Protein 3TQY (pdb70)

InterPro domains:
  IPR000424 Primosome PriB/single-strand DNA-binding [PF00436] (5-109)
  IPR000424 Primosome PriB/single-strand DNA-binding [PS50935] (5-110)
  IPR000424 Primosome PriB/single-strand DNA-binding [cd04496] (8-109)
  IPR011344 Single-stranded DNA-binding protein [MF_00984] (5-113)
  IPR011344 Single-stranded DNA-binding protein [PIRSF002070] (1-153)
  IPR011344 Single-stranded DNA-binding protein [PTHR10302] (3-130)
  IPR011344 Single-stranded DNA-binding protein [TIGR00621] (3-158)
  IPR012340 Nucleic acid-binding, OB-fold [G3DSA:2.40.50.140] (1-142)
  IPR012340 Nucleic acid-binding, OB-fold [SSF50249] (3-158)

Sequence (416 aa):
ARGVNKVILIGNLGQDPEVRYTPNGNAVANVTLATSTTWRDKQTGELQERTEWHRIAFFNRLAEIVGEYLRKGSKIYIEGSLRTRRKKWWQQDDKKNNGGVVDDRRYYTTTTEIIANEHLDARGVNKVILIGNLGQDPEVRYTPNGNAVANVTLATSTTWRDKQTGELQERTEWHRIAFFNRLAEIVGEYLRKGSKIYIEGSLRTRRKKWWQQDDKKNNGGVVDDRRYYTTTTEIIANEHLDRGVNKVILIGNLGQDPEVRYTPNGNAVANVTLATSTTWRDKQTGELQERTEWHRIAFFNRLAEIVGEYLRKGSKIYIEGSLRTRKWQDKNGVDRYTTEIIANEHLDRGVNKVILIGNLGQDPEVRYTPNGNAVANVTLATSTTERTEWHRIAFFNRLAEIVGEYLRKGSKIYIEGSLRTRKWQDKNGVDRYTTEIIANEHLD

B-factor: mean 51.79, std 19.91, range [15.14, 182.52]

Secondary structure (DSSP, 8-state):
---EEEEEEEEEESSSPEEEE-TT--EEEEEEEEEEEEEE-TTT--EEEEEEEEEEEEETHHHHHHHHH--TT-EEEEEEEEEEEEEE-SSS-EEEEEEEEE-----/---EEEEEEEEEESS--EEEEETTTEEEEEEEEEEEEEEE-TTT--EEEEEEEEEEEEEHHHHHHHHHH--TT-EEEEEEEEEEEE---TT----EEEEEEE-----/--EEEEEEEEEESS--EEEE-TTS-EEEEEEEEEEEEEE-SSSS-EEEEEEEEEEEEEHHHHHHHHHH--TT-EEEEEEEEEEEEEE-TT--EEEEEEEEE-----/--EEEEEEEEEESS----EE-TTS-EEEEEEEEEEE--EEEEEEEEEEHHHHHHHHHH--TT-EEEEEEEEEEEEEE-TT--EEEEEEEEE-----

Organism: Coxiella burnetii (strain RSA 493 / Nine Mile phase I) (NCBI:txid227377)

Radius of gyration: 23.14 Å; Cα contacts (8 Å, |Δi|>4): 1185; chains: 4; bounding box: 63×51×63 Å

Solvent-accessible surface area: 24100 Å² total

CATH classification: 2.40.50.140

Nearest PDB structures (foldseek):
  3tqy-assembly1_D  TM=1.006E+00  e=1.924E-17  Coxiella burnetii
  5odn-assembly1_D  TM=9.517E-01  e=3.448E-13  Salinibacter ruber DSM 13855
  7vum-assembly1_A  TM=9.443E-01  e=4.035E-13  Pseudomonas aeruginosa PAO1
  6bhw-assembly2_F  TM=8.933E-01  e=1.282E-10  Bacillus subtilis subsp. subtilis str. 168
  6bhx-assembly1_D  TM=9.339E-01  e=3.290E-10  Bacillus subtilis subsp. subtilis str. 168

Foldseek 3Di:
DPDDFKDKDKFFFQFQKDWDADPVGKIKIKTKGWGWDWDADPPPRDTDIDIDIAIEMEIGPVRVCSNVPGGGGDIDIFMFGWDWDWDQDPVRDIDTDIHTYTPDGHD/DPDDFKDKAKFWWQFFWDWDADPVGKIKIKTKTKGWDWDADPVPRDTHIDIDIAIEMEIHPVNVVSNVDGGGGDIWIWMFGKDWDWDDDPDPPIDIDIHTYTDDGGD/DDDFKDKDKFWWQFQWDWDADVVGKTKTKTKGKDKDWAADPDDGTTDIDIDIAIEIEIHPRNVCSNPPPGGGDIDIFMFGKDKDWDQDPVGDTDIDIHGYTPDGHD/DDDFKDKDKFWWQFQWDWDADPVGWTKTWTWGWDADPHDIDIATEMEIHPVRVVSNPPGGGGDIWMFMFGKDKDWDQDPVGDTDIDIHTYTDDTPD

Structure (mmCIF, N/CA/C/O backbone):
data_3TQY
#
_entry.id   3TQY
#
_cell.length_a   54.842
_cell.length_b   103.702
_cell.length_c   54.995
_cell.angle_alpha   90.000
_cell.angle_beta   94.780
_cell.angle_gamma   90.000
#
_symmetry.space_group_name_H-M   'P 1 21 1'
#
loop_
_entity.id
_entity.type
_entity.pdbx_description
1 polymer 'Single-stranded DNA-binding protein'
2 water water
#
loop_
_atom_site.group_PDB
_atom_site.id
_atom_site.type_symbol
_atom_site.label_atom_id
_atom_site.label_alt_id
_atom_site.label_comp_id
_atom_site.label_asym_id
_atom_site.label_entity_id
_atom_site.label_seq_id
_atom_site.pdbx_PDB_ins_code
_atom_site.Cartn_x
_atom_site.Cartn_y
_atom_site.Cartn_z
_atom_site.occupancy
_atom_site.B_iso_or_equiv
_atom_site.auth_seq_id
_atom_site.auth_comp_id
_atom_site.auth_asym_id
_atom_site.auth_atom_id
_atom_site.pdbx_PDB_model_num
ATOM 9 N N . ALA A 1 5 ? 14.335 60.167 -17.347 1.00 102.09 5 ALA A N 1
ATOM 10 C CA . ALA A 1 5 ? 13.505 60.885 -16.386 1.00 78.76 5 ALA A CA 1
ATOM 11 C C . ALA A 1 5 ? 14.099 62.271 -16.138 1.00 86.95 5 ALA A C 1
ATOM 12 O O . ALA A 1 5 ? 15.273 62.507 -16.435 1.00 97.85 5 ALA A O 1
ATOM 14 N N . ARG A 1 6 ? 13.305 63.190 -15.596 1.00 56.67 6 ARG A N 1
ATOM 15 C CA . ARG A 1 6 ? 13.817 64.532 -15.321 1.00 53.88 6 ARG A CA 1
ATOM 16 C C . ARG A 1 6 ? 14.749 64.564 -14.102 1.00 66.94 6 ARG A C 1
ATOM 17 O O . ARG A 1 6 ? 15.548 65.493 -13.943 1.00 61.74 6 ARG A O 1
ATOM 25 N N . GLY A 1 7 ? 14.642 63.553 -13.244 1.00 50.30 7 GLY A N 1
ATOM 26 C CA . GLY A 1 7 ? 15.366 63.551 -11.983 1.00 35.96 7 GLY A CA 1
ATOM 27 C C . GLY A 1 7 ? 16.307 62.379 -11.763 1.00 35.21 7 GLY A C 1
ATOM 28 O O . GLY A 1 7 ? 16.401 61.455 -12.571 1.00 41.69 7 GLY A O 1
ATOM 29 N N . VAL A 1 8 ? 17.024 62.431 -10.652 1.00 33.57 8 VAL A N 1
ATOM 30 C CA . VAL A 1 8 ? 17.988 61.401 -10.322 1.00 33.47 8 VAL A CA 1
ATOM 31 C C . VAL A 1 8 ? 17.827 61.095 -8.854 1.00 24.90 8 VAL A C 1
ATOM 32 O O . VAL A 1 8 ? 17.849 61.995 -8.028 1.00 27.77 8 VAL A O 1
ATOM 36 N N . ASN A 1 9 ? 17.649 59.819 -8.550 1.00 23.91 9 ASN A N 1
ATOM 37 C CA . ASN A 1 9 ? 17.455 59.352 -7.199 1.00 24.22 9 ASN A CA 1
ATOM 38 C C . ASN A 1 9 ? 18.341 58.134 -7.013 1.00 26.49 9 ASN A C 1
ATOM 39 O O . ASN A 1 9 ? 17.966 57.014 -7.355 1.00 31.33 9 ASN A O 1
ATOM 44 N N . LYS A 1 10 ? 19.538 58.354 -6.495 1.00 28.06 10 LYS A N 1
ATOM 45 C CA . LYS A 1 10 ? 20.486 57.263 -6.361 1.00 29.92 10 LYS A CA 1
ATOM 46 C C . LYS A 1 10 ? 21.045 57.139 -4.952 1.00 32.48 10 LYS A C 1
ATOM 47 O O . LYS A 1 10 ? 21.493 58.114 -4.350 1.00 29.30 10 LYS A O 1
ATOM 53 N N . VAL A 1 11 ? 21.021 55.923 -4.434 1.00 30.20 11 VAL A N 1
ATOM 54 C CA . VAL A 1 11 ? 21.723 55.629 -3.203 1.00 34.80 11 VAL A CA 1
ATOM 55 C C . VAL A 1 11 ? 22.775 54.577 -3.506 1.00 38.51 11 VAL A C 1
ATOM 56 O O . VAL A 1 11 ? 22.522 53.654 -4.282 1.00 35.39 11 VAL A O 1
ATOM 60 N N . ILE A 1 12 ? 23.942 54.716 -2.884 1.00 26.15 12 ILE A N 1
ATOM 61 C CA . ILE A 1 12 ? 24.966 53.691 -2.921 1.00 20.56 12 ILE A CA 1
ATOM 62 C C . ILE A 1 12 ? 25.392 53.367 -1.506 1.00 19.28 12 ILE A C 1
ATOM 63 O O . ILE A 1 12 ? 25.842 54.233 -0.765 1.00 30.82 12 ILE A O 1
ATOM 68 N N . LEU A 1 13 ? 25.261 52.111 -1.126 1.00 22.92 13 LEU A N 1
ATOM 69 C CA . LEU A 1 13 ? 25.609 51.715 0.228 1.00 27.62 13 LEU A CA 1
ATOM 70 C C . LEU A 1 13 ? 26.582 50.556 0.247 1.00 29.09 13 LEU A C 1
ATOM 71 O O . LEU A 1 13 ? 26.629 49.735 -0.671 1.00 35.80 13 LEU A O 1
ATOM 76 N N . ILE A 1 14 ? 27.335 50.496 1.333 1.00 31.67 14 ILE A N 1
ATOM 77 C CA . ILE A 1 14 ? 28.171 49.360 1.649 1.00 40.13 14 ILE A CA 1
ATOM 78 C C . ILE A 1 14 ? 28.095 49.194 3.156 1.00 30.13 14 ILE A C 1
ATOM 79 O O . ILE A 1 14 ? 28.264 50.166 3.881 1.00 35.74 14 ILE A O 1
ATOM 84 N N . GLY A 1 15 ? 27.804 47.980 3.613 1.00 26.83 15 GLY A N 1
ATOM 85 C CA . GLY A 1 15 ? 27.604 47.708 5.028 1.00 31.43 15 GLY A CA 1
ATOM 86 C C . GLY A 1 15 ? 27.169 46.273 5.287 1.00 41.19 15 GLY A C 1
ATOM 87 O O . GLY A 1 15 ? 27.252 45.430 4.397 1.00 48.53 15 GLY A O 1
ATOM 88 N N . ASN A 1 16 ? 26.705 45.985 6.500 1.00 37.69 16 ASN A N 1
ATOM 89 C CA . ASN A 1 16 ? 26.355 44.609 6.857 1.00 35.37 16 ASN A CA 1
ATOM 90 C C . ASN A 1 16 ? 24.898 44.419 7.270 1.00 34.90 16 ASN A C 1
ATOM 91 O O . ASN A 1 16 ? 24.282 45.308 7.859 1.00 37.81 16 ASN A O 1
ATOM 96 N N . LEU A 1 17 ? 24.354 43.250 6.954 1.00 35.61 17 LEU A N 1
ATOM 97 C CA . LEU A 1 17 ? 23.015 42.889 7.391 1.00 40.49 17 LEU A CA 1
ATOM 98 C C . LEU A 1 17 ? 22.980 42.749 8.900 1.00 43.53 17 LEU A C 1
ATOM 99 O O . LEU A 1 17 ? 23.785 42.024 9.480 1.00 38.02 17 LEU A O 1
ATOM 104 N N . GLY A 1 18 ? 22.030 43.431 9.528 1.00 45.21 18 GLY A N 1
ATOM 105 C CA . GLY A 1 18 ? 21.827 43.311 10.956 1.00 47.65 18 GLY A CA 1
ATOM 106 C C . GLY A 1 18 ? 21.271 41.944 11.293 1.00 58.55 18 GLY A C 1
ATOM 107 O O . GLY A 1 18 ? 21.633 41.351 12.309 1.00 79.27 18 GLY A O 1
ATOM 108 N N . GLN A 1 19 ? 20.395 41.439 10.428 1.00 52.13 19 GLN A N 1
ATOM 109 C CA . GLN A 1 19 ? 19.806 40.115 10.618 1.00 57.80 19 GLN A CA 1
ATOM 110 C C . GLN A 1 19 ? 19.815 39.282 9.338 1.00 51.16 19 GLN A C 1
ATOM 111 O O . GLN A 1 19 ? 20.082 39.786 8.249 1.00 44.64 19 GLN A O 1
ATOM 117 N N . ASP A 1 20 ? 19.525 37.995 9.483 1.00 56.14 20 ASP A N 1
ATOM 118 C CA . ASP A 1 20 ? 19.294 37.142 8.330 1.00 64.83 20 ASP A CA 1
ATOM 119 C C . ASP A 1 20 ? 18.116 37.708 7.529 1.00 63.42 20 ASP A C 1
ATOM 120 O O . ASP A 1 20 ? 17.182 38.268 8.095 1.00 58.42 20 ASP A O 1
ATOM 125 N N . PRO A 1 21 ? 18.168 37.586 6.202 1.00 56.34 21 PRO A N 1
ATOM 126 C CA . PRO A 1 21 ? 17.150 38.239 5.373 1.00 59.93 21 PRO A CA 1
ATOM 127 C C . PRO A 1 21 ? 15.725 37.757 5.649 1.00 63.09 21 PRO A C 1
ATOM 128 O O . PRO A 1 21 ? 15.523 36.615 6.059 1.00 67.49 21 PRO A O 1
ATOM 132 N N . GLU A 1 22 ? 14.754 38.643 5.432 1.00 57.93 22 GLU A N 1
ATOM 133 C CA . GLU A 1 22 ? 13.339 38.287 5.484 1.00 67.85 22 GLU A CA 1
ATOM 134 C C . GLU A 1 22 ? 12.781 38.141 4.067 1.00 62.43 22 GLU A C 1
ATOM 135 O O . GLU A 1 22 ? 12.930 39.041 3.241 1.00 66.75 22 GLU A O 1
ATOM 141 N N . VAL A 1 23 ? 12.144 37.009 3.786 1.00 62.16 23 VAL A N 1
ATOM 142 C CA . VAL A 1 23 ? 11.659 36.728 2.437 1.00 62.02 23 VAL A CA 1
ATOM 143 C C . VAL A 1 23 ? 10.184 36.326 2.391 1.00 72.95 23 VAL A C 1
ATOM 144 O O . VAL A 1 23 ? 9.694 35.601 3.258 1.00 72.09 23 VAL A O 1
ATOM 148 N N . ARG A 1 24 ? 9.477 36.819 1.378 1.00 64.46 24 ARG A N 1
ATOM 149 C CA . ARG A 1 24 ? 8.079 36.468 1.175 1.00 66.88 24 ARG A CA 1
ATOM 150 C C . ARG A 1 24 ? 7.811 36.317 -0.306 1.00 58.24 24 ARG A C 1
ATOM 151 O O . ARG A 1 24 ? 8.599 36.754 -1.140 1.00 59.12 24 ARG A O 1
ATOM 159 N N . TYR A 1 25 ? 6.681 35.706 -0.629 1.00 76.44 25 TYR A N 1
ATOM 160 C CA . TYR A 1 25 ? 6.248 35.610 -2.010 1.00 79.40 25 TYR A CA 1
ATOM 161 C C . TYR A 1 25 ? 4.881 36.255 -2.172 1.00 76.98 25 TYR A C 1
ATOM 162 O O . TYR A 1 25 ? 4.067 36.247 -1.246 1.00 67.52 25 TYR A O 1
ATOM 171 N N . THR A 1 26 ? 4.644 36.829 -3.346 1.00 75.22 26 THR A N 1
ATOM 172 C CA . THR A 1 26 ? 3.341 37.392 -3.670 1.00 86.55 26 THR A CA 1
ATOM 173 C C . THR A 1 26 ? 2.409 36.276 -4.136 1.00 103.15 26 THR A C 1
ATOM 174 O O . THR A 1 26 ? 2.875 35.215 -4.560 1.00 91.99 26 THR A O 1
ATOM 178 N N . PRO A 1 27 ? 1.087 36.504 -4.042 1.00 106.43 27 PRO A N 1
ATOM 179 C CA . PRO A 1 27 ? 0.083 35.535 -4.499 1.00 78.60 27 PRO A CA 1
ATOM 180 C C . PRO A 1 27 ? 0.409 34.950 -5.876 1.00 88.66 27 PRO A C 1
ATOM 181 O O . PRO A 1 27 ? 0.045 33.805 -6.155 1.00 89.56 27 PRO A O 1
ATOM 185 N N . ASN A 1 28 ? 1.094 35.719 -6.718 1.00 68.81 28 ASN A N 1
ATOM 186 C CA . ASN A 1 28 ? 1.503 35.220 -8.029 1.00 87.66 28 ASN A CA 1
ATOM 187 C C . ASN A 1 28 ? 2.842 34.476 -8.030 1.00 87.45 28 ASN A C 1
ATOM 188 O O . ASN A 1 28 ? 3.253 33.925 -9.052 1.00 95.48 28 ASN A O 1
ATOM 193 N N . GLY A 1 29 ? 3.525 34.464 -6.891 1.00 83.48 29 GLY A N 1
ATOM 194 C CA . GLY A 1 29 ? 4.757 33.703 -6.762 1.00 88.93 29 GLY A CA 1
ATOM 195 C C . GLY A 1 29 ? 6.017 34.533 -6.594 1.00 77.69 29 GLY A C 1
ATOM 196 O O . GLY A 1 29 ? 6.900 34.174 -5.817 1.00 75.17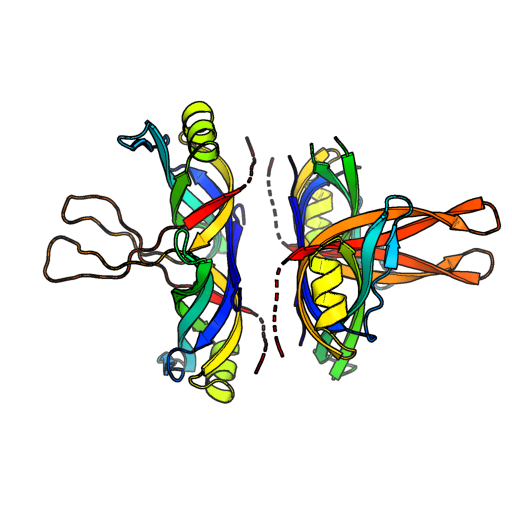 29 GLY A O 1
ATOM 197 N N . ASN A 1 30 ? 6.097 35.638 -7.329 1.00 78.04 30 ASN A N 1
ATOM 198 C CA . ASN A 1 30 ? 7.249 36.534 -7.288 1.00 71.20 30 ASN A CA 1
ATOM 199 C C . ASN A 1 30 ? 7.783 36.836 -5.888 1.00 78.06 30 ASN A C 1
ATOM 200 O O . ASN A 1 30 ? 7.022 37.165 -4.974 1.00 67.18 30 ASN A O 1
ATOM 205 N N . ALA A 1 31 ? 9.104 36.739 -5.744 1.00 71.31 31 ALA A N 1
ATOM 206 C CA . ALA A 1 31 ? 9.779 36.913 -4.460 1.00 49.34 31 ALA A CA 1
ATOM 207 C C . ALA A 1 31 ? 9.881 38.374 -4.017 1.00 49.95 31 ALA A C 1
ATOM 208 O O . ALA A 1 31 ? 9.806 39.297 -4.834 1.00 58.06 31 ALA A O 1
ATOM 210 N N . VAL A 1 32 ? 10.052 38.568 -2.713 1.00 56.44 32 VAL A N 1
ATOM 211 C CA . VAL A 1 32 ? 10.199 39.895 -2.117 1.00 48.56 32 VAL A CA 1
ATOM 212 C C . VAL A 1 32 ? 10.996 39.789 -0.829 1.00 48.22 32 VAL A C 1
ATOM 213 O O . VAL A 1 32 ? 10.539 39.175 0.138 1.00 60.15 32 VAL A O 1
ATOM 217 N N . ALA A 1 33 ? 12.177 40.396 -0.808 1.00 38.56 33 ALA A N 1
ATOM 218 C CA . ALA A 1 33 ? 13.031 40.366 0.380 1.00 48.49 33 ALA A CA 1
ATOM 219 C C . ALA A 1 33 ? 13.339 41.744 0.963 1.00 45.03 33 ALA A C 1
ATOM 220 O O . ALA A 1 33 ? 13.485 42.735 0.245 1.00 44.49 33 ALA A O 1
ATOM 222 N N . ASN A 1 34 ? 13.441 41.784 2.285 1.00 53.17 34 ASN A N 1
ATOM 223 C CA . ASN A 1 34 ? 13.820 42.986 3.005 1.00 44.68 34 ASN A CA 1
ATOM 224 C C . ASN A 1 34 ? 15.031 42.685 3.874 1.00 53.05 34 ASN A C 1
ATOM 225 O O . ASN A 1 34 ? 15.160 41.579 4.397 1.00 54.36 34 ASN A O 1
ATOM 230 N N . VAL A 1 35 ? 15.933 43.650 4.010 1.00 44.69 35 VAL A N 1
ATOM 231 C CA . VAL A 1 35 ? 16.988 43.533 5.003 1.00 38.85 35 VAL A CA 1
ATOM 232 C C . VAL A 1 35 ? 17.230 44.867 5.656 1.00 35.23 35 VAL A C 1
ATOM 233 O O . VAL A 1 35 ? 16.798 45.911 5.172 1.00 37.64 35 VAL A O 1
ATOM 237 N N . THR A 1 36 ? 17.943 44.810 6.765 1.00 42.65 36 THR A N 1
ATOM 238 C CA . THR A 1 36 ? 18.385 45.999 7.455 1.00 48.99 36 THR A CA 1
ATOM 239 C C . THR A 1 36 ? 19.890 46.113 7.265 1.00 47.45 36 THR A C 1
ATOM 240 O O . THR A 1 36 ? 20.631 45.149 7.470 1.00 50.75 36 THR A O 1
ATOM 244 N N . LEU A 1 37 ? 20.349 47.283 6.855 1.00 41.17 37 LEU A N 1
ATOM 245 C CA . LEU A 1 37 ? 21.766 47.438 6.607 1.00 37.98 37 LEU A CA 1
ATOM 246 C C . LEU A 1 37 ? 22.382 48.441 7.548 1.00 32.13 37 LEU A C 1
ATOM 247 O O . LEU A 1 37 ? 21.869 49.550 7.704 1.00 36.17 37 LEU A O 1
ATOM 252 N N . ALA A 1 38 ? 23.489 48.052 8.168 1.00 32.60 38 ALA A N 1
ATOM 253 C CA . ALA A 1 38 ? 24.274 48.982 8.964 1.00 35.25 38 ALA A CA 1
ATOM 254 C C . ALA A 1 38 ? 25.473 49.462 8.165 1.00 37.31 38 ALA A C 1
ATOM 255 O O . ALA A 1 38 ? 26.278 48.661 7.689 1.00 39.43 38 ALA A O 1
ATOM 257 N N . THR A 1 39 ? 25.578 50.775 8.013 1.00 31.43 39 THR A N 1
ATOM 258 C CA . THR A 1 39 ? 26.756 51.381 7.416 1.00 33.81 39 THR A CA 1
ATOM 259 C C . THR A 1 39 ? 27.536 52.171 8.471 1.00 32.39 39 THR A C 1
ATOM 260 O O . THR A 1 39 ? 26.982 53.018 9.163 1.00 35.59 39 THR A O 1
ATOM 264 N N . SER A 1 40 ? 28.826 51.894 8.593 1.00 47.82 40 SER A N 1
ATOM 265 C CA . SER A 1 40 ? 29.656 52.577 9.581 1.00 31.37 40 SER A CA 1
ATOM 266 C C . SER A 1 40 ? 30.530 53.690 9.000 1.00 44.94 40 SER A C 1
ATOM 267 O O . SER A 1 40 ? 31.017 53.613 7.867 1.00 36.55 40 SER A O 1
ATOM 270 N N . THR A 1 41 ? 30.711 54.727 9.806 1.00 35.49 41 THR A N 1
ATOM 271 C CA . THR A 1 41 ? 31.777 55.694 9.611 1.00 48.81 41 THR A CA 1
ATOM 272 C C . THR A 1 41 ? 32.554 55.787 10.931 1.00 60.24 41 THR A C 1
ATOM 273 O O . THR A 1 41 ? 32.308 55.009 11.858 1.00 49.51 41 THR A O 1
ATOM 277 N N . THR A 1 42 ? 33.492 56.726 11.022 1.00 54.97 42 THR A N 1
ATOM 278 C CA . THR A 1 42 ? 34.251 56.906 12.255 1.00 53.80 42 THR A CA 1
ATOM 279 C C . THR A 1 42 ? 34.221 58.358 12.737 1.00 61.45 42 THR A C 1
ATOM 280 O O . THR A 1 42 ? 34.344 59.294 11.941 1.00 65.34 42 THR A O 1
ATOM 284 N N . TRP A 1 43 ? 34.038 58.536 14.043 1.00 47.42 43 TRP A N 1
ATOM 285 C CA . TRP A 1 43 ? 34.058 59.860 14.649 1.00 54.56 43 TRP A CA 1
ATOM 286 C C . TRP A 1 43 ? 35.290 60.007 15.540 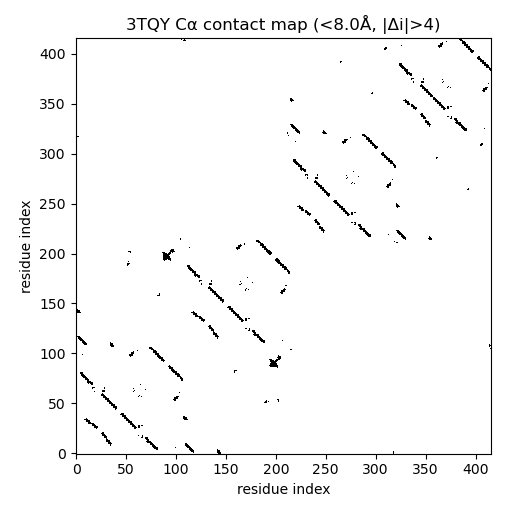1.00 57.40 43 TRP A C 1
ATOM 287 O O . TRP A 1 43 ? 35.725 59.052 16.177 1.00 45.33 43 TRP A O 1
ATOM 298 N N . ARG A 1 44 ? 35.855 61.208 15.565 1.00 60.43 44 ARG A N 1
ATOM 299 C CA . ARG A 1 44 ? 37.030 61.485 16.375 1.00 52.70 44 ARG A CA 1
ATOM 300 C C . ARG A 1 44 ? 36.589 62.213 17.626 1.00 55.75 44 ARG A C 1
ATOM 301 O O . ARG A 1 44 ? 36.003 63.292 17.541 1.00 44.13 44 ARG A O 1
ATOM 309 N N . ASP A 1 45 ? 36.857 61.628 18.788 1.00 44.91 45 ASP A N 1
ATOM 310 C CA . ASP A 1 45 ? 36.543 62.320 20.022 1.00 45.56 45 ASP A CA 1
ATOM 311 C C . ASP A 1 45 ? 37.488 63.501 20.148 1.00 42.30 45 ASP A C 1
ATOM 312 O O . ASP A 1 45 ? 38.696 63.329 20.242 1.00 46.52 45 ASP A O 1
ATOM 317 N N . LYS A 1 46 ? 36.924 64.700 20.134 1.00 55.86 46 LYS A N 1
ATOM 318 C CA . LYS A 1 46 ? 37.711 65.926 20.104 1.00 53.28 46 LYS A CA 1
ATOM 319 C C . LYS A 1 46 ? 38.566 66.080 21.355 1.00 57.62 46 LYS A C 1
ATOM 320 O O . LYS A 1 46 ? 39.674 66.620 21.303 1.00 57.74 46 LYS A O 1
ATOM 326 N N . GLN A 1 47 ? 38.058 65.600 22.483 1.00 48.39 47 GLN A N 1
ATOM 327 C CA . GLN A 1 47 ? 38.802 65.731 23.727 1.00 62.72 47 GLN A CA 1
ATOM 328 C C . GLN A 1 47 ? 39.935 64.702 23.852 1.00 53.30 47 GLN A C 1
ATOM 329 O O . GLN A 1 47 ? 41.081 65.056 24.132 1.00 58.60 47 GLN A O 1
ATOM 335 N N . THR A 1 48 ? 39.613 63.436 23.615 1.00 48.60 48 THR A N 1
ATOM 336 C CA . THR A 1 48 ? 40.514 62.342 23.947 1.00 43.07 48 THR A CA 1
ATOM 337 C C . THR A 1 48 ? 41.186 61.706 22.740 1.00 49.81 48 THR A C 1
ATOM 338 O O . THR A 1 48 ? 42.055 60.849 22.892 1.00 48.80 48 THR A O 1
ATOM 342 N N . GLY A 1 49 ? 40.760 62.096 21.545 1.00 49.42 49 GLY A N 1
ATOM 343 C CA . GLY A 1 49 ? 41.292 61.511 20.331 1.00 46.96 49 GLY A CA 1
ATOM 344 C C . GLY A 1 49 ? 40.880 60.072 20.060 1.00 46.51 49 GLY A C 1
ATOM 345 O O . GLY A 1 49 ? 41.448 59.423 19.184 1.00 56.42 49 GLY A O 1
ATOM 346 N N . GLU A 1 50 ? 39.892 59.564 20.793 1.00 49.54 50 GLU A N 1
ATOM 347 C CA . GLU A 1 50 ? 39.405 58.202 20.553 1.00 43.92 50 GLU A CA 1
ATOM 348 C C . GLU A 1 50 ? 38.694 58.042 19.204 1.00 45.05 50 GLU A C 1
ATOM 349 O O . GLU A 1 50 ? 37.906 58.897 18.787 1.00 41.94 50 GLU A O 1
ATOM 355 N N . LEU A 1 51 ? 38.973 56.929 18.536 1.00 41.83 51 LEU A N 1
ATOM 356 C CA . LEU A 1 51 ? 38.352 56.627 17.257 1.00 48.58 51 LEU A CA 1
ATOM 357 C C . LEU A 1 51 ? 37.164 55.715 17.459 1.00 48.55 51 LEU A C 1
ATOM 358 O O . LEU A 1 51 ? 37.311 54.524 17.715 1.00 44.21 51 LEU A O 1
ATOM 363 N N . GLN A 1 52 ? 35.981 56.299 17.342 1.00 46.41 52 GLN A N 1
ATOM 364 C CA . GLN A 1 52 ? 34.750 55.619 17.690 1.00 52.17 52 GLN A CA 1
ATOM 365 C C . GLN A 1 52 ? 33.869 55.441 16.454 1.00 50.02 52 GLN A C 1
ATOM 366 O O . GLN A 1 52 ? 33.840 56.289 15.563 1.00 54.51 52 GLN A O 1
ATOM 372 N N . GLU A 1 53 ? 33.159 54.321 16.410 1.00 53.45 53 GLU A N 1
ATOM 373 C CA . GLU A 1 53 ? 32.338 53.953 15.266 1.00 48.69 53 GLU A CA 1
ATOM 374 C C . GLU A 1 53 ? 30.909 54.469 15.395 1.00 50.74 53 GLU A C 1
ATOM 375 O O . GLU A 1 53 ? 30.261 54.279 16.425 1.00 50.73 53 GLU A O 1
ATOM 381 N N . ARG A 1 54 ? 30.434 55.139 14.349 1.00 40.76 54 ARG A N 1
ATOM 382 C CA . ARG A 1 54 ? 29.040 55.551 14.257 1.00 37.84 54 ARG A CA 1
ATOM 383 C C . ARG A 1 54 ? 28.315 54.754 13.163 1.00 37.27 54 ARG A C 1
ATOM 384 O O . ARG A 1 54 ? 28.882 54.450 12.118 1.00 40.80 54 ARG A O 1
ATOM 392 N N . THR A 1 55 ? 27.057 54.420 13.412 1.00 34.34 55 THR A N 1
ATOM 393 C CA . THR A 1 55 ? 26.328 53.496 12.554 1.00 33.51 55 THR A CA 1
ATOM 394 C C . THR A 1 55 ? 24.995 54.090 12.095 1.00 35.65 55 THR A C 1
ATOM 395 O O . THR A 1 55 ? 24.244 54.647 12.898 1.00 43.42 55 THR A O 1
ATOM 399 N N . GLU A 1 56 ? 24.710 53.993 10.802 1.00 31.51 56 GLU A N 1
ATOM 400 C CA . GLU A 1 56 ? 23.386 54.347 10.311 1.00 27.64 56 GLU A CA 1
ATOM 401 C C . GLU A 1 56 ? 22.666 53.078 9.921 1.00 34.02 56 GLU A C 1
ATOM 402 O O . GLU A 1 56 ? 23.291 52.099 9.519 1.00 33.00 56 GLU A O 1
ATOM 408 N N . TRP A 1 57 ? 21.346 53.089 10.062 1.00 35.09 57 TRP A N 1
ATOM 409 C CA . TRP A 1 57 ? 20.561 51.915 9.723 1.00 34.47 57 TRP A CA 1
ATOM 410 C C . TRP A 1 57 ? 19.609 52.158 8.559 1.00 33.11 57 TRP A C 1
ATOM 411 O O . TRP A 1 57 ? 19.004 53.219 8.451 1.00 28.17 57 TRP A O 1
ATOM 422 N N . HIS A 1 58 ? 19.489 51.167 7.682 1.00 39.01 58 HIS A N 1
ATOM 423 C CA . HIS A 1 58 ? 18.743 51.353 6.446 1.00 30.09 58 HIS A CA 1
ATOM 424 C C . HIS A 1 58 ? 17.858 50.168 6.193 1.00 35.48 58 HIS A C 1
ATOM 425 O O . HIS A 1 58 ? 18.268 49.029 6.399 1.00 42.76 58 HIS A O 1
ATOM 432 N N . ARG A 1 59 ? 16.645 50.437 5.728 1.00 32.35 59 ARG A N 1
ATOM 433 C CA . ARG A 1 59 ? 15.748 49.367 5.331 1.00 42.58 59 ARG A CA 1
ATOM 434 C C . ARG A 1 59 ? 15.839 49.182 3.830 1.00 29.60 59 ARG A C 1
ATOM 435 O O . ARG A 1 59 ? 15.704 50.133 3.066 1.00 28.36 59 ARG A O 1
ATOM 443 N N . ILE A 1 60 ? 16.067 47.955 3.405 1.00 30.88 60 ILE A N 1
ATOM 444 C CA . ILE A 1 60 ? 16.219 47.700 1.987 1.00 34.05 60 ILE A CA 1
ATOM 445 C C . ILE A 1 60 ? 15.263 46.627 1.486 1.00 37.22 60 ILE A C 1
ATOM 446 O O . ILE A 1 60 ? 15.074 45.597 2.123 1.00 51.34 60 ILE A O 1
ATOM 451 N N . ALA A 1 61 ? 14.660 46.893 0.336 1.00 29.69 61 ALA A N 1
ATOM 452 C CA . ALA A 1 61 ? 13.730 45.969 -0.280 1.00 40.42 61 ALA A CA 1
ATOM 453 C C . ALA A 1 61 ? 14.303 45.487 -1.605 1.00 45.14 61 ALA A C 1
ATOM 454 O O . ALA A 1 61 ? 14.837 46.288 -2.380 1.00 41.06 61 ALA A O 1
ATOM 456 N N . PHE A 1 62 ? 14.189 44.182 -1.854 1.00 45.77 62 PHE A N 1
ATOM 457 C CA . PHE A 1 62 ? 14.604 43.572 -3.116 1.00 39.42 62 PHE A CA 1
ATOM 458 C C . PHE A 1 62 ? 13.413 42.853 -3.738 1.00 50.47 62 PHE A C 1
ATOM 459 O O . PHE A 1 62 ? 12.501 42.436 -3.025 1.00 49.69 62 PHE A O 1
ATOM 467 N N . PHE A 1 63 ? 13.428 42.697 -5.061 1.00 51.14 63 PHE A N 1
ATOM 468 C CA . PHE A 1 63 ? 12.316 42.070 -5.774 1.00 44.96 63 PHE A CA 1
ATOM 469 C C . PHE A 1 63 ? 12.769 41.068 -6.822 1.00 48.80 63 PHE A C 1
ATOM 470 O O . PHE A 1 63 ? 13.774 41.271 -7.505 1.00 46.63 63 PHE A O 1
ATOM 478 N N . ASN A 1 64 ? 12.012 39.984 -6.946 1.00 54.86 64 ASN A N 1
ATOM 479 C CA . ASN A 1 64 ? 12.244 39.006 -8.000 1.00 47.33 64 ASN A CA 1
ATOM 480 C C . ASN A 1 64 ? 13.604 38.329 -7.880 1.00 44.02 64 ASN A C 1
ATOM 481 O O . ASN A 1 64 ? 13.961 37.839 -6.822 1.00 43.92 64 ASN A O 1
ATOM 486 N N . ARG A 1 65 ? 14.361 38.303 -8.969 1.00 52.62 65 ARG A N 1
ATOM 487 C CA . ARG A 1 65 ? 15.611 37.557 -8.994 1.00 52.91 65 ARG A CA 1
ATOM 488 C C . ARG A 1 65 ? 16.573 38.006 -7.887 1.00 57.23 65 ARG A C 1
ATOM 489 O O . ARG A 1 65 ? 17.151 37.172 -7.184 1.00 52.87 65 ARG A O 1
ATOM 497 N N . LEU A 1 66 ? 16.733 39.318 -7.728 1.00 48.23 66 LEU A N 1
ATOM 498 C CA . LEU A 1 66 ? 17.562 39.861 -6.650 1.00 38.94 66 LEU A CA 1
ATOM 499 C C . LEU A 1 66 ? 17.124 39.374 -5.283 1.00 41.87 66 LEU A C 1
ATOM 500 O O . LEU A 1 66 ? 17.952 39.092 -4.422 1.00 49.42 66 LEU A O 1
ATOM 505 N N . ALA A 1 67 ? 15.818 39.287 -5.080 1.00 37.24 67 ALA A N 1
ATOM 506 C CA . ALA A 1 67 ? 15.289 38.808 -3.816 1.00 37.60 67 ALA A CA 1
ATOM 507 C C . ALA A 1 67 ? 15.683 37.349 -3.628 1.00 53.21 67 ALA A C 1
ATOM 508 O O . ALA A 1 67 ? 16.075 36.927 -2.534 1.00 55.73 67 ALA A O 1
ATOM 510 N N . GLU A 1 68 ? 15.583 36.578 -4.704 1.00 49.65 68 GLU A N 1
ATOM 511 C CA . GLU A 1 68 ? 15.953 35.177 -4.655 1.00 51.82 68 GLU A CA 1
ATOM 512 C C . GLU A 1 68 ? 17.419 35.064 -4.261 1.00 50.95 68 GLU A C 1
ATOM 513 O O . GLU A 1 68 ? 17.764 34.310 -3.355 1.00 50.76 68 GLU A O 1
ATOM 519 N N . ILE A 1 69 ? 18.272 35.829 -4.934 1.00 43.13 69 ILE A N 1
ATOM 520 C CA . ILE A 1 69 ? 19.697 35.840 -4.621 1.00 50.21 69 ILE A CA 1
ATOM 521 C C . ILE A 1 69 ? 19.931 36.163 -3.144 1.00 52.94 69 ILE A C 1
ATOM 522 O O . ILE A 1 69 ? 20.788 35.572 -2.482 1.00 51.53 69 ILE A O 1
ATOM 527 N N . VAL A 1 70 ? 19.152 37.100 -2.627 1.00 50.86 70 VAL A N 1
ATOM 528 C CA . VAL A 1 70 ? 19.303 37.522 -1.244 1.00 48.53 70 VAL A CA 1
ATOM 529 C C . VAL A 1 70 ? 18.894 36.413 -0.271 1.00 47.01 70 VAL A C 1
ATOM 530 O O . VAL A 1 70 ? 19.601 36.136 0.699 1.00 52.84 70 VAL A O 1
ATOM 534 N N . GLY A 1 71 ? 17.765 35.765 -0.541 1.00 55.54 71 GLY A N 1
ATOM 535 C CA . GLY A 1 71 ? 17.318 34.660 0.290 1.00 52.75 71 GLY A CA 1
ATOM 536 C C . GLY A 1 71 ? 18.333 33.526 0.385 1.00 58.62 71 GLY A C 1
ATOM 537 O O . GLY A 1 71 ? 18.598 32.993 1.462 1.00 62.13 71 GLY A O 1
ATOM 538 N N . GLU A 1 72 ? 18.911 33.162 -0.750 1.00 50.03 72 GLU A N 1
ATOM 539 C CA . GLU A 1 72 ? 19.811 32.026 -0.815 1.00 52.54 72 GLU A CA 1
ATOM 540 C C . GLU A 1 72 ? 21.184 32.328 -0.204 1.00 60.71 72 GLU A C 1
ATOM 541 O O . GLU A 1 72 ? 21.753 31.502 0.513 1.00 49.29 72 GLU A O 1
ATOM 547 N N . TYR A 1 73 ? 21.703 33.522 -0.472 1.00 47.91 73 TYR A N 1
ATOM 548 C CA . TYR A 1 73 ? 23.125 33.771 -0.273 1.00 47.90 73 TYR A CA 1
ATOM 549 C C . TYR A 1 73 ? 23.506 34.633 0.922 1.00 54.55 73 TYR A C 1
ATOM 550 O O . TYR A 1 73 ? 24.665 34.634 1.332 1.00 64.71 73 TYR A O 1
ATOM 559 N N . LEU A 1 74 ? 22.569 35.383 1.478 1.00 47.63 74 LEU A N 1
ATOM 560 C CA . LEU A 1 74 ? 22.970 36.341 2.497 1.00 39.96 74 LEU A CA 1
ATOM 561 C C . LEU A 1 74 ? 22.590 35.909 3.903 1.00 45.14 74 LEU A C 1
ATOM 562 O O . LEU A 1 74 ? 21.670 35.118 4.094 1.00 45.36 74 LEU A O 1
ATOM 567 N N . ARG A 1 75 ? 23.322 36.436 4.880 1.00 45.88 75 ARG A N 1
ATOM 568 C CA . ARG A 1 75 ? 23.165 36.062 6.280 1.00 52.99 75 ARG A CA 1
ATOM 569 C C . ARG A 1 75 ? 23.486 37.256 7.180 1.00 55.69 75 ARG A C 1
ATOM 570 O O . ARG A 1 75 ? 24.045 38.264 6.732 1.00 39.62 75 ARG A O 1
ATOM 578 N N . LYS A 1 76 ? 23.130 37.134 8.453 1.00 43.27 76 LYS A N 1
ATOM 579 C CA . LYS A 1 76 ? 23.504 38.131 9.441 1.00 47.10 76 LYS A CA 1
ATOM 580 C C . LYS A 1 76 ? 25.009 38.364 9.334 1.00 56.29 76 LYS A C 1
ATOM 581 O O . LYS A 1 76 ? 25.799 37.420 9.385 1.00 49.63 76 LYS A O 1
ATOM 587 N N . GLY A 1 77 ? 25.405 39.617 9.150 1.00 48.50 77 GLY A N 1
ATOM 588 C CA . GLY A 1 77 ? 26.812 39.948 9.083 1.00 30.66 77 GLY A CA 1
ATOM 589 C C . GLY A 1 77 ? 27.353 40.129 7.679 1.00 42.05 77 GLY A C 1
ATOM 590 O O . GLY A 1 77 ? 28.385 40.773 7.492 1.00 38.79 77 GLY A O 1
ATOM 591 N N . SER A 1 78 ? 26.657 39.567 6.694 1.00 41.82 78 SER A N 1
ATOM 592 C CA . SER A 1 78 ? 27.098 39.636 5.307 1.00 38.81 78 SER A CA 1
ATOM 593 C C . SER A 1 78 ? 27.374 41.074 4.877 1.00 43.27 78 SER A C 1
ATOM 594 O O . SER A 1 78 ? 26.567 41.966 5.122 1.00 41.51 78 SER A O 1
ATOM 597 N N . LYS A 1 79 ? 28.525 41.292 4.247 1.00 40.54 79 LYS A N 1
ATOM 598 C CA . LYS A 1 79 ? 28.874 42.611 3.751 1.00 35.09 79 LYS A CA 1
ATOM 599 C C . LYS A 1 79 ? 28.515 42.693 2.276 1.00 41.24 79 LYS A C 1
ATOM 600 O O . LYS A 1 79 ? 28.936 41.860 1.474 1.00 43.57 79 LYS A O 1
ATOM 606 N N . ILE A 1 80 ? 27.728 43.698 1.925 1.00 36.86 80 ILE A N 1
ATOM 607 C CA . ILE A 1 80 ? 27.284 43.851 0.558 1.00 38.03 80 ILE A CA 1
ATOM 608 C C . ILE A 1 80 ? 27.357 45.292 0.081 1.00 33.82 80 ILE A C 1
ATOM 609 O O . ILE A 1 80 ? 27.356 46.231 0.880 1.00 33.60 80 ILE A O 1
ATOM 614 N N . TYR A 1 81 ? 27.405 45.437 -1.238 1.00 27.20 81 TYR A N 1
ATOM 615 C CA . TYR A 1 81 ? 27.255 46.709 -1.927 1.00 30.90 81 TYR A CA 1
ATOM 616 C C . TYR A 1 81 ? 25.836 46.776 -2.497 1.00 33.30 81 TYR A C 1
ATOM 617 O O . TYR A 1 81 ? 25.280 45.750 -2.884 1.00 27.60 81 TYR A O 1
ATOM 626 N N . ILE A 1 82 ? 25.268 47.979 -2.555 1.00 27.87 82 ILE A N 1
ATOM 627 C CA . ILE A 1 82 ? 23.884 48.195 -2.982 1.00 26.39 82 ILE A CA 1
ATOM 628 C C . ILE A 1 82 ? 23.760 49.474 -3.808 1.00 32.75 82 ILE A C 1
ATOM 629 O O . ILE A 1 82 ? 24.249 50.526 -3.405 1.00 31.39 82 ILE A O 1
ATOM 634 N N . GLU A 1 83 ? 23.109 49.388 -4.962 1.00 32.41 83 GLU A N 1
ATOM 635 C CA . GLU A 1 83 ? 22.678 50.578 -5.678 1.00 22.56 83 GLU A CA 1
ATOM 636 C C . GLU A 1 83 ? 21.178 50.534 -5.659 1.00 34.09 83 GLU A C 1
ATOM 637 O O . GLU A 1 83 ? 20.582 49.483 -5.855 1.00 37.22 83 GLU A O 1
ATOM 643 N N . GLY A 1 84 ? 20.554 51.673 -5.424 1.00 31.45 84 GLY A N 1
ATOM 644 C CA . GLY A 1 84 ? 19.118 51.698 -5.428 1.00 26.29 84 GLY A CA 1
ATOM 645 C C . GLY A 1 84 ? 18.572 53.097 -5.470 1.00 37.67 84 GLY A C 1
ATOM 646 O O . GLY A 1 84 ? 19.292 54.044 -5.811 1.00 32.81 84 GLY A O 1
ATOM 647 N N . SER A 1 85 ? 17.291 53.186 -5.102 1.00 34.23 85 SER A N 1
ATOM 648 C CA . SER A 1 85 ? 16.468 54.392 -5.110 1.00 22.40 85 SER A CA 1
ATOM 649 C C . SER A 1 85 ? 15.751 54.553 -3.766 1.00 29.31 85 SER A C 1
ATOM 650 O O . SER A 1 85 ? 15.414 53.570 -3.090 1.00 25.23 85 SER A O 1
ATOM 653 N N . LEU A 1 86 ? 15.504 55.798 -3.388 1.00 26.24 86 LEU A N 1
ATOM 654 C CA . LEU A 1 86 ? 14.749 56.089 -2.187 1.00 23.46 86 LEU A CA 1
ATOM 655 C C . LEU A 1 86 ? 13.235 56.138 -2.481 1.00 38.20 86 LEU A C 1
ATOM 656 O O . LEU A 1 86 ? 12.793 56.770 -3.451 1.00 23.02 86 LEU A O 1
ATOM 661 N N . ARG A 1 87 ? 12.457 55.435 -1.657 1.00 33.83 87 ARG A N 1
ATOM 662 C CA . ARG A 1 87 ? 10.994 55.497 -1.689 1.00 38.36 87 ARG A CA 1
ATOM 663 C C . ARG A 1 87 ? 10.514 56.024 -0.337 1.00 39.33 87 ARG A C 1
ATOM 664 O O . ARG A 1 87 ? 10.805 55.434 0.700 1.00 33.40 87 ARG A O 1
ATOM 672 N N . THR A 1 88 ? 9.797 57.139 -0.337 1.00 30.02 88 THR A N 1
ATOM 673 C CA . THR A 1 88 ? 9.351 57.722 0.923 1.00 45.91 8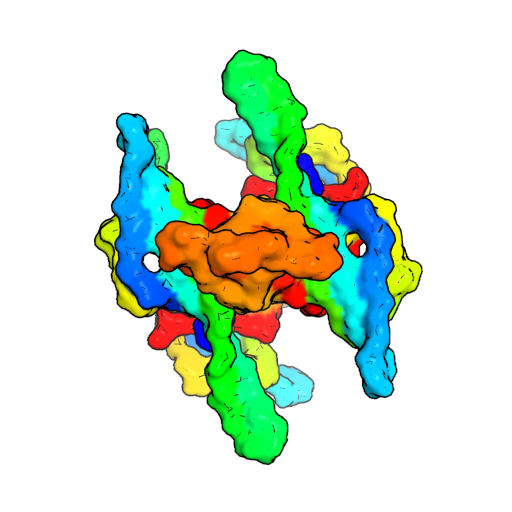8 THR A CA 1
ATOM 674 C C . THR A 1 88 ? 7.814 57.793 1.061 1.00 49.16 88 THR A C 1
ATOM 675 O O . THR A 1 88 ? 7.120 58.287 0.180 1.00 44.24 88 THR A O 1
ATOM 679 N N A ARG A 1 89 ? 7.311 57.213 2.148 0.47 47.18 89 ARG A N 1
ATOM 680 N N B ARG A 1 89 ? 7.295 57.356 2.200 0.53 47.09 89 ARG A N 1
ATOM 681 C CA A ARG A 1 89 ? 5.877 57.063 2.378 0.47 43.41 89 ARG A CA 1
ATOM 682 C CA B ARG A 1 89 ? 5.899 57.623 2.524 0.53 44.40 89 ARG A CA 1
ATOM 683 C C A ARG A 1 89 ? 5.520 57.570 3.763 0.47 44.27 89 ARG A C 1
ATOM 684 C C B ARG A 1 89 ? 5.830 58.768 3.533 0.53 49.45 89 ARG A C 1
ATOM 685 O O A ARG A 1 89 ? 6.394 57.952 4.534 0.47 44.63 89 ARG A O 1
ATOM 686 O O B ARG A 1 89 ? 6.621 58.814 4.477 0.53 46.92 89 ARG A O 1
ATOM 701 N N A LYS A 1 90 ? 4.230 57.554 4.076 0.47 44.88 90 LYS A N 1
ATOM 702 N N B LYS A 1 90 ? 4.901 59.700 3.325 0.53 45.21 90 LYS A N 1
ATOM 703 C CA A LYS A 1 90 ? 3.746 57.992 5.376 0.47 35.45 90 LYS A CA 1
ATOM 704 C CA B LYS A 1 90 ? 4.902 60.941 4.098 0.53 49.87 90 LYS A CA 1
ATOM 705 C C A LYS A 1 90 ? 3.151 56.818 6.142 0.47 35.44 90 LYS A C 1
ATOM 706 C C B LYS A 1 90 ? 4.248 60.843 5.476 0.53 60.28 90 LYS A C 1
ATOM 707 O O A LYS A 1 90 ? 2.481 55.961 5.565 0.47 27.74 90 LYS A O 1
ATOM 708 O O B LYS A 1 90 ? 3.308 60.070 5.698 0.53 55.91 90 LYS A O 1
ATOM 719 N N A TRP A 1 91 ? 3.416 56.777 7.443 0.47 36.73 91 TRP A N 1
ATOM 720 N N B TRP A 1 91 ? 4.767 61.665 6.385 0.53 63.60 91 TRP A N 1
ATOM 721 C CA A TRP A 1 91 ? 2.967 55.674 8.283 0.47 38.22 91 TRP A CA 1
ATOM 722 C CA B TRP A 1 91 ? 4.366 61.703 7.781 0.53 54.76 91 TRP A CA 1
ATOM 723 C C A TRP A 1 91 ? 2.841 56.114 9.736 0.47 36.78 91 TRP A C 1
ATOM 724 C C B TRP A 1 91 ? 3.510 62.918 8.076 0.53 55.30 91 TRP A C 1
ATOM 725 O O A TRP A 1 91 ? 2.959 57.296 10.043 0.47 33.56 91 TRP A O 1
ATOM 726 O O B TRP A 1 91 ? 3.228 63.736 7.200 0.53 58.52 91 TRP A O 1
ATOM 747 N N A GLN A 1 92 ? 2.599 55.165 10.632 0.47 42.87 92 GLN A N 1
ATOM 748 N N B GLN A 1 92 ? 3.131 63.022 9.345 0.53 65.25 92 GLN A N 1
ATOM 749 C CA A GLN A 1 92 ? 2.300 55.521 12.014 0.47 50.27 92 GLN A CA 1
ATOM 750 C CA B GLN A 1 92 ? 2.531 64.212 9.931 0.53 58.63 92 GLN A CA 1
ATOM 751 C C A GLN A 1 92 ? 2.908 54.592 13.051 0.47 50.53 92 GLN A C 1
ATOM 752 C C B GLN A 1 92 ? 2.914 64.201 11.409 0.53 50.74 92 GLN A C 1
ATOM 753 O O A GLN A 1 92 ? 3.063 53.392 12.820 0.47 48.07 92 GLN A O 1
ATOM 754 O O B GLN A 1 92 ? 2.534 63.297 12.155 0.53 53.45 92 GLN A O 1
ATOM 765 N N A ASP A 1 93 ? 3.255 55.174 14.195 0.47 48.08 93 ASP A N 1
ATOM 766 N N B ASP A 1 93 ? 3.679 65.205 11.820 0.53 56.58 93 ASP A N 1
ATOM 767 C CA A ASP A 1 93 ? 3.648 54.410 15.367 0.47 48.96 93 ASP A CA 1
ATOM 768 C CA B ASP A 1 93 ? 4.340 65.194 13.124 0.53 58.67 93 ASP A CA 1
ATOM 769 C C A ASP A 1 93 ? 2.395 54.023 16.160 0.47 51.43 93 ASP A C 1
ATOM 770 C C B ASP A 1 93 ? 3.455 65.585 14.313 0.53 62.49 93 ASP A C 1
ATOM 771 O O A ASP A 1 93 ? 1.361 53.711 15.575 0.47 50.61 93 ASP A O 1
ATOM 772 O O B ASP A 1 93 ? 2.358 66.128 14.149 0.53 64.91 93 ASP A O 1
ATOM 781 N N A LYS A 1 94 ? 2.481 54.055 17.486 0.47 59.98 94 LYS A N 1
ATOM 782 N N B LYS A 1 94 ? 3.951 65.290 15.512 0.53 57.10 94 LYS A N 1
ATOM 783 C CA A LYS A 1 94 ? 1.371 53.611 18.332 0.47 59.95 94 LYS A CA 1
ATOM 784 C CA B LYS A 1 94 ? 3.313 65.700 16.752 0.53 46.65 94 LYS A CA 1
ATOM 785 C C A LYS A 1 94 ? 0.551 54.761 18.929 0.47 60.31 94 LYS A C 1
ATOM 786 C C B LYS A 1 94 ? 3.128 67.206 16.743 0.53 52.47 94 LYS A C 1
ATOM 787 O O A LYS A 1 94 ? -0.163 54.578 19.915 0.47 62.90 94 LYS A O 1
ATOM 788 O O B LYS A 1 94 ? 2.110 67.721 17.201 0.53 54.83 94 LYS A O 1
ATOM 799 N N A ASN A 1 95 ? 0.646 55.939 18.317 0.47 62.07 95 ASN A N 1
ATOM 800 N N B ASN A 1 95 ? 4.134 67.910 16.231 0.53 48.63 95 ASN A N 1
ATOM 801 C CA A ASN A 1 95 ? -0.060 57.120 18.801 0.47 53.60 95 ASN A CA 1
ATOM 802 C CA B ASN A 1 95 ? 4.066 69.355 16.091 0.53 37.32 95 ASN A CA 1
ATOM 803 C C A ASN A 1 95 ? -0.823 57.810 17.675 0.47 53.53 95 ASN A C 1
ATOM 804 C C B ASN A 1 95 ? 3.690 69.726 14.662 0.53 54.99 95 ASN A C 1
ATOM 805 O O A ASN A 1 95 ? -1.222 57.169 16.704 0.47 58.66 95 ASN A O 1
ATOM 806 O O B ASN A 1 95 ? 4.083 70.778 14.158 0.53 54.84 95 ASN A O 1
ATOM 815 N N A GLY A 1 96 ? -1.015 59.120 17.802 0.47 54.96 96 GLY A N 1
ATOM 816 N N B GLY A 1 96 ? 2.944 68.838 14.008 0.53 53.50 96 GLY A N 1
ATOM 817 C CA A GLY A 1 96 ? -1.675 59.901 16.769 0.47 58.16 96 GLY A CA 1
ATOM 818 C CA B GLY A 1 96 ? 2.417 69.092 12.678 0.53 55.30 96 GLY A CA 1
ATOM 819 C C A GLY A 1 96 ? -0.705 60.456 15.739 0.47 55.98 96 GLY A C 1
ATOM 820 C C B GLY A 1 96 ? 3.451 69.322 11.588 0.53 68.68 96 GLY A C 1
ATOM 821 O O A GLY A 1 96 ? -1.012 61.423 15.042 0.47 56.74 96 GLY A O 1
ATOM 822 O O B GLY A 1 96 ? 3.145 69.936 10.565 0.53 62.70 96 GLY A O 1
ATOM 823 N N A VAL A 1 97 ? 0.468 59.835 15.650 0.47 54.09 97 VAL A N 1
ATOM 824 N N B VAL A 1 97 ? 4.670 68.826 11.796 0.53 61.67 97 VAL A N 1
ATOM 825 C CA A VAL A 1 97 ? 1.532 60.257 14.744 0.47 56.95 97 VAL A CA 1
ATOM 826 C CA B VAL A 1 97 ? 5.747 68.972 10.813 0.53 64.63 97 VAL A CA 1
ATOM 827 C C A VAL A 1 97 ? 2.319 59.005 14.379 0.47 59.03 97 VAL A C 1
ATOM 828 C C B VAL A 1 97 ? 5.796 67.775 9.858 0.53 61.83 97 VAL A C 1
ATOM 829 O O A VAL A 1 97 ? 2.465 58.146 15.244 0.47 61.88 97 VAL A O 1
ATOM 830 O O B VAL A 1 97 ? 5.419 66.661 10.226 0.53 59.23 97 VAL A O 1
ATOM 837 N N A ASP A 1 98 ? 2.798 58.828 13.140 0.47 48.16 98 ASP A N 1
ATOM 838 N N B ASP A 1 98 ? 6.266 68.002 8.635 0.53 62.28 98 ASP A N 1
ATOM 839 C CA A ASP A 1 98 ? 2.534 59.621 11.917 0.47 56.03 98 ASP A CA 1
ATOM 840 C CA B ASP A 1 98 ? 6.397 66.919 7.658 0.53 55.65 98 ASP A CA 1
ATOM 841 C C A ASP A 1 98 ? 3.759 60.347 11.333 0.47 59.15 98 ASP A C 1
ATOM 842 C C B ASP A 1 98 ? 7.667 66.096 7.850 0.53 58.72 98 ASP A C 1
ATOM 843 O O A ASP A 1 98 ? 3.943 61.549 11.540 0.47 54.07 98 ASP A O 1
ATOM 844 O O B ASP A 1 98 ? 8.762 66.651 7.980 0.53 55.59 98 ASP A O 1
ATOM 853 N N A ARG A 1 99 ? 4.586 59.611 10.593 0.47 43.22 99 ARG A N 1
ATOM 854 N N B ARG A 1 99 ? 7.505 64.771 7.865 0.53 60.13 99 ARG A N 1
ATOM 855 C CA A ARG A 1 99 ? 5.710 60.221 9.889 0.47 54.20 99 ARG A CA 1
ATOM 856 C CA B ARG A 1 99 ? 8.629 63.833 7.952 0.53 56.72 99 ARG A CA 1
ATOM 857 C C A ARG A 1 99 ? 6.095 59.503 8.591 0.47 44.92 99 ARG A C 1
ATOM 858 C C B ARG A 1 99 ? 8.597 62.878 6.756 0.53 53.17 99 ARG A C 1
ATOM 859 O O A ARG A 1 99 ? 5.575 58.444 8.255 0.47 41.45 99 ARG A O 1
ATOM 860 O O B ARG A 1 99 ? 7.567 62.753 6.082 0.53 46.28 99 ARG A O 1
ATOM 875 N N A TYR A 1 100 ? 7.027 60.115 7.877 0.47 46.39 100 TYR A N 1
ATOM 876 N N B TYR A 1 100 ? 9.718 62.202 6.500 0.53 50.44 100 TYR A N 1
ATOM 877 C CA A TYR A 1 100 ? 7.612 59.567 6.665 0.47 45.28 100 TYR A CA 1
ATOM 878 C CA B TYR A 1 100 ? 9.808 61.291 5.357 0.53 47.10 100 TYR A CA 1
ATOM 879 C C A TYR A 1 100 ? 8.460 58.339 6.970 0.47 36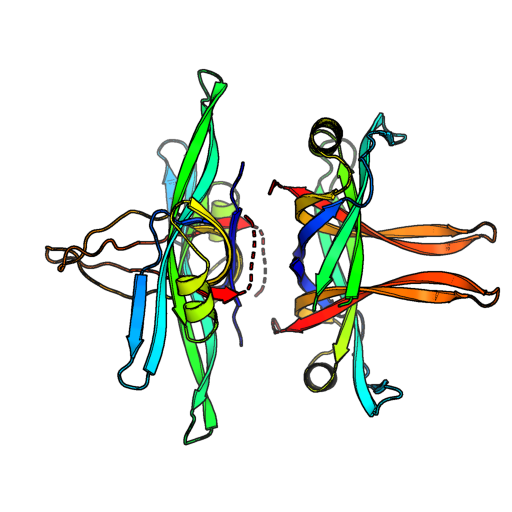.92 100 TYR A C 1
ATOM 880 C C B TYR A 1 100 ? 10.426 59.924 5.674 0.53 45.10 100 TYR A C 1
ATOM 881 O O A TYR A 1 100 ? 9.269 58.350 7.894 0.47 36.32 100 TYR A O 1
ATOM 882 O O B TYR A 1 100 ? 11.640 59.795 5.850 0.53 32.32 100 TYR A O 1
ATOM 899 N N A THR A 1 101 ? 8.254 57.278 6.199 0.47 31.76 101 THR A N 1
ATOM 900 N N B THR A 1 101 ? 9.568 58.907 5.738 0.53 40.92 101 THR A N 1
ATOM 901 C CA A THR A 1 101 ? 9.072 56.078 6.307 0.47 36.40 101 THR A CA 1
ATOM 902 C CA B THR A 1 101 ? 10.008 57.535 5.973 0.53 42.90 101 THR A CA 1
ATOM 903 C C A THR A 1 101 ? 9.711 55.759 4.952 0.47 40.09 101 THR A C 1
ATOM 904 C C B THR A 1 101 ? 10.426 56.845 4.674 0.53 41.65 101 THR A C 1
ATOM 905 O O A THR A 1 101 ? 9.017 55.557 3.950 0.47 32.95 101 THR A O 1
ATOM 906 O O B THR A 1 101 ? 9.614 56.689 3.755 0.53 41.23 101 THR A O 1
ATOM 913 N N A THR A 1 102 ? 11.041 55.738 4.925 0.47 38.79 102 THR A N 1
ATOM 914 N N B THR A 1 102 ? 11.689 56.420 4.613 0.53 34.37 102 THR A N 1
ATOM 915 C CA A THR A 1 102 ? 11.767 55.617 3.668 0.47 36.17 102 THR A CA 1
ATOM 916 C CA B THR A 1 102 ? 12.266 55.932 3.363 0.53 33.52 102 THR A CA 1
ATOM 917 C C A THR A 1 102 ? 12.466 54.276 3.515 0.47 35.36 102 THR A C 1
ATOM 918 C C B THR A 1 102 ? 12.774 54.488 3.371 0.53 34.29 102 THR A C 1
ATOM 919 O O A THR A 1 102 ? 12.984 53.709 4.474 0.47 36.05 102 THR A O 1
ATOM 920 O O B THR A 1 102 ? 13.418 54.043 4.314 0.53 34.47 102 THR A O 1
ATOM 927 N N . GLU A 1 103 ? 12.472 53.780 2.288 1.00 41.85 103 GLU A N 1
ATOM 928 C CA . GLU A 1 103 ? 12.986 52.459 2.013 1.00 37.37 103 GLU A CA 1
ATOM 929 C C . GLU A 1 103 ? 13.936 52.654 0.837 1.00 37.65 103 GLU A C 1
ATOM 930 O O . GLU A 1 103 ? 13.712 53.542 0.008 1.00 32.67 103 GLU A O 1
ATOM 936 N N . ILE A 1 104 ? 15.009 51.869 0.780 1.00 28.92 104 ILE A N 1
ATOM 937 C CA . ILE A 1 104 ? 15.834 51.797 -0.426 1.00 32.47 104 ILE A CA 1
ATOM 938 C C . ILE A 1 104 ? 15.325 50.674 -1.317 1.00 31.24 104 ILE A C 1
ATOM 939 O O . ILE A 1 104 ? 15.167 49.532 -0.878 1.00 28.48 104 ILE A O 1
ATOM 944 N N . ILE A 1 105 ? 15.057 50.992 -2.572 1.00 22.65 105 ILE A N 1
ATOM 945 C CA . ILE A 1 105 ? 14.682 49.943 -3.503 1.00 31.95 105 ILE A CA 1
ATOM 946 C C . ILE A 1 105 ? 15.896 49.574 -4.341 1.00 39.99 105 ILE A C 1
ATOM 947 O O . ILE A 1 105 ? 16.369 50.367 -5.154 1.00 33.97 105 ILE A O 1
ATOM 952 N N . ALA A 1 106 ? 16.398 48.363 -4.120 1.00 33.56 106 ALA A N 1
ATOM 953 C CA . ALA A 1 106 ? 17.661 47.940 -4.695 1.00 33.44 106 ALA A CA 1
ATOM 954 C C . ALA A 1 106 ? 17.558 47.564 -6.173 1.00 38.97 106 ALA A C 1
ATOM 955 O O . ALA A 1 106 ? 16.664 46.823 -6.559 1.00 46.79 106 ALA A O 1
ATOM 957 N N . ASN A 1 107 ? 18.474 48.085 -6.987 1.00 40.00 107 ASN A N 1
ATOM 958 C CA . ASN A 1 107 ? 18.553 47.751 -8.406 1.00 36.97 107 ASN A CA 1
ATOM 959 C C . ASN A 1 107 ? 19.722 46.802 -8.628 1.00 46.53 107 ASN A C 1
ATOM 960 O O . ASN A 1 107 ? 19.754 46.061 -9.601 1.00 42.89 107 ASN A O 1
ATOM 965 N N . GLU A 1 108 ? 20.707 46.857 -7.736 1.00 49.01 108 GLU A N 1
ATOM 966 C CA . GLU A 1 108 ? 21.931 46.078 -7.899 1.00 38.30 108 GLU A CA 1
ATOM 967 C C . GLU A 1 108 ? 22.487 45.642 -6.556 1.00 40.41 108 GLU A C 1
ATOM 968 O O . GLU A 1 108 ? 22.278 46.302 -5.543 1.00 44.26 108 GLU A O 1
ATOM 982 N N . HIS A 1 110 ? 26.114 43.522 -4.975 1.00 38.91 110 HIS A N 1
ATOM 983 C CA . HIS A 1 110 ? 27.361 42.777 -5.078 1.00 30.59 110 HIS A CA 1
ATOM 984 C C . HIS A 1 110 ? 27.766 42.314 -3.712 1.00 34.71 110 HIS A C 1
ATOM 985 O O . HIS A 1 110 ? 27.927 43.124 -2.809 1.00 45.54 110 HIS A O 1
ATOM 1000 N N . LEU A 1 112 ? 30.273 41.131 -0.869 1.00 47.76 112 LEU A N 1
ATOM 1001 C CA . LEU A 1 112 ? 31.661 41.484 -0.601 1.00 58.28 112 LEU A CA 1
ATOM 1002 C C . LEU A 1 112 ? 32.312 40.552 0.429 1.00 49.54 112 LEU A C 1
ATOM 1003 O O . LEU A 1 112 ? 33.303 40.905 1.062 1.00 78.27 112 LEU A O 1
ATOM 1008 N N . ASP A 1 113 ? 31.751 39.357 0.578 1.00 68.49 113 ASP A N 1
ATOM 1009 C CA . ASP A 1 113 ? 32.238 38.377 1.550 1.00 68.24 113 ASP A CA 1
ATOM 1010 C C . ASP A 1 113 ? 31.946 38.811 2.992 1.00 65.07 113 ASP A C 1
ATOM 1011 O O . ASP A 1 113 ? 30.811 38.684 3.482 1.00 63.72 113 ASP A O 1
ATOM 1016 N N . ALA B 1 5 ? 36.965 55.443 7.274 1.00 81.66 5 ALA B N 1
ATOM 1017 C CA . ALA B 1 5 ? 35.764 54.775 7.771 1.00 85.30 5 ALA B CA 1
ATOM 1018 C C . ALA B 1 5 ? 35.807 53.250 7.572 1.00 100.35 5 ALA B C 1
ATOM 1019 O O . ALA B 1 5 ? 36.772 52.589 7.984 1.00 94.45 5 ALA B O 1
ATOM 1021 N N . ARG B 1 6 ? 34.758 52.707 6.947 1.00 68.89 6 ARG B N 1
ATOM 1022 C CA . ARG B 1 6 ? 34.607 51.263 6.749 1.00 55.38 6 ARG B CA 1
ATOM 1023 C C . ARG B 1 6 ? 33.338 50.950 5.954 1.00 69.32 6 ARG B C 1
ATOM 1024 O O . ARG B 1 6 ? 33.187 49.858 5.395 1.00 66.30 6 ARG B O 1
ATOM 1032 N N . GLY B 1 7 ? 32.422 51.912 5.920 1.00 60.46 7 GLY B N 1
ATOM 1033 C CA . GLY B 1 7 ? 31.184 51.765 5.182 1.00 44.43 7 GLY B CA 1
ATOM 1034 C C . GLY B 1 7 ? 31.005 52.905 4.199 1.00 41.22 7 GLY B C 1
ATOM 1035 O O . GLY B 1 7 ? 31.722 53.907 4.239 1.00 40.31 7 GLY B O 1
ATOM 1036 N N . VAL B 1 8 ? 30.047 52.740 3.300 1.00 43.70 8 VAL B N 1
ATOM 1037 C CA . VAL B 1 8 ? 29.715 53.777 2.337 1.00 36.97 8 VAL B CA 1
ATOM 1038 C C . VAL B 1 8 ? 28.238 54.135 2.483 1.00 34.22 8 VAL B C 1
ATOM 1039 O O . VAL B 1 8 ? 27.376 53.264 2.547 1.00 22.33 8 VAL B O 1
ATOM 1043 N N . ASN B 1 9 ? 27.979 55.432 2.556 1.00 38.43 9 ASN B N 1
ATOM 1044 C CA . ASN B 1 9 ? 26.650 55.971 2.724 1.00 28.14 9 ASN B CA 1
ATOM 1045 C C . ASN B 1 9 ? 26.541 57.172 1.810 1.00 27.79 9 ASN B C 1
ATOM 1046 O O . ASN B 1 9 ? 27.065 58.241 2.102 1.00 31.43 9 ASN B O 1
ATOM 1051 N N . LYS B 1 10 ? 25.865 57.004 0.689 1.00 28.37 10 LYS B N 1
ATOM 1052 C CA . LYS B 1 10 ? 25.946 58.017 -0.336 1.00 26.90 10 LYS B CA 1
ATOM 1053 C C . LYS B 1 10 ? 24.664 58.128 -1.151 1.00 28.05 10 LYS B C 1
ATOM 1054 O O . LYS B 1 10 ? 24.148 57.126 -1.647 1.00 31.95 10 LYS B O 1
ATOM 1060 N N . VAL B 1 11 ? 24.164 59.355 -1.287 1.00 26.45 11 VAL B N 1
ATOM 1061 C CA . VAL B 1 11 ? 22.975 59.645 -2.094 1.00 32.00 11 VAL B CA 1
ATOM 1062 C C . VAL B 1 11 ? 23.296 60.717 -3.134 1.00 33.91 11 VAL B C 1
ATOM 1063 O O . VAL B 1 11 ? 23.974 61.690 -2.830 1.00 37.30 11 VAL B O 1
ATOM 1067 N N . ILE B 1 12 ? 22.790 60.546 -4.350 1.00 35.07 12 ILE B N 1
ATOM 1068 C CA . ILE B 1 12 ? 22.904 61.562 -5.388 1.00 22.28 12 ILE B CA 1
ATOM 1069 C C . ILE B 1 12 ? 21.501 61.929 -5.843 1.00 28.52 12 ILE B C 1
ATOM 1070 O O . ILE B 1 12 ? 20.737 61.072 -6.300 1.00 26.27 12 ILE B O 1
ATOM 1075 N N . LEU B 1 13 ? 21.164 63.203 -5.743 1.00 25.37 13 LEU B N 1
ATOM 1076 C CA . LEU B 1 13 ? 19.844 63.639 -6.160 1.00 33.83 13 LEU B CA 1
ATOM 1077 C C . LEU B 1 13 ? 19.916 64.772 -7.162 1.00 32.85 13 LEU B C 1
ATOM 1078 O O . LEU B 1 13 ? 20.818 65.611 -7.125 1.00 34.73 13 LEU B O 1
ATOM 1083 N N . ILE B 1 14 ? 18.948 64.773 -8.066 1.00 32.83 14 ILE B N 1
ATOM 1084 C CA . ILE B 1 14 ? 18.661 65.936 -8.875 1.00 34.82 14 ILE B CA 1
ATOM 1085 C C . ILE B 1 14 ? 17.160 66.109 -8.813 1.00 30.10 14 ILE B C 1
ATOM 1086 O O . ILE B 1 14 ? 16.422 65.154 -8.996 1.00 31.21 14 ILE B O 1
ATOM 1091 N N . GLY B 1 15 ? 16.720 67.318 -8.495 1.00 26.94 15 GLY B N 1
ATOM 1092 C CA . GLY B 1 15 ? 15.315 67.582 -8.298 1.00 34.50 15 GLY B CA 1
ATOM 1093 C C . GLY B 1 15 ? 15.080 69.047 -8.010 1.00 41.18 15 GLY B C 1
ATOM 1094 O O . GLY B 1 15 ? 15.993 69.861 -8.109 1.00 35.41 15 GLY B O 1
ATOM 1095 N N . ASN B 1 16 ? 13.849 69.391 -7.654 1.00 31.89 16 ASN B N 1
ATOM 1096 C CA . ASN B 1 16 ? 13.526 70.785 -7.399 1.00 42.41 16 ASN B CA 1
ATOM 1097 C C . ASN B 1 16 ? 13.140 71.048 -5.957 1.00 34.13 16 ASN B C 1
ATOM 1098 O O . ASN B 1 16 ? 12.619 70.171 -5.273 1.00 34.49 16 ASN B O 1
ATOM 1103 N N . LEU B 1 17 ? 13.411 72.266 -5.502 1.00 41.99 17 LEU B N 1
ATOM 1104 C CA . LEU B 1 17 ? 12.995 72.690 -4.174 1.00 46.93 17 LEU B CA 1
ATOM 1105 C C . LEU B 1 17 ? 11.483 72.799 -4.136 1.00 51.75 17 LEU B C 1
ATOM 1106 O O . LEU B 1 17 ? 10.880 73.435 -4.999 1.00 42.52 17 LEU B O 1
ATOM 1111 N N . GLY B 1 18 ? 10.873 72.172 -3.137 1.00 52.92 18 GLY B N 1
ATOM 1112 C CA . GLY B 1 18 ? 9.426 72.154 -3.031 1.00 49.46 18 GLY B CA 1
ATOM 1113 C C . GLY B 1 18 ? 8.925 73.428 -2.390 1.00 56.69 18 GLY B C 1
ATOM 1114 O O . GLY B 1 18 ? 7.756 73.797 -2.533 1.00 74.22 18 GLY B O 1
ATOM 1115 N N . GLN B 1 19 ? 9.823 74.096 -1.676 1.00 39.29 19 GLN B N 1
ATOM 1116 C CA . GLN B 1 19 ? 9.512 75.365 -1.037 1.00 62.05 19 GLN B CA 1
ATOM 1117 C C . GLN B 1 19 ? 10.775 76.200 -0.920 1.00 57.50 19 GLN B C 1
ATOM 1118 O O . GLN B 1 19 ? 11.878 75.713 -1.167 1.00 58.01 19 GLN B O 1
ATOM 1124 N N . ASP B 1 20 ? 10.616 77.464 -0.555 1.00 55.53 20 ASP B N 1
ATOM 1125 C CA . ASP B 1 20 ? 11.775 78.301 -0.303 1.00 55.66 20 ASP B CA 1
ATOM 1126 C C . ASP B 1 20 ? 12.564 77.720 0.865 1.00 70.06 20 ASP B C 1
ATOM 1127 O O . ASP B 1 20 ? 11.979 77.180 1.815 1.00 56.33 20 ASP B O 1
ATOM 1132 N N . PRO B 1 21 ? 13.899 77.810 0.795 1.00 54.04 21 PRO B N 1
ATOM 1133 C CA . PRO B 1 21 ? 14.713 77.296 1.898 1.00 61.92 21 PRO B CA 1
ATOM 1134 C C . PRO B 1 21 ? 14.254 77.890 3.224 1.00 80.01 21 PRO B C 1
ATOM 1135 O O . PRO B 1 21 ? 13.814 79.044 3.260 1.00 76.04 21 PRO B O 1
ATOM 1139 N N . GLU B 1 22 ? 14.336 77.104 4.292 1.00 73.57 22 GLU B N 1
ATOM 1140 C CA . GLU B 1 22 ? 14.167 77.639 5.636 1.00 73.78 22 GLU B CA 1
ATOM 1141 C C . GLU B 1 22 ? 15.516 77.662 6.359 1.00 72.57 22 GLU B C 1
ATOM 1142 O O . GLU B 1 22 ? 16.010 76.623 6.800 1.00 67.98 22 GLU B O 1
ATOM 1148 N N . VAL B 1 23 ? 16.109 78.850 6.466 1.00 56.76 23 VAL B N 1
ATOM 1149 C CA . VAL B 1 23 ? 17.403 79.009 7.123 1.00 55.27 23 VAL B CA 1
ATOM 1150 C C . VAL B 1 23 ? 17.303 79.439 8.594 1.00 79.53 23 VAL B C 1
ATOM 1151 O O . VAL B 1 23 ? 16.463 80.264 8.960 1.00 72.79 23 VAL B O 1
ATOM 1155 N N . ARG B 1 24 ? 18.171 78.874 9.430 1.00 77.12 24 ARG B N 1
ATOM 1156 C CA . ARG B 1 24 ? 18.224 79.221 10.848 1.00 52.70 24 ARG B CA 1
ATOM 1157 C C . ARG B 1 24 ? 19.662 79.264 11.326 1.00 61.35 24 ARG B C 1
ATOM 1158 O O . ARG B 1 24 ? 20.584 78.996 10.558 1.00 64.16 24 ARG B O 1
ATOM 1166 N N . TYR B 1 25 ? 19.853 79.610 12.593 1.00 63.85 25 TYR B N 1
ATOM 1167 C CA . TYR B 1 25 ? 21.195 79.684 13.163 1.00 70.14 25 TYR B CA 1
ATOM 1168 C C . TYR B 1 25 ? 21.248 79.106 14.569 1.00 60.11 25 TYR B C 1
ATOM 1169 O O . TYR B 1 25 ? 20.394 79.402 15.405 1.00 55.99 25 TYR B O 1
ATOM 1178 N N . THR B 1 26 ? 22.257 78.280 14.822 1.00 62.20 26 THR B N 1
ATOM 1179 C CA . THR B 1 26 ? 22.485 77.755 16.159 1.00 75.84 26 THR B CA 1
ATOM 1180 C C . THR B 1 26 ? 22.851 78.922 17.056 1.00 82.49 26 THR B C 1
ATOM 1181 O O . THR B 1 26 ? 23.415 79.912 16.585 1.00 80.27 26 THR B O 1
ATOM 1185 N N . PRO B 1 27 ? 22.525 78.816 18.352 1.00 91.72 27 PRO B N 1
ATOM 1186 C CA . PRO B 1 27 ? 22.840 79.866 19.328 1.00 88.76 27 PRO B CA 1
ATOM 1187 C C . PRO B 1 27 ? 24.289 80.342 19.240 1.00 81.38 27 PRO B C 1
ATOM 1188 O O . PRO B 1 27 ? 24.611 81.396 19.785 1.00 92.49 27 PRO B O 1
ATOM 1192 N N . ASN B 1 28 ? 25.146 79.582 18.563 1.00 78.75 28 ASN B N 1
ATOM 1193 C CA . ASN B 1 28 ? 26.505 80.044 18.299 1.00 76.38 28 ASN B CA 1
ATOM 1194 C C . ASN B 1 28 ? 26.826 80.234 16.816 1.00 81.79 28 ASN B C 1
ATOM 1195 O O . ASN B 1 28 ? 27.798 79.679 16.309 1.00 84.01 28 ASN B O 1
ATOM 1200 N N . GLY B 1 29 ? 26.002 81.020 16.131 1.00 76.10 29 GLY B N 1
ATOM 1201 C CA . GLY B 1 29 ? 26.268 81.430 14.763 1.00 85.68 29 GLY B CA 1
ATOM 1202 C C . GLY B 1 29 ? 26.703 80.339 13.803 1.00 85.22 29 GLY B C 1
ATOM 1203 O O . GLY B 1 29 ? 27.728 80.464 13.131 1.00 80.93 29 GLY B O 1
ATOM 1204 N N . ASN B 1 30 ? 25.928 79.263 13.742 1.00 84.59 30 ASN B N 1
ATOM 1205 C CA . ASN B 1 30 ? 26.146 78.222 12.748 1.00 67.72 30 ASN B CA 1
ATOM 1206 C C . ASN B 1 30 ? 24.945 78.127 11.832 1.00 70.21 30 ASN B C 1
ATOM 1207 O O . ASN B 1 30 ? 23.804 78.037 12.289 1.00 59.62 30 ASN B O 1
ATOM 1212 N N . ALA B 1 31 ? 25.209 78.152 10.532 1.00 75.39 31 ALA B N 1
ATOM 1213 C CA . ALA B 1 31 ? 24.148 78.097 9.543 1.00 54.29 31 ALA B CA 1
ATOM 1214 C C . ALA B 1 31 ? 23.560 76.690 9.450 1.00 55.99 31 ALA B C 1
ATOM 1215 O O . ALA B 1 31 ? 24.292 75.694 9.448 1.00 50.58 31 ALA B O 1
ATOM 1217 N N . VAL B 1 32 ? 22.233 76.627 9.393 1.00 47.42 32 VAL B N 1
ATOM 1218 C CA . VAL B 1 32 ? 21.497 75.381 9.233 1.00 37.87 32 VAL B CA 1
ATOM 1219 C C . VAL B 1 32 ? 20.361 75.662 8.267 1.00 45.76 32 VAL B C 1
ATOM 1220 O O . VAL B 1 32 ? 19.630 76.637 8.435 1.00 45.71 32 VAL B O 1
ATOM 1224 N N . ALA B 1 33 ? 20.214 74.825 7.247 1.00 45.07 33 ALA B N 1
ATOM 1225 C CA . ALA B 1 33 ? 19.110 74.981 6.309 1.00 38.30 33 ALA B CA 1
ATOM 1226 C C . ALA B 1 33 ? 18.378 73.658 6.081 1.00 48.34 33 ALA B C 1
ATOM 1227 O O . ALA B 1 33 ? 18.977 72.584 6.086 1.00 52.91 33 ALA B O 1
ATOM 1229 N N . ASN B 1 34 ? 17.070 73.742 5.895 1.00 45.60 34 ASN B N 1
ATOM 1230 C CA . ASN B 1 34 ? 16.269 72.563 5.625 1.00 45.79 34 ASN B CA 1
ATOM 1231 C C . ASN B 1 34 ? 15.434 72.792 4.385 1.00 51.33 34 ASN B C 1
ATOM 1232 O O . ASN B 1 34 ? 14.725 73.794 4.280 1.00 44.01 34 ASN B O 1
ATOM 1237 N N . VAL B 1 35 ? 15.525 71.870 3.436 1.00 45.16 35 VAL B N 1
ATOM 1238 C CA . VAL B 1 35 ? 14.739 71.989 2.224 1.00 35.62 35 VAL B CA 1
ATOM 1239 C C . VAL B 1 35 ? 14.027 70.695 1.961 1.00 39.80 35 VAL B C 1
ATOM 1240 O O . VAL B 1 35 ? 14.396 69.640 2.484 1.00 43.60 35 VAL B O 1
ATOM 1244 N N . THR B 1 36 ? 12.993 70.795 1.145 1.00 33.73 36 THR B N 1
ATOM 1245 C CA . THR B 1 36 ? 12.278 69.640 0.674 1.00 34.72 36 THR B CA 1
ATOM 1246 C C . THR B 1 36 ? 12.592 69.570 -0.802 1.00 46.93 36 THR B C 1
ATOM 1247 O O . THR B 1 36 ? 12.552 70.582 -1.503 1.00 48.88 36 THR B O 1
ATOM 1251 N N . LEU B 1 37 ? 12.935 68.386 -1.280 1.00 39.66 37 LEU B N 1
ATOM 1252 C CA . LEU B 1 37 ? 13.319 68.271 -2.668 1.00 37.83 37 LEU B CA 1
ATOM 1253 C C . LEU B 1 37 ? 12.514 67.189 -3.353 1.00 33.36 37 LEU B C 1
ATOM 1254 O O . LEU B 1 37 ? 12.366 66.098 -2.822 1.00 39.27 37 LEU B O 1
ATOM 1259 N N . ALA B 1 38 ? 12.006 67.502 -4.539 1.00 33.62 38 ALA B N 1
ATOM 1260 C CA . ALA B 1 38 ? 11.256 66.543 -5.333 1.00 36.58 38 ALA B CA 1
ATOM 1261 C C . ALA B 1 38 ? 12.097 66.038 -6.494 1.00 35.06 38 ALA B C 1
ATOM 1262 O O . ALA B 1 38 ? 12.594 66.823 -7.298 1.00 34.34 38 ALA B O 1
ATOM 1264 N N . THR B 1 39 ? 12.255 64.724 -6.567 1.00 29.05 39 THR B N 1
ATOM 1265 C CA . THR B 1 39 ? 12.909 64.098 -7.695 1.00 32.06 39 THR B CA 1
ATOM 1266 C C . THR B 1 39 ? 11.849 63.364 -8.490 1.00 41.26 39 THR B C 1
ATOM 1267 O O . THR B 1 39 ? 10.888 62.837 -7.937 1.00 42.68 39 THR B O 1
ATOM 1271 N N . SER B 1 40 ? 12.022 63.323 -9.796 1.00 39.20 40 SER B N 1
ATOM 1272 C CA . SER B 1 40 ? 10.982 62.785 -10.634 1.00 40.44 40 SER B CA 1
ATOM 1273 C C . SER B 1 40 ? 11.538 61.709 -11.545 1.00 38.11 40 SER B C 1
ATOM 1274 O O . SER B 1 40 ? 12.696 61.747 -11.920 1.00 37.93 40 SER B O 1
ATOM 1277 N N . THR B 1 41 ? 10.701 60.732 -11.867 1.00 40.40 41 THR B N 1
ATOM 1278 C CA . THR B 1 41 ? 10.987 59.765 -12.913 1.00 43.79 41 THR B CA 1
ATOM 1279 C C . THR B 1 41 ? 9.703 59.536 -13.700 1.00 50.68 41 THR B C 1
ATOM 1280 O O . THR B 1 41 ? 8.613 59.845 -13.228 1.00 46.39 41 THR B O 1
ATOM 1284 N N . THR B 1 42 ? 9.825 59.006 -14.905 1.00 44.54 42 THR B N 1
ATOM 1285 C CA . THR B 1 42 ? 8.644 58.748 -15.702 1.00 48.02 42 THR B CA 1
ATOM 1286 C C . THR B 1 42 ? 8.195 57.301 -15.557 1.00 54.09 42 THR B C 1
ATOM 1287 O O . THR B 1 42 ? 8.975 56.428 -15.174 1.00 49.90 42 THR B O 1
ATOM 1291 N N . TRP B 1 43 ? 6.919 57.065 -15.836 1.00 48.48 43 TRP B N 1
ATOM 1292 C CA . TRP B 1 43 ? 6.350 55.731 -15.801 1.00 44.54 43 TRP B CA 1
ATOM 1293 C C . TRP B 1 43 ? 5.478 55.581 -17.037 1.00 48.95 43 TRP B C 1
ATOM 1294 O O . TRP B 1 43 ? 4.846 56.535 -17.475 1.00 51.27 43 TRP B O 1
ATOM 1305 N N . ARG B 1 44 ? 5.460 54.392 -17.618 1.00 45.02 44 ARG B N 1
ATOM 1306 C CA . ARG B 1 44 ? 4.666 54.161 -18.812 1.00 45.94 44 ARG B CA 1
ATOM 1307 C C . ARG B 1 44 ? 3.360 53.486 -18.446 1.00 55.79 44 ARG B C 1
ATOM 1308 O O . ARG B 1 44 ? 3.371 52.402 -17.852 1.00 51.80 44 ARG B O 1
ATOM 1316 N N . ASP B 1 45 ? 2.229 54.095 -18.795 1.00 45.13 45 ASP B N 1
ATOM 1317 C CA . ASP B 1 45 ? 0.979 53.384 -18.576 1.00 37.85 45 ASP B CA 1
ATOM 1318 C C . ASP B 1 45 ? 0.942 52.192 -19.509 1.00 50.09 45 ASP B C 1
ATOM 1319 O O . ASP B 1 45 ? 1.170 52.322 -20.714 1.00 50.77 45 ASP B O 1
ATOM 1324 N N . LYS B 1 46 ? 0.672 51.027 -18.937 1.00 52.42 46 LYS B N 1
ATOM 1325 C CA . LYS B 1 46 ? 0.700 49.776 -19.680 1.00 59.07 46 LYS B CA 1
ATOM 1326 C C . LYS B 1 46 ? -0.404 49.725 -20.738 1.00 62.66 46 LYS B C 1
ATOM 1327 O O . LYS B 1 46 ? -0.143 49.396 -21.898 1.00 56.35 46 LYS B O 1
ATOM 1333 N N . GLN B 1 47 ? -1.630 50.060 -20.340 1.00 42.72 47 GLN B N 1
ATOM 1334 C CA . GLN B 1 47 ? -2.752 50.070 -21.274 1.00 47.73 47 GLN B CA 1
ATOM 1335 C C . GLN B 1 47 ? -2.593 51.126 -22.371 1.00 44.09 47 GLN B C 1
ATOM 1336 O O . GLN B 1 47 ? -2.600 50.812 -23.564 1.00 39.58 47 GLN B O 1
ATOM 1342 N N . THR B 1 48 ? -2.444 52.377 -21.949 1.00 37.26 48 THR B N 1
ATOM 1343 C CA . THR B 1 48 ? -2.551 53.520 -22.846 1.00 39.91 48 THR B CA 1
ATOM 1344 C C . THR B 1 48 ? -1.228 54.054 -23.372 1.00 47.71 48 THR B C 1
ATOM 1345 O O . THR B 1 48 ? -1.212 54.919 -24.251 1.00 40.06 48 THR B O 1
ATOM 1349 N N . GLY B 1 49 ? -0.124 53.574 -22.811 1.00 37.17 49 GLY B N 1
ATOM 1350 C CA . GLY B 1 49 ? 1.180 54.063 -23.203 1.00 39.28 49 GLY B CA 1
ATOM 1351 C C . GLY B 1 49 ? 1.515 55.468 -22.735 1.00 44.14 49 GLY B C 1
ATOM 1352 O O . GLY B 1 49 ? 2.591 55.981 -23.041 1.00 56.87 49 GLY B O 1
ATOM 1353 N N . GLU B 1 50 ? 0.610 56.097 -21.990 1.00 42.03 50 GLU B N 1
ATOM 1354 C CA . GLU B 1 50 ? 0.879 57.434 -21.470 1.00 43.76 50 GLU B CA 1
ATOM 1355 C C . GLU B 1 50 ? 2.134 57.476 -20.591 1.00 37.27 50 GLU B C 1
ATOM 1356 O O . GLU B 1 50 ? 2.278 56.692 -19.653 1.00 36.39 50 GLU B O 1
ATOM 1362 N N . LEU B 1 51 ? 3.027 58.406 -20.904 1.00 36.27 51 LEU B N 1
ATOM 1363 C CA . LEU B 1 51 ? 4.222 58.638 -20.100 1.00 52.15 51 LEU B CA 1
ATOM 1364 C C . LEU B 1 51 ? 3.916 59.575 -18.942 1.00 37.45 51 LEU B C 1
ATOM 1365 O O . LEU B 1 51 ? 3.801 60.784 -19.123 1.00 45.18 51 LEU B O 1
ATOM 1370 N N . GLN B 1 52 ? 3.786 59.003 -17.752 1.00 36.96 52 GLN B N 1
ATOM 1371 C CA . GLN B 1 52 ? 3.334 59.748 -16.584 1.00 53.27 52 GLN B CA 1
ATOM 1372 C C . GLN B 1 52 ? 4.448 59.973 -15.555 1.00 59.27 52 GLN B C 1
ATOM 1373 O O . GLN B 1 52 ? 5.333 59.133 -15.383 1.00 59.34 52 GLN B O 1
ATOM 1379 N N . GLU B 1 53 ? 4.394 61.118 -14.879 1.00 53.11 53 GLU B N 1
ATOM 1380 C CA . GLU B 1 53 ? 5.450 61.536 -13.964 1.00 39.35 53 GLU B CA 1
ATOM 1381 C C . GLU B 1 53 ? 5.217 61.008 -12.552 1.00 49.49 53 GLU B C 1
ATOM 1382 O O . GLU B 1 53 ? 4.123 61.136 -12.005 1.00 54.97 53 GLU B O 1
ATOM 1388 N N . ARG B 1 54 ? 6.253 60.408 -11.974 1.00 41.98 54 ARG B N 1
ATOM 1389 C CA . ARG B 1 54 ? 6.223 59.976 -10.582 1.00 46.22 54 ARG B CA 1
ATOM 1390 C C . ARG B 1 54 ? 7.231 60.788 -9.782 1.00 36.38 54 ARG B C 1
ATOM 1391 O O . ARG B 1 54 ? 8.301 61.123 -10.274 1.00 48.53 54 ARG B O 1
ATOM 1399 N N . THR B 1 55 ? 6.873 61.120 -8.552 1.00 38.11 55 THR B N 1
ATOM 1400 C CA . THR B 1 55 ? 7.638 62.075 -7.770 1.00 36.84 55 THR B CA 1
ATOM 1401 C C . THR B 1 55 ? 7.973 61.504 -6.411 1.00 42.80 55 THR B C 1
ATOM 1402 O O . THR B 1 55 ? 7.082 61.002 -5.724 1.00 45.09 55 THR B O 1
ATOM 1406 N N . GLU B 1 56 ? 9.251 61.557 -6.028 1.00 36.23 56 GLU B N 1
ATOM 1407 C CA . GLU B 1 56 ? 9.638 61.233 -4.653 1.00 31.07 56 GLU B CA 1
ATOM 1408 C C . GLU B 1 56 ? 10.012 62.498 -3.916 1.00 28.34 56 GLU B C 1
ATOM 1409 O O . GLU B 1 56 ? 10.379 63.503 -4.519 1.00 31.42 56 GLU B O 1
ATOM 1415 N N . TRP B 1 57 ? 9.875 62.456 -2.602 1.00 33.57 57 TRP B N 1
ATOM 1416 C CA . TRP B 1 57 ? 10.148 63.623 -1.790 1.00 27.58 57 TRP B CA 1
ATOM 1417 C C . TRP B 1 57 ? 11.201 63.314 -0.736 1.00 38.96 57 TRP B C 1
ATOM 1418 O O . TRP B 1 57 ? 11.219 62.231 -0.141 1.00 39.41 57 TRP B O 1
ATOM 1429 N N . HIS B 1 58 ? 12.077 64.282 -0.512 1.00 32.37 58 HIS B N 1
ATOM 1430 C CA . HIS B 1 58 ? 13.227 64.083 0.339 1.00 30.25 58 HIS B CA 1
ATOM 1431 C C . HIS B 1 58 ? 13.403 65.323 1.170 1.00 33.28 58 HIS B C 1
ATOM 1432 O O . HIS B 1 58 ? 13.145 66.431 0.695 1.00 35.62 58 HIS B O 1
ATOM 1439 N N . ARG B 1 59 ? 13.837 65.124 2.410 1.00 36.85 59 ARG B N 1
ATOM 1440 C CA . ARG B 1 59 ? 14.248 66.216 3.276 1.00 39.77 59 ARG B CA 1
ATOM 1441 C C . ARG B 1 59 ? 15.758 66.301 3.252 1.00 32.51 59 ARG B C 1
ATOM 1442 O O . ARG B 1 59 ? 16.446 65.303 3.446 1.00 34.39 59 ARG B O 1
ATOM 1450 N N . ILE B 1 60 ? 16.275 67.492 2.997 1.00 28.73 60 ILE B N 1
ATOM 1451 C CA . ILE B 1 60 ? 17.710 67.685 2.969 1.00 27.16 60 ILE B CA 1
ATOM 1452 C C . ILE B 1 60 ? 18.088 68.718 4.022 1.00 42.12 60 ILE B C 1
ATOM 1453 O O . ILE B 1 60 ? 17.360 69.685 4.244 1.00 44.24 60 ILE B O 1
ATOM 1458 N N . ALA B 1 61 ? 19.233 68.519 4.662 1.00 41.92 61 ALA B N 1
ATOM 1459 C CA . ALA B 1 61 ? 19.738 69.482 5.625 1.00 31.95 61 ALA B CA 1
ATOM 1460 C C . ALA B 1 61 ? 21.124 69.911 5.193 1.00 39.42 61 ALA B C 1
ATOM 1461 O O . ALA B 1 61 ? 21.969 69.071 4.884 1.00 43.91 61 ALA B O 1
ATOM 1463 N N . PHE B 1 62 ? 21.356 71.218 5.161 1.00 36.49 62 PHE B N 1
ATOM 1464 C CA . PHE B 1 62 ? 22.676 71.745 4.860 1.00 34.03 62 PHE B CA 1
ATOM 1465 C C . PHE B 1 62 ? 23.228 72.433 6.084 1.00 39.71 62 PHE B C 1
ATOM 1466 O O . PHE B 1 62 ? 22.477 72.885 6.948 1.00 41.43 62 PHE B O 1
ATOM 1474 N N . PHE B 1 63 ? 24.549 72.534 6.146 1.00 42.81 63 PHE B N 1
ATOM 1475 C CA . PHE B 1 63 ? 25.192 73.124 7.307 1.00 37.40 63 PHE B CA 1
ATOM 1476 C C . PHE B 1 63 ? 26.241 74.141 6.922 1.00 53.00 63 PHE B C 1
ATOM 1477 O O . PHE B 1 63 ? 26.925 74.001 5.911 1.00 52.86 63 PHE B O 1
ATOM 1485 N N . ASN B 1 64 ? 26.339 75.181 7.739 1.00 58.92 64 ASN B N 1
ATOM 1486 C CA . ASN B 1 64 ? 27.417 76.138 7.621 1.00 50.33 64 ASN B CA 1
ATOM 1487 C C . ASN B 1 64 ? 27.462 76.778 6.248 1.00 59.65 64 ASN B C 1
ATOM 1488 O O . ASN B 1 64 ? 26.452 77.298 5.765 1.00 52.42 64 ASN B O 1
ATOM 1493 N N . ARG B 1 65 ? 28.632 76.740 5.623 1.00 50.37 65 ARG B N 1
ATOM 1494 C CA . ARG B 1 65 ? 28.835 77.453 4.373 1.00 55.60 65 ARG B CA 1
ATOM 1495 C C . ARG B 1 65 ? 27.747 77.080 3.367 1.00 59.00 65 ARG B C 1
ATOM 1496 O O . ARG B 1 65 ? 27.025 77.950 2.865 1.00 51.45 65 ARG B O 1
ATOM 1504 N N . LEU B 1 66 ? 27.610 75.781 3.108 1.00 52.85 66 LEU B N 1
ATOM 1505 C CA . LEU B 1 66 ? 26.585 75.281 2.195 1.00 44.32 66 LEU B CA 1
ATOM 1506 C C . LEU B 1 66 ? 25.167 75.757 2.512 1.00 44.85 66 LEU B C 1
ATOM 1507 O O . LEU B 1 66 ? 24.369 75.967 1.604 1.00 51.09 66 LEU B O 1
ATOM 1512 N N . ALA B 1 67 ? 24.842 75.905 3.793 1.00 40.58 67 ALA B N 1
ATOM 1513 C CA . ALA B 1 67 ? 23.511 76.370 4.187 1.00 43.44 67 ALA B CA 1
ATOM 1514 C C . ALA B 1 67 ? 23.357 77.843 3.845 1.00 51.12 67 ALA B C 1
ATOM 1515 O O . ALA B 1 67 ? 22.272 78.309 3.482 1.00 44.54 67 ALA B O 1
ATOM 1517 N N . GLU B 1 68 ? 24.456 78.578 3.957 1.00 48.56 68 GLU B N 1
ATOM 1518 C CA . GLU B 1 68 ? 24.444 79.980 3.594 1.00 48.14 68 GLU B CA 1
ATOM 1519 C C . GLU B 1 68 ? 24.206 80.074 2.099 1.00 55.46 68 GLU B C 1
ATOM 1520 O O . GLU B 1 68 ? 23.301 80.788 1.652 1.00 49.91 68 GLU B O 1
ATOM 1526 N N . ILE B 1 69 ? 24.996 79.328 1.331 1.00 43.14 69 ILE B N 1
ATOM 1527 C CA . ILE B 1 69 ? 24.838 79.317 -0.121 1.00 46.59 69 ILE B CA 1
ATOM 1528 C C . ILE B 1 69 ? 23.387 79.017 -0.515 1.00 44.03 69 ILE B C 1
ATOM 1529 O O . ILE B 1 69 ? 22.793 79.713 -1.333 1.00 48.61 69 ILE B O 1
ATOM 1534 N N . VAL B 1 70 ? 22.814 77.986 0.089 1.00 49.38 70 VAL B N 1
ATOM 1535 C CA . VAL B 1 70 ? 21.430 77.621 -0.190 1.00 53.08 70 VAL B CA 1
ATOM 1536 C C . VAL B 1 70 ? 20.474 78.805 -0.029 1.00 43.47 70 VAL B C 1
ATOM 1537 O O . VAL B 1 70 ? 19.684 79.089 -0.929 1.00 51.18 70 VAL B O 1
ATOM 1541 N N . GLY B 1 71 ? 20.552 79.496 1.109 1.00 58.84 71 GLY B N 1
ATOM 1542 C CA . GLY B 1 71 ? 19.667 80.620 1.391 1.00 57.02 71 GLY B CA 1
ATOM 1543 C C . GLY B 1 71 ? 19.988 81.879 0.597 1.00 56.31 71 GLY B C 1
ATOM 1544 O O . GLY B 1 71 ? 19.164 82.779 0.461 1.00 51.73 71 GLY B O 1
ATOM 1545 N N . GLU B 1 72 ? 21.201 81.939 0.067 1.00 55.68 72 GLU B N 1
ATOM 1546 C CA . GLU B 1 72 ? 21.617 83.062 -0.758 1.00 66.83 72 GLU B CA 1
ATOM 1547 C C . GLU B 1 72 ? 21.056 82.964 -2.182 1.00 75.88 72 GLU B C 1
ATOM 1548 O O . GLU B 1 72 ? 20.587 83.958 -2.740 1.00 78.64 72 GLU B O 1
ATOM 1554 N N . TYR B 1 73 ? 21.085 81.765 -2.759 1.00 63.02 73 TYR B N 1
ATOM 1555 C CA . TYR B 1 73 ? 20.760 81.602 -4.173 1.00 58.78 73 TYR B CA 1
ATOM 1556 C C . TYR B 1 73 ? 19.468 80.837 -4.498 1.00 66.15 73 TYR B C 1
ATOM 1557 O O . TYR B 1 73 ? 18.850 81.078 -5.533 1.00 72.19 73 TYR B O 1
ATOM 1566 N N . LEU B 1 74 ? 19.063 79.909 -3.639 1.00 56.25 74 LEU B N 1
ATOM 1567 C CA . LEU B 1 74 ? 18.012 78.971 -4.020 1.00 49.54 74 LEU B CA 1
ATOM 1568 C C . LEU B 1 74 ? 16.623 79.411 -3.596 1.00 54.44 74 LEU B C 1
ATOM 1569 O O . LEU B 1 74 ? 16.437 79.943 -2.504 1.00 66.21 74 LEU B O 1
ATOM 1574 N N . ARG B 1 75 ? 15.648 79.167 -4.465 1.00 45.05 75 ARG B N 1
ATOM 1575 C CA . ARG B 1 75 ? 14.252 79.462 -4.165 1.00 62.94 75 ARG B CA 1
ATOM 1576 C C . ARG B 1 75 ? 13.380 78.271 -4.554 1.00 53.80 75 ARG B C 1
ATOM 1577 O O . ARG B 1 75 ? 13.866 77.287 -5.099 1.00 52.46 75 ARG B O 1
ATOM 1585 N N . LYS B 1 76 ? 12.092 78.350 -4.260 1.00 49.56 76 LYS B N 1
ATOM 1586 C CA . LYS B 1 76 ? 11.180 77.312 -4.704 1.00 51.60 76 LYS B CA 1
ATOM 1587 C C . LYS B 1 76 ? 11.359 77.125 -6.205 1.00 53.67 76 LYS B C 1
ATOM 1588 O O . LYS B 1 76 ? 11.565 78.093 -6.937 1.00 46.99 76 LYS B O 1
ATOM 1594 N N . GLY B 1 77 ? 11.298 75.879 -6.657 1.00 45.73 77 GLY B N 1
ATOM 1595 C CA . GLY B 1 77 ? 11.443 75.576 -8.063 1.00 37.00 77 GLY B CA 1
ATOM 1596 C C . GLY B 1 77 ? 12.878 75.309 -8.474 1.00 48.75 77 GLY B C 1
ATOM 1597 O O . GLY B 1 77 ? 13.132 74.613 -9.457 1.00 43.23 77 GLY B O 1
ATOM 1598 N N . SER B 1 78 ? 13.820 75.857 -7.718 1.00 38.56 78 SER B N 1
ATOM 1599 C CA . SER B 1 78 ? 15.224 75.734 -8.055 1.00 31.73 78 SER B CA 1
ATOM 1600 C C . SER B 1 78 ? 15.614 74.281 -8.249 1.00 48.79 78 SER B C 1
ATOM 1601 O O . SER B 1 78 ? 15.289 73.422 -7.426 1.00 48.79 78 SER B O 1
ATOM 1604 N N . LYS B 1 79 ? 16.304 74.014 -9.353 1.00 48.98 79 LYS B N 1
ATOM 1605 C CA . LYS B 1 79 ? 16.823 72.686 -9.630 1.00 38.98 79 LYS B CA 1
ATOM 1606 C C . LYS B 1 79 ? 18.286 72.600 -9.239 1.00 42.29 79 LYS B C 1
ATOM 1607 O O . LYS B 1 79 ? 19.124 73.384 -9.699 1.00 43.84 79 LYS B O 1
ATOM 1613 N N . ILE B 1 80 ? 18.586 71.632 -8.385 1.00 43.58 80 ILE B N 1
ATOM 1614 C CA . ILE B 1 80 ? 19.931 71.462 -7.884 1.00 39.36 80 ILE B CA 1
ATOM 1615 C C . ILE B 1 80 ? 20.356 70.008 -7.931 1.00 34.41 80 ILE B C 1
ATOM 1616 O O . ILE B 1 80 ? 19.534 69.103 -7.969 1.00 33.47 80 ILE B O 1
ATOM 1621 N N . TYR B 1 81 ? 21.665 69.809 -7.926 1.00 40.06 81 TYR B N 1
ATOM 1622 C CA . TYR B 1 81 ? 22.274 68.507 -7.741 1.00 31.94 81 TYR B CA 1
ATOM 1623 C C . TYR B 1 81 ? 22.823 68.435 -6.320 1.00 39.12 81 TYR B C 1
ATOM 1624 O O . TYR B 1 81 ? 23.238 69.450 -5.757 1.00 30.44 81 TYR B O 1
ATOM 1633 N N . ILE B 1 82 ? 22.850 67.231 -5.758 1.00 39.84 82 ILE B N 1
ATOM 1634 C CA . ILE B 1 82 ? 23.228 67.050 -4.367 1.00 30.07 82 ILE B CA 1
ATOM 1635 C C . ILE B 1 82 ? 23.863 65.699 -4.100 1.00 29.56 82 ILE B C 1
ATOM 1636 O O . ILE B 1 82 ? 23.337 64.681 -4.528 1.00 34.90 82 ILE B O 1
ATOM 1641 N N . GLU B 1 83 ? 25.007 65.712 -3.416 1.00 24.37 83 GLU B N 1
ATOM 1642 C CA . GLU B 1 83 ? 25.542 64.531 -2.757 1.00 24.02 83 GLU B CA 1
ATOM 1643 C C . GLU B 1 83 ? 25.398 64.692 -1.248 1.00 37.59 83 GLU B C 1
ATOM 1644 O O . GLU B 1 83 ? 25.511 65.799 -0.701 1.00 28.54 83 GLU B O 1
ATOM 1650 N N . GLY B 1 84 ? 25.165 63.578 -0.574 1.00 19.25 84 GLY B N 1
ATOM 1651 C CA . GLY B 1 84 ? 24.995 63.612 0.850 1.00 19.90 84 GLY B CA 1
ATOM 1652 C C . GLY B 1 84 ? 24.938 62.212 1.387 1.00 38.46 84 GLY B C 1
ATOM 1653 O O . GLY B 1 84 ? 25.284 61.250 0.676 1.00 30.72 84 GLY B O 1
ATOM 1654 N N . SER B 1 85 ? 24.486 62.118 2.639 1.00 31.85 85 SER B N 1
ATOM 1655 C CA . SER B 1 85 ? 24.453 60.876 3.414 1.00 31.56 85 SER B CA 1
ATOM 1656 C C . SER B 1 85 ? 23.106 60.763 4.085 1.00 31.65 85 SER B C 1
ATOM 1657 O O . SER B 1 85 ? 22.496 61.778 4.438 1.00 30.00 85 SER B O 1
ATOM 1660 N N . LEU B 1 86 ? 22.649 59.530 4.275 1.00 40.41 86 LEU B N 1
ATOM 1661 C CA . LEU B 1 86 ? 21.380 59.285 4.950 1.00 32.32 86 LEU B CA 1
ATOM 1662 C C . LEU B 1 86 ? 21.596 59.253 6.449 1.00 33.83 86 LEU B C 1
ATOM 1663 O O . LEU B 1 86 ? 22.562 58.663 6.938 1.00 36.96 86 LEU B O 1
ATOM 1668 N N . ARG B 1 87 ? 20.695 59.899 7.173 1.00 35.62 87 ARG B N 1
ATOM 1669 C CA . ARG B 1 87 ? 20.667 59.818 8.626 1.00 37.60 87 ARG B CA 1
ATOM 1670 C C . ARG B 1 87 ? 19.239 59.417 9.017 1.00 33.49 87 ARG B C 1
ATOM 1671 O O . ARG B 1 87 ? 18.270 60.017 8.552 1.00 34.36 87 ARG B O 1
ATOM 1679 N N . THR B 1 88 ? 19.107 58.380 9.834 1.00 34.91 88 THR B N 1
ATOM 1680 C CA . THR B 1 88 ? 17.795 57.826 10.152 1.00 40.71 88 THR B CA 1
ATOM 1681 C C . THR B 1 88 ? 17.553 57.759 11.647 1.00 46.19 88 THR B C 1
ATOM 1682 O O . THR B 1 88 ? 18.452 57.399 12.403 1.00 46.74 88 THR B O 1
ATOM 1686 N N A ARG B 1 89 ? 16.318 58.019 12.060 0.64 49.34 89 ARG B N 1
ATOM 1687 N N B ARG B 1 89 ? 16.360 58.165 12.077 0.36 49.14 89 ARG B N 1
ATOM 1688 C CA A ARG B 1 89 ? 15.931 57.816 13.454 0.64 48.62 89 ARG B CA 1
ATOM 1689 C CA B ARG B 1 89 ? 16.033 58.246 13.504 0.36 48.03 89 ARG B CA 1
ATOM 1690 C C A ARG B 1 89 ? 14.920 56.677 13.620 0.64 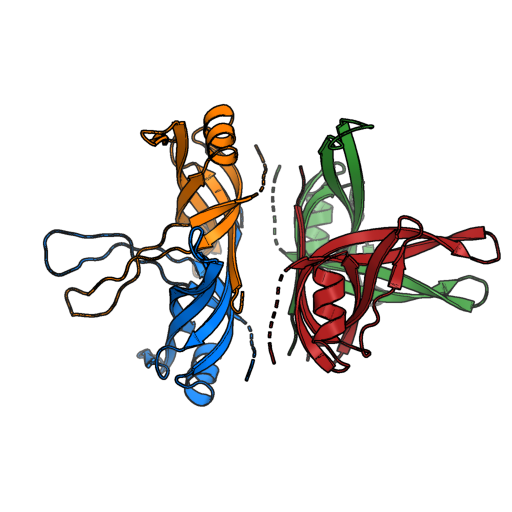51.08 89 ARG B C 1
ATOM 1691 C C B ARG B 1 89 ? 14.557 57.987 13.787 0.36 47.48 89 ARG B C 1
ATOM 1692 O O A ARG B 1 89 ? 13.774 56.774 13.181 0.64 44.79 89 ARG B O 1
ATOM 1693 O O B ARG B 1 89 ? 13.694 58.299 12.972 0.36 36.67 89 ARG B O 1
ATOM 1708 N N A LYS B 1 90 ? 15.371 55.603 14.264 0.64 51.88 90 LYS B N 1
ATOM 1709 N N B LYS B 1 90 ? 14.280 57.440 14.967 0.36 47.20 90 LYS B N 1
ATOM 1710 C CA A LYS B 1 90 ? 14.593 54.374 14.421 0.64 54.65 90 LYS B CA 1
ATOM 1711 C CA B LYS B 1 90 ? 12.921 57.097 15.357 0.36 41.69 90 LYS B CA 1
ATOM 1712 C C A LYS B 1 90 ? 13.183 54.577 14.984 0.64 58.56 90 LYS B C 1
ATOM 1713 C C B LYS B 1 90 ? 12.168 58.305 15.912 0.36 40.06 90 LYS B C 1
ATOM 1714 O O A LYS B 1 90 ? 12.913 55.523 15.740 0.64 51.38 90 LYS B O 1
ATOM 1715 O O B LYS B 1 90 ? 12.693 59.057 16.726 0.36 32.55 90 LYS B O 1
ATOM 1726 N N A TRP B 1 91 ? 12.312 53.640 14.613 0.64 62.79 91 TRP B N 1
ATOM 1727 N N B TRP B 1 91 ? 10.933 58.484 15.456 0.36 42.71 91 TRP B N 1
ATOM 1728 C CA A TRP B 1 91 ? 10.871 53.708 14.806 0.64 49.29 91 TRP B CA 1
ATOM 1729 C CA B TRP B 1 91 ? 10.115 59.619 15.865 0.36 44.47 91 TRP B CA 1
ATOM 1730 C C A TRP B 1 91 ? 10.392 52.443 15.492 0.64 53.58 91 TRP B C 1
ATOM 1731 C C B TRP B 1 91 ? 8.645 59.203 15.969 0.36 47.50 91 TRP B C 1
ATOM 1732 O O A TRP B 1 91 ? 11.182 51.655 16.014 0.64 64.51 91 TRP B O 1
ATOM 1733 O O B TRP B 1 91 ? 8.282 58.108 15.549 0.36 45.09 91 TRP B O 1
ATOM 1754 N N A GLN B 1 92 ? 9.079 52.255 15.435 0.64 51.46 92 GLN B N 1
ATOM 1755 N N B GLN B 1 92 ? 7.799 60.066 16.530 0.36 49.23 92 GLN B N 1
ATOM 1756 C CA A GLN B 1 92 ? 8.388 51.056 15.891 0.64 49.51 92 GLN B CA 1
ATOM 1757 C CA B GLN B 1 92 ? 6.379 59.731 16.685 0.36 51.20 92 GLN B CA 1
ATOM 1758 C C A GLN B 1 92 ? 6.954 51.167 15.385 0.64 42.50 92 GLN B C 1
ATOM 1759 C C B GLN B 1 92 ? 5.434 60.720 16.002 0.36 51.09 92 GLN B C 1
ATOM 1760 O O A GLN B 1 92 ? 6.296 52.182 15.585 0.64 45.34 92 GLN B O 1
ATOM 1761 O O B GLN B 1 92 ? 5.807 61.855 15.694 0.36 47.60 92 GLN B O 1
ATOM 1772 N N A ASP B 1 93 ? 6.477 50.126 14.719 0.64 47.72 93 ASP B N 1
ATOM 1773 N N B ASP B 1 93 ? 4.205 60.268 15.771 0.36 57.28 93 ASP B N 1
ATOM 1774 C CA A ASP B 1 93 ? 5.193 50.179 14.031 0.64 55.96 93 ASP B CA 1
ATOM 1775 C CA B ASP B 1 93 ? 3.147 61.107 15.220 0.36 55.11 93 ASP B CA 1
ATOM 1776 C C A ASP B 1 93 ? 4.003 50.101 14.975 0.64 57.55 93 ASP B C 1
ATOM 1777 C C B ASP B 1 93 ? 2.123 61.427 16.305 0.36 53.23 93 ASP B C 1
ATOM 1778 O O A ASP B 1 93 ? 4.151 49.806 16.162 0.64 61.29 93 ASP B O 1
ATOM 1779 O O B ASP B 1 93 ? 2.446 61.406 17.491 0.36 55.58 93 ASP B O 1
ATOM 1788 N N A LYS B 1 94 ? 2.820 50.371 14.431 0.64 54.98 94 LYS B N 1
ATOM 1789 N N B LYS B 1 94 ? 0.890 61.716 15.896 0.36 60.20 94 LYS B N 1
ATOM 1790 C CA A LYS B 1 94 ? 1.579 50.081 15.131 0.64 52.49 94 LYS B CA 1
ATOM 1791 C CA B LYS B 1 94 ? -0.187 62.028 16.835 0.36 52.39 94 LYS B CA 1
ATOM 1792 C C A LYS B 1 94 ? 1.544 48.577 15.368 0.64 56.70 94 LYS B C 1
ATOM 1793 C C B LYS B 1 94 ? -0.861 60.763 17.360 0.36 55.97 94 LYS B C 1
ATOM 1794 O O A LYS B 1 94 ? 0.956 48.096 16.333 0.64 59.30 94 LYS B O 1
ATOM 1795 O O B LYS B 1 94 ? -1.929 60.820 17.971 0.36 57.01 94 LYS B O 1
ATOM 1806 N N A ASN B 1 95 ? 2.190 47.840 14.472 0.64 52.23 95 ASN B N 1
ATOM 1807 N N B ASN B 1 95 ? -0.230 59.621 17.106 0.36 61.46 95 ASN B N 1
ATOM 1808 C CA A ASN B 1 95 ? 2.324 46.400 14.602 0.64 50.98 95 ASN B CA 1
ATOM 1809 C CA B ASN B 1 95 ? -0.735 58.331 17.554 0.36 55.03 95 ASN B CA 1
ATOM 1810 C C A ASN B 1 95 ? 3.707 46.027 15.121 0.64 59.75 95 ASN B C 1
ATOM 1811 C C B ASN B 1 95 ? 0.343 57.578 18.325 0.36 56.52 95 ASN B C 1
ATOM 1812 O O A ASN B 1 95 ? 4.099 44.858 15.095 0.64 57.16 95 ASN B O 1
ATOM 1813 O O B ASN B 1 95 ? 1.495 58.013 18.381 0.36 60.05 95 ASN B O 1
ATOM 1822 N N A GLY B 1 96 ? 4.449 47.033 15.581 0.64 47.17 96 GLY B N 1
ATOM 1823 N N B GLY B 1 96 ? -0.028 56.444 18.910 0.36 56.01 96 GLY B N 1
ATOM 1824 C CA A GLY B 1 96 ? 5.744 46.808 16.200 0.64 50.22 96 GLY B CA 1
ATOM 1825 C CA B GLY B 1 96 ? 0.934 55.593 19.589 0.36 59.93 96 GLY B CA 1
ATOM 1826 C C A GLY B 1 96 ? 6.844 46.493 15.205 0.64 59.92 96 GLY B C 1
ATOM 1827 C C B GLY B 1 96 ? 1.706 54.724 18.611 0.36 61.90 96 GLY B C 1
ATOM 1828 O O A GLY B 1 96 ? 7.857 45.895 15.559 0.64 49.06 96 GLY B O 1
ATOM 1829 O O B GLY B 1 96 ? 2.037 53.574 18.917 0.36 57.27 96 GLY B O 1
ATOM 1830 N N A VAL B 1 97 ? 6.633 46.890 13.953 0.64 58.58 97 VAL B N 1
ATOM 1831 N N B VAL B 1 97 ? 1.991 55.280 17.434 0.36 57.59 97 VAL B N 1
ATOM 1832 C CA A VAL B 1 97 ? 7.630 46.745 12.898 0.64 53.75 97 VAL B CA 1
ATOM 1833 C CA B VAL B 1 97 ? 2.665 54.552 16.362 0.36 53.31 97 VAL B CA 1
ATOM 1834 C C A VAL B 1 97 ? 8.604 47.918 12.915 0.64 41.03 97 VAL B C 1
ATOM 1835 C C B VAL B 1 97 ? 4.183 54.701 16.438 0.36 53.36 97 VAL B C 1
ATOM 1836 O O A VAL B 1 97 ? 8.199 49.070 12.806 0.64 43.92 97 VAL B O 1
ATOM 1837 O O B VAL B 1 97 ? 4.867 53.868 17.032 0.36 53.75 97 VAL B O 1
ATOM 1844 N N A ASP B 1 98 ? 9.891 47.628 13.039 0.64 52.08 98 ASP B N 1
ATOM 1845 N N B ASP B 1 98 ? 4.690 55.769 15.827 0.36 48.17 98 ASP B N 1
ATOM 1846 C CA A ASP B 1 98 ? 10.898 48.680 12.992 0.64 49.72 98 ASP B CA 1
ATOM 1847 C CA B ASP B 1 98 ? 6.119 56.087 15.795 0.36 52.00 98 ASP B CA 1
ATOM 1848 C C A ASP B 1 98 ? 10.774 49.503 11.713 0.64 43.66 98 ASP B C 1
ATOM 1849 C C B ASP B 1 98 ? 6.903 55.299 14.739 0.36 48.05 98 ASP B C 1
ATOM 1850 O O A ASP B 1 98 ? 10.741 48.943 10.621 0.64 40.86 98 ASP B O 1
ATOM 1851 O O B ASP B 1 98 ? 6.560 54.162 14.415 0.36 46.04 98 ASP B O 1
ATOM 1860 N N A ARG B 1 99 ? 10.694 50.829 11.857 0.64 54.80 99 ARG B N 1
ATOM 1861 N N B ARG B 1 99 ? 7.944 55.920 14.193 0.36 47.39 99 ARG B N 1
ATOM 1862 C CA A ARG B 1 99 ? 10.640 51.749 10.708 0.64 57.02 99 ARG B CA 1
ATOM 1863 C CA B ARG B 1 99 ? 8.866 55.205 13.316 0.36 53.49 99 ARG B CA 1
ATOM 1864 C C A ARG B 1 99 ? 11.810 52.742 10.712 0.64 47.56 99 ARG B C 1
ATOM 1865 C C B ARG B 1 99 ? 10.066 56.027 12.849 0.36 47.82 99 ARG B C 1
ATOM 1866 O O A ARG B 1 99 ? 12.525 52.864 11.709 0.64 44.95 99 ARG B O 1
ATOM 1867 O O B ARG B 1 99 ? 10.305 57.145 13.308 0.36 43.17 99 ARG B O 1
ATOM 1882 N N A TYR B 1 100 ? 11.987 53.454 9.596 0.64 45.14 100 TYR B N 1
ATOM 1883 N N B TYR B 1 100 ? 10.812 55.433 11.928 0.36 46.06 100 TYR B N 1
ATOM 1884 C CA A TYR B 1 100 ? 13.141 54.341 9.414 0.64 49.09 100 TYR B CA 1
ATOM 1885 C CA B TYR B 1 100 ? 12.009 56.017 11.355 0.36 44.45 100 TYR B CA 1
ATOM 1886 C C A TYR B 1 100 ? 12.836 55.690 8.739 0.64 42.83 100 TYR B C 1
ATOM 1887 C C B TYR B 1 100 ? 11.705 57.287 10.564 0.36 41.62 100 TYR B C 1
ATOM 1888 O O A TYR B 1 100 ? 12.536 55.763 7.545 0.64 34.80 100 TYR B O 1
ATOM 1889 O O B TYR B 1 100 ? 10.761 57.327 9.776 0.36 41.63 100 TYR B O 1
ATOM 1906 N N A THR B 1 101 ? 12.936 56.756 9.525 0.64 42.95 101 THR B N 1
ATOM 1907 N N B THR B 1 101 ? 12.501 58.327 10.795 0.36 39.23 101 THR B N 1
ATOM 1908 C CA A THR B 1 101 ? 12.776 58.115 9.018 0.64 42.37 101 THR B CA 1
ATOM 1909 C CA B THR B 1 101 ? 12.442 59.544 9.992 0.36 36.58 101 THR B CA 1
ATOM 1910 C C A THR B 1 101 ? 14.125 58.703 8.611 0.64 41.04 101 THR B C 1
ATOM 1911 C C B THR B 1 101 ? 13.814 59.840 9.380 0.36 39.48 101 THR B C 1
ATOM 1912 O O A THR B 1 101 ? 15.081 58.692 9.382 0.64 44.11 101 THR B O 1
ATOM 1913 O O B THR B 1 101 ? 14.778 60.145 10.085 0.36 40.90 101 THR B O 1
ATOM 1920 N N A THR B 1 102 ? 14.176 59.235 7.396 0.64 40.37 102 THR B N 1
ATOM 1921 N N B THR B 1 102 ? 13.888 59.741 8.059 0.36 39.25 102 THR B N 1
ATOM 1922 C CA A THR B 1 102 ? 15.432 59.558 6.739 0.64 33.55 102 THR B CA 1
ATOM 1923 C CA B THR B 1 102 ? 15.156 59.821 7.352 0.36 35.59 102 THR B CA 1
ATOM 1924 C C A THR B 1 102 ? 15.553 61.016 6.344 0.64 35.57 102 THR B C 1
ATOM 1925 C C B THR B 1 102 ? 15.381 61.190 6.727 0.36 36.44 102 THR B C 1
ATOM 1926 O O A THR B 1 102 ? 14.710 61.541 5.624 0.64 40.09 102 THR B O 1
ATOM 1927 O O B THR B 1 102 ? 14.462 61.803 6.189 0.36 40.65 102 THR B O 1
ATOM 1934 N N . GLU B 1 103 ? 16.619 61.661 6.807 1.00 41.13 103 GLU B N 1
ATOM 1935 C CA . GLU B 1 103 ? 16.990 62.976 6.310 1.00 35.02 103 GLU B CA 1
ATOM 1936 C C . GLU B 1 103 ? 18.264 62.783 5.510 1.00 24.85 103 GLU B C 1
ATOM 1937 O O . GLU B 1 103 ? 19.030 61.866 5.797 1.00 32.05 103 GLU B O 1
ATOM 1943 N N . ILE B 1 104 ? 18.487 63.619 4.503 1.00 35.21 104 ILE B N 1
ATOM 1944 C CA . ILE B 1 104 ? 19.771 63.624 3.783 1.00 34.97 104 ILE B CA 1
ATOM 1945 C C . ILE B 1 104 ? 20.682 64.749 4.270 1.00 35.28 104 ILE B C 1
ATOM 1946 O O . ILE B 1 104 ? 20.335 65.928 4.169 1.00 38.07 104 ILE B O 1
ATOM 1951 N N . ILE B 1 105 ? 21.833 64.370 4.817 1.00 28.20 105 ILE B N 1
ATOM 1952 C CA . ILE B 1 105 ? 22.880 65.319 5.162 1.00 30.57 105 ILE B CA 1
ATOM 1953 C C . ILE B 1 105 ? 23.707 65.635 3.919 1.00 42.54 105 ILE B C 1
ATOM 1954 O O . ILE B 1 105 ? 24.350 64.757 3.344 1.00 33.57 105 ILE B O 1
ATOM 1959 N N . ALA B 1 106 ? 23.683 66.898 3.513 1.00 43.55 106 ALA B N 1
ATOM 1960 C CA . ALA B 1 106 ? 24.302 67.329 2.264 1.00 39.77 106 ALA B CA 1
ATOM 1961 C C . ALA B 1 106 ? 25.773 67.720 2.423 1.00 44.28 106 ALA B C 1
ATOM 1962 O O . ALA B 1 106 ? 26.122 68.463 3.337 1.00 49.51 106 ALA B O 1
ATOM 1964 N N . ASN B 1 107 ? 26.640 67.231 1.541 1.00 40.49 107 ASN B N 1
ATOM 1965 C CA . ASN B 1 107 ? 28.023 67.693 1.567 1.00 37.11 107 ASN B CA 1
ATOM 1966 C C . ASN B 1 107 ? 28.453 68.432 0.299 1.00 47.25 107 ASN B C 1
ATOM 1967 O O . ASN B 1 107 ? 29.347 69.273 0.347 1.00 42.92 107 ASN B O 1
ATOM 1972 N N . GLU B 1 108 ? 27.796 68.136 -0.821 1.00 45.71 108 GLU B N 1
ATOM 1973 C CA . GLU B 1 108 ? 27.993 68.907 -2.046 1.00 41.03 108 GLU B CA 1
ATOM 1974 C C . GLU B 1 108 ? 26.681 69.468 -2.591 1.00 42.51 108 GLU B C 1
ATOM 1975 O O . GLU B 1 108 ? 25.596 69.043 -2.200 1.00 48.00 108 GLU B O 1
ATOM 1989 N N . HIS B 1 110 ? 25.439 71.476 -6.440 1.00 36.39 110 HIS B N 1
ATOM 1990 C CA . HIS B 1 110 ? 25.644 72.226 -7.669 1.00 43.94 110 HIS B CA 1
ATOM 1991 C C . HIS B 1 110 ? 24.326 72.768 -8.179 1.00 37.15 110 HIS B C 1
ATOM 1992 O O . HIS B 1 110 ? 23.367 72.026 -8.344 1.00 45.72 110 HIS B O 1
ATOM 2007 N N . LEU B 1 112 ? 21.676 74.369 -10.897 1.00 56.93 112 LEU B N 1
ATOM 2008 C CA . LEU B 1 112 ? 21.406 73.930 -12.263 1.00 55.52 112 LEU B CA 1
ATOM 2009 C C . LEU B 1 112 ? 20.414 74.794 -13.027 1.00 61.00 112 LEU B C 1
ATOM 2010 O O . LEU B 1 112 ? 20.237 74.609 -14.229 1.00 66.66 112 LEU B O 1
ATOM 2015 N N . ASP B 1 113 ? 19.751 75.714 -12.332 1.00 71.67 113 ASP B N 1
ATOM 2016 C CA . ASP B 1 113 ? 18.758 76.582 -12.966 1.00 60.90 113 ASP B CA 1
ATOM 2017 C C . ASP B 1 113 ? 19.352 77.328 -14.163 1.00 72.07 113 ASP B C 1
ATOM 2018 O O . ASP B 1 113 ? 20.544 77.655 -14.182 1.00 67.78 113 ASP B O 1
ATOM 2023 N N . ARG C 1 6 ? 30.877 41.245 -9.904 1.00 63.41 6 ARG C N 1
ATOM 2024 C CA . ARG C 1 6 ? 32.238 41.369 -9.391 1.00 81.64 6 ARG C CA 1
ATOM 2025 C C . ARG C 1 6 ? 32.934 42.627 -9.916 1.00 68.28 6 ARG C C 1
ATOM 2026 O O . ARG C 1 6 ? 33.708 42.567 -10.872 1.00 72.40 6 ARG C O 1
ATOM 2034 N N . GLY C 1 7 ? 32.665 43.766 -9.291 1.00 41.79 7 GLY C N 1
ATOM 2035 C CA . GLY C 1 7 ? 33.326 44.997 -9.681 1.00 40.21 7 GLY C CA 1
ATOM 2036 C C . GLY C 1 7 ? 32.362 46.104 -10.046 1.00 36.85 7 GLY C C 1
ATOM 2037 O O . GLY C 1 7 ? 31.297 45.858 -10.603 1.00 42.77 7 GLY C O 1
ATOM 2038 N N . VAL C 1 8 ? 32.734 47.335 -9.729 1.00 32.33 8 VAL C N 1
ATOM 2039 C CA . VAL C 1 8 ? 31.892 48.471 -10.050 1.00 28.33 8 VAL C CA 1
ATOM 2040 C C . VAL C 1 8 ? 32.699 49.482 -10.827 1.00 20.67 8 VAL C C 1
ATOM 2041 O O . VAL C 1 8 ? 33.788 49.838 -10.433 1.00 33.67 8 VAL C O 1
ATOM 2045 N N . ASN C 1 9 ? 32.128 49.945 -11.925 1.00 26.57 9 ASN C N 1
ATOM 2046 C CA . ASN C 1 9 ? 32.775 50.833 -12.855 1.00 23.02 9 ASN C CA 1
ATOM 2047 C C . ASN C 1 9 ? 31.723 51.872 -13.211 1.00 33.62 9 ASN C C 1
ATOM 2048 O O . ASN C 1 9 ? 30.986 51.713 -14.182 1.00 25.72 9 ASN C O 1
ATOM 2053 N N . LYS C 1 10 ? 31.636 52.920 -12.394 1.00 30.14 10 LYS C N 1
ATOM 2054 C CA . LYS C 1 10 ? 30.611 53.941 -12.553 1.00 22.18 10 LYS C CA 1
ATOM 2055 C C . LYS C 1 10 ? 31.217 55.314 -12.708 1.00 23.56 10 LYS C C 1
ATOM 2056 O O . LYS C 1 10 ? 32.184 55.659 -12.026 1.00 32.95 10 LYS C O 1
ATOM 2062 N N . VAL C 1 11 ? 30.616 56.117 -13.574 1.00 24.35 11 VAL C N 1
ATOM 2063 C CA . VAL C 1 11 ? 31.054 57.491 -13.774 1.00 29.45 11 VAL C CA 1
ATOM 2064 C C . VAL C 1 11 ? 29.830 58.373 -13.823 1.00 30.29 11 VAL C C 1
ATOM 2065 O O . VAL C 1 11 ? 28.886 58.072 -14.546 1.00 29.81 11 VAL C O 1
ATOM 2069 N N . ILE C 1 12 ? 29.843 59.455 -13.052 1.00 22.96 12 ILE C N 1
ATOM 2070 C CA . ILE C 1 12 ? 28.766 60.427 -13.100 1.00 22.19 12 ILE C CA 1
ATOM 2071 C C . ILE C 1 12 ? 29.314 61.769 -13.530 1.00 20.43 12 ILE C C 1
ATOM 2072 O O . ILE C 1 12 ? 30.286 62.252 -12.966 1.00 32.19 12 ILE C O 1
ATOM 2077 N N . LEU C 1 13 ? 28.685 62.383 -14.518 1.00 22.42 13 LEU C N 1
ATOM 2078 C CA . LEU C 1 13 ? 29.160 63.670 -14.998 1.00 31.87 13 LEU C CA 1
ATOM 2079 C C . LEU C 1 13 ? 28.035 64.649 -15.237 1.00 36.58 13 LEU C C 1
ATOM 2080 O O . LEU C 1 13 ? 26.922 64.265 -15.597 1.00 38.28 13 LEU C O 1
ATOM 2085 N N . ILE C 1 14 ? 28.358 65.922 -15.041 1.00 30.21 14 ILE C N 1
ATOM 2086 C CA . ILE C 1 14 ? 27.501 67.017 -15.419 1.00 34.50 14 ILE C CA 1
ATOM 2087 C C . ILE C 1 14 ? 28.405 68.083 -15.974 1.00 35.10 14 ILE C C 1
ATOM 2088 O O . ILE C 1 14 ? 29.376 68.459 -15.329 1.00 36.05 14 ILE C O 1
ATOM 2093 N N . GLY C 1 15 ? 28.072 68.565 -17.166 1.00 35.05 15 GLY C N 1
ATOM 2094 C CA . GLY C 1 15 ? 28.864 69.554 -17.871 1.00 42.07 15 GLY C CA 1
ATOM 2095 C C . GLY C 1 15 ? 28.262 69.828 -19.237 1.00 42.44 15 GLY C C 1
ATOM 2096 O O . GLY C 1 15 ? 27.175 69.340 -19.545 1.00 38.51 15 GLY C O 1
ATOM 2097 N N . ASN C 1 16 ? 28.980 70.593 -20.055 1.00 45.59 16 ASN C N 1
ATOM 2098 C CA . ASN C 1 16 ? 28.495 71.019 -21.365 1.00 37.92 16 ASN C CA 1
ATOM 2099 C C . ASN C 1 16 ? 29.189 70.344 -22.555 1.00 38.91 16 ASN C C 1
ATOM 2100 O O . ASN C 1 16 ? 30.415 70.192 -22.576 1.00 42.21 16 ASN C O 1
ATOM 2105 N N . LEU C 1 17 ? 28.397 69.965 -23.552 1.00 41.15 17 LEU C N 1
ATOM 2106 C CA . LEU C 1 17 ? 28.929 69.505 -24.832 1.00 44.41 17 LEU C CA 1
ATOM 2107 C C . LEU C 1 17 ? 29.884 70.519 -25.453 1.00 40.05 17 LEU C C 1
ATOM 2108 O O . LEU C 1 17 ? 29.650 71.728 -25.389 1.00 42.70 17 LEU C O 1
ATOM 2113 N N . GLY C 1 18 ? 30.948 70.012 -26.073 1.00 52.72 18 GLY C N 1
ATOM 2114 C CA . GLY C 1 18 ? 31.896 70.840 -26.805 1.00 39.67 18 GLY C CA 1
ATOM 2115 C C . GLY C 1 18 ? 31.555 71.050 -28.274 1.00 43.93 18 GLY C C 1
ATOM 2116 O O . GLY C 1 18 ? 32.165 71.874 -28.952 1.00 57.25 18 GLY C O 1
ATOM 2117 N N . GLN C 1 19 ? 30.575 70.309 -28.778 1.00 45.15 19 GLN C N 1
ATOM 2118 C CA . GLN C 1 19 ? 30.174 70.447 -30.173 1.00 52.93 19 GLN C CA 1
ATOM 2119 C C . GLN C 1 19 ? 28.763 69.915 -30.399 1.00 48.60 19 GLN C C 1
ATOM 2120 O O . GLN C 1 19 ? 28.230 69.188 -29.568 1.00 60.20 19 GLN C O 1
ATOM 2126 N N . ASP C 1 20 ? 28.153 70.281 -31.520 1.00 55.87 20 ASP C N 1
ATOM 2127 C CA . ASP C 1 20 ? 26.909 69.640 -31.922 1.00 53.59 20 ASP C CA 1
ATOM 2128 C C . ASP C 1 20 ? 27.268 68.198 -32.230 1.00 57.99 20 ASP C C 1
ATOM 2129 O O . ASP C 1 20 ? 28.274 67.942 -32.895 1.00 68.16 20 ASP C O 1
ATOM 2134 N N . PRO C 1 21 ? 26.461 67.248 -31.740 1.00 51.43 21 PRO C N 1
ATOM 2135 C CA . PRO C 1 21 ? 26.754 65.814 -31.879 1.00 61.91 21 PRO C CA 1
ATOM 2136 C C . PRO C 1 21 ? 26.476 65.282 -33.283 1.00 57.68 21 PRO C C 1
ATOM 2137 O O . PRO C 1 21 ? 25.474 65.672 -33.877 1.00 59.91 21 PRO C O 1
ATOM 2141 N N . GLU C 1 22 ? 27.344 64.409 -33.794 1.00 58.96 22 GLU C N 1
ATOM 2142 C CA . GLU C 1 22 ? 27.069 63.679 -35.036 1.00 58.19 22 GLU C CA 1
ATOM 2143 C C . GLU C 1 22 ? 26.757 62.204 -34.750 1.00 43.37 22 GLU C C 1
ATOM 2144 O O . GLU C 1 22 ? 27.590 61.468 -34.224 1.00 51.50 22 GLU C O 1
ATOM 2150 N N . VAL C 1 23 ? 25.549 61.782 -35.093 1.00 52.94 23 VAL C N 1
ATOM 2151 C CA . VAL C 1 23 ? 25.194 60.371 -35.058 1.00 51.72 23 VAL C CA 1
ATOM 2152 C C . VAL C 1 23 ? 25.786 59.661 -36.274 1.00 57.79 23 VAL C C 1
ATOM 2153 O O . VAL C 1 23 ? 25.559 60.061 -37.419 1.00 55.65 23 VAL C O 1
ATOM 2157 N N . ARG C 1 24 ? 26.552 58.611 -36.013 1.00 39.04 24 ARG C N 1
ATOM 2158 C CA . ARG C 1 24 ? 27.202 57.854 -37.065 1.00 39.38 24 ARG C CA 1
ATOM 2159 C C . ARG C 1 24 ? 26.780 56.414 -36.901 1.00 35.57 24 ARG C C 1
ATOM 2160 O O . ARG C 1 24 ? 26.017 56.087 -36.003 1.00 31.98 24 ARG C O 1
ATOM 2168 N N . TYR C 1 25 ? 27.298 55.544 -37.752 1.00 33.85 25 TYR C N 1
ATOM 2169 C CA . TYR C 1 25 ? 26.979 54.135 -37.638 1.00 43.34 25 TYR C CA 1
ATOM 2170 C C . TYR C 1 25 ? 28.227 53.259 -37.578 1.00 41.46 25 TYR C C 1
ATOM 2171 O O . TYR C 1 25 ? 29.262 53.562 -38.164 1.00 55.28 25 TYR C O 1
ATOM 2180 N N . THR C 1 26 ? 28.108 52.179 -36.828 1.00 46.38 26 THR C N 1
ATOM 2181 C CA . THR C 1 26 ? 29.198 51.265 -36.567 1.00 53.89 26 THR C CA 1
ATOM 2182 C C . THR C 1 26 ? 29.397 50.344 -37.766 1.00 52.16 26 THR C C 1
ATOM 2183 O O . THR C 1 26 ? 28.526 50.249 -38.632 1.00 44.79 26 THR C O 1
ATOM 2187 N N . PRO C 1 27 ? 30.567 49.695 -37.845 1.00 49.79 27 PRO C N 1
ATOM 2188 C CA . PRO C 1 27 ? 30.747 48.606 -38.808 1.00 48.72 27 PRO C CA 1
ATOM 2189 C C . PRO C 1 27 ? 29.758 47.461 -38.571 1.00 57.31 27 PRO C C 1
ATOM 2190 O O . PRO C 1 27 ? 29.780 46.462 -39.293 1.00 67.26 27 PRO C O 1
ATOM 2194 N N . ASN C 1 28 ? 28.899 47.605 -37.569 1.00 51.29 28 ASN C N 1
ATOM 2195 C CA . ASN C 1 28 ? 27.861 46.615 -37.310 1.00 54.17 28 ASN C CA 1
ATOM 2196 C C . ASN C 1 28 ? 26.459 47.194 -37.493 1.00 50.13 28 ASN C C 1
ATOM 2197 O O . ASN C 1 28 ? 25.463 46.526 -37.234 1.00 59.62 28 ASN C O 1
ATOM 2202 N N . GLY C 1 29 ? 26.391 48.442 -37.942 1.00 37.56 29 GLY C N 1
ATOM 2203 C CA . GLY C 1 29 ? 25.125 49.062 -38.279 1.00 41.05 29 GLY C CA 1
ATOM 2204 C C . GLY C 1 29 ? 24.419 49.791 -37.155 1.00 51.17 29 GLY C C 1
ATOM 2205 O O . GLY C 1 29 ? 23.285 50.243 -37.326 1.00 64.14 29 GLY C O 1
ATOM 2206 N N . ASN C 1 30 ? 25.076 49.911 -36.007 1.00 48.08 30 ASN C N 1
ATOM 2207 C CA . ASN C 1 30 ? 24.460 50.566 -34.860 1.00 43.74 30 ASN C CA 1
ATOM 2208 C C . ASN C 1 30 ? 24.789 52.040 -34.821 1.00 49.88 30 ASN C C 1
ATOM 2209 O O . ASN C 1 30 ? 25.880 52.452 -35.213 1.00 43.97 30 ASN C O 1
ATOM 2214 N N . ALA C 1 31 ? 23.843 52.833 -34.337 1.00 38.44 31 ALA C N 1
ATOM 2215 C CA . ALA C 1 31 ? 24.106 54.241 -34.091 1.00 41.17 31 ALA C CA 1
ATOM 2216 C C . ALA C 1 31 ? 25.189 54.446 -33.008 1.00 48.82 31 ALA C C 1
ATOM 2217 O O . ALA C 1 31 ? 25.235 53.731 -32.001 1.00 34.62 31 ALA C O 1
ATOM 2219 N N . VAL C 1 32 ? 26.063 55.422 -33.245 1.00 35.75 32 VAL C N 1
ATOM 2220 C CA . VAL C 1 32 ? 27.001 55.897 -32.246 1.00 32.23 32 VAL C CA 1
ATOM 2221 C C . VAL C 1 32 ? 26.982 57.406 -32.294 1.00 40.51 32 VAL C C 1
ATOM 2222 O O . VAL C 1 32 ? 26.901 57.987 -33.376 1.00 46.31 32 VAL C O 1
ATOM 2226 N N . ALA C 1 33 ? 27.075 58.046 -31.133 1.00 37.62 33 ALA C N 1
ATOM 2227 C CA . ALA C 1 33 ? 27.392 59.472 -31.094 1.00 39.05 33 ALA C CA 1
ATOM 2228 C C . ALA C 1 33 ? 28.546 59.772 -30.134 1.00 37.76 33 ALA C C 1
ATOM 2229 O O . ALA C 1 33 ? 28.397 59.673 -28.919 1.00 52.67 33 ALA C O 1
ATOM 2231 N N . ASN C 1 34 ? 29.705 60.104 -30.693 1.00 42.59 34 ASN C N 1
ATOM 2232 C CA . ASN C 1 34 ? 30.860 60.523 -29.904 1.00 38.82 34 ASN C CA 1
ATOM 2233 C C . ASN C 1 34 ? 30.795 62.011 -29.663 1.00 49.80 34 ASN C C 1
ATOM 2234 O O . ASN C 1 34 ? 30.706 62.790 -30.612 1.00 38.67 34 ASN C O 1
ATOM 2239 N N . VAL C 1 35 ? 30.849 62.401 -28.393 1.00 47.77 35 VAL C N 1
ATOM 2240 C CA . VAL C 1 35 ? 30.858 63.808 -28.023 1.00 34.67 35 VAL C CA 1
ATOM 2241 C C . VAL C 1 35 ? 31.901 64.042 -26.935 1.00 42.48 35 VAL C C 1
ATOM 2242 O O . VAL C 1 35 ? 32.347 63.105 -26.283 1.00 36.49 35 VAL C O 1
ATOM 2246 N N . THR C 1 36 ? 32.310 65.292 -26.758 1.00 47.57 36 THR C N 1
ATOM 2247 C CA . THR C 1 36 ? 33.095 65.656 -25.588 1.00 38.24 36 THR C CA 1
ATOM 2248 C C . THR C 1 36 ? 32.255 66.502 -24.615 1.00 44.44 36 THR C C 1
ATOM 2249 O O . THR C 1 36 ? 31.336 67.234 -25.020 1.00 31.70 36 THR C O 1
ATOM 2253 N N . LEU C 1 37 ? 32.556 66.363 -23.330 1.00 39.51 37 LEU C N 1
ATOM 2254 C CA . LEU C 1 37 ? 31.866 67.105 -22.288 1.00 31.15 37 LEU C CA 1
ATOM 2255 C C . LEU C 1 37 ? 32.889 67.795 -21.396 1.00 42.45 37 LEU C C 1
ATOM 2256 O O . LEU C 1 37 ? 33.951 67.246 -21.095 1.00 42.14 37 LEU C O 1
ATOM 2261 N N . ALA C 1 38 ? 32.564 69.009 -20.984 1.00 37.34 38 ALA C N 1
ATOM 2262 C CA . ALA C 1 38 ? 33.479 69.793 -20.192 1.00 40.98 38 ALA C CA 1
ATOM 2263 C C . ALA C 1 38 ? 32.978 69.907 -18.762 1.00 47.18 38 ALA C C 1
ATOM 2264 O O . ALA C 1 38 ? 31.846 70.336 -18.520 1.00 48.54 38 ALA C O 1
ATOM 2266 N N . THR C 1 39 ? 33.817 69.481 -17.824 1.00 39.52 39 THR C N 1
ATOM 2267 C CA . THR C 1 39 ? 33.588 69.735 -16.411 1.00 39.82 39 THR C CA 1
ATOM 2268 C C . THR C 1 39 ? 34.683 70.690 -15.945 1.00 47.17 39 THR C C 1
ATOM 2269 O O . THR C 1 39 ? 35.804 70.650 -16.445 1.00 48.56 39 THR C O 1
ATOM 2273 N N . SER C 1 40 ? 34.360 71.552 -14.993 1.00 50.88 40 SER C N 1
ATOM 2274 C CA . SER C 1 40 ? 35.313 72.548 -14.532 1.00 50.53 40 SER C CA 1
ATOM 2275 C C . SER C 1 40 ? 35.368 72.633 -13.008 1.00 59.15 40 SER C C 1
ATOM 2276 O O . SER C 1 40 ? 34.342 72.554 -12.329 1.00 59.32 40 SER C O 1
ATOM 2279 N N . THR C 1 41 ? 36.575 72.773 -12.476 1.00 54.19 41 THR C N 1
ATOM 2280 C CA . THR C 1 41 ? 36.751 73.062 -11.063 1.00 58.56 41 THR C CA 1
ATOM 2281 C C . THR C 1 41 ? 37.382 74.434 -10.899 1.00 70.32 41 THR C C 1
ATOM 2282 O O . THR C 1 41 ? 38.403 74.742 -11.514 1.00 72.83 41 THR C O 1
ATOM 2286 N N . THR C 1 42 ? 36.759 75.267 -10.080 1.00 78.82 42 THR C N 1
ATOM 2287 C CA . THR C 1 42 ? 37.335 76.563 -9.759 1.00 92.01 42 THR C CA 1
ATOM 2288 C C . THR C 1 42 ? 37.532 76.686 -8.256 1.00 87.59 42 THR C C 1
ATOM 2289 O O . THR C 1 42 ? 36.645 76.350 -7.468 1.00 89.56 42 THR C O 1
ATOM 2293 N N . TRP C 1 43 ? 38.711 77.155 -7.870 1.00 86.09 43 TRP C N 1
ATOM 2294 C CA . TRP C 1 43 ? 39.061 77.318 -6.470 1.00 83.96 43 TRP C CA 1
ATOM 2295 C C . TRP C 1 43 ? 40.128 78.393 -6.389 1.00 98.96 43 TRP C C 1
ATOM 2296 O O . TRP C 1 43 ? 40.865 78.617 -7.348 1.00 100.14 43 TRP C O 1
ATOM 2307 N N . ARG C 1 44 ? 40.226 79.056 -5.247 1.00 97.67 44 ARG C N 1
ATOM 2308 C CA . ARG C 1 44 ? 41.263 80.060 -5.067 1.00 102.64 44 ARG C CA 1
ATOM 2309 C C . ARG C 1 44 ? 42.498 79.468 -4.394 1.00 93.39 44 ARG C C 1
ATOM 2310 O O . ARG C 1 44 ? 42.397 78.818 -3.354 1.00 92.24 44 ARG C O 1
ATOM 2318 N N . ASP C 1 45 ? 43.663 79.687 -4.991 1.00 91.61 45 ASP C N 1
ATOM 2319 C CA . ASP C 1 45 ? 44.909 79.209 -4.402 1.00 106.75 45 ASP C CA 1
ATOM 2320 C C . ASP C 1 45 ? 45.048 79.745 -2.977 1.00 102.83 45 ASP C C 1
ATOM 2321 O O . ASP C 1 45 ? 44.984 80.953 -2.744 1.00 97.00 45 ASP C O 1
ATOM 2326 N N . LYS C 1 46 ? 45.247 78.836 -2.029 1.00 99.33 46 LYS C N 1
ATOM 2327 C CA . LYS C 1 46 ? 45.226 79.184 -0.613 1.00 108.69 46 LYS C CA 1
ATOM 2328 C C . LYS C 1 46 ? 46.412 80.032 -0.142 1.00 114.62 46 LYS C C 1
ATOM 2329 O O . LYS C 1 46 ? 46.616 80.205 1.062 1.00 105.76 46 LYS C O 1
ATOM 2335 N N . GLN C 1 47 ? 47.191 80.559 -1.081 1.00 106.09 47 GLN C N 1
ATOM 2336 C CA . GLN C 1 47 ? 48.191 81.568 -0.735 1.00 110.27 47 GLN C CA 1
ATOM 2337 C C . GLN C 1 47 ? 48.664 82.403 -1.929 1.00 108.00 47 GLN C C 1
ATOM 2338 O O . GLN C 1 47 ? 48.067 83.433 -2.245 1.00 108.23 47 GLN C O 1
ATOM 2344 N N . THR C 1 48 ? 49.728 81.954 -2.587 1.00 109.45 48 THR C N 1
ATOM 2345 C CA . THR C 1 48 ? 50.365 82.727 -3.651 1.00 111.28 48 THR C CA 1
ATOM 2346 C C . THR C 1 48 ? 49.378 83.126 -4.748 1.00 108.91 48 THR C C 1
ATOM 2347 O O . THR C 1 48 ? 48.824 84.225 -4.717 1.00 107.90 48 THR C O 1
ATOM 2351 N N . GLY C 1 49 ? 49.166 82.238 -5.716 1.00 111.68 49 GLY C N 1
ATOM 2352 C CA . GLY C 1 49 ? 48.202 82.486 -6.771 1.00 95.71 49 GLY C CA 1
ATOM 2353 C C . GLY C 1 49 ? 46.820 82.630 -6.165 1.00 110.59 49 GLY C C 1
ATOM 2354 O O . GLY C 1 49 ? 46.655 82.475 -4.953 1.00 105.19 49 GLY C O 1
ATOM 2355 N N . GLU C 1 50 ? 45.823 82.919 -6.993 1.00 106.61 50 GLU C N 1
ATOM 2356 C CA . GLU C 1 50 ? 44.475 83.113 -6.473 1.00 101.45 50 GLU C CA 1
ATOM 2357 C C . GLU C 1 50 ? 43.407 82.280 -7.166 1.00 93.79 50 GLU C C 1
ATOM 2358 O O . GLU C 1 50 ? 43.439 81.052 -7.112 1.00 92.96 50 GLU C O 1
ATOM 2364 N N . LEU C 1 51 ? 42.457 82.960 -7.799 1.00 91.29 51 LEU C N 1
ATOM 2365 C CA . LEU C 1 51 ? 41.345 82.297 -8.467 1.00 78.49 51 LEU C CA 1
ATOM 2366 C C . LEU C 1 51 ? 41.815 81.333 -9.551 1.00 75.61 51 LEU C C 1
ATOM 2367 O O . LEU C 1 51 ? 42.131 81.741 -10.668 1.00 82.10 51 LEU C O 1
ATOM 2372 N N . GLN C 1 52 ? 41.852 80.050 -9.209 1.00 79.29 52 GLN C N 1
ATOM 2373 C CA . GLN C 1 52 ? 42.250 79.009 -10.148 1.00 92.87 52 GLN C CA 1
ATOM 2374 C C . GLN C 1 52 ? 41.039 78.379 -10.820 1.00 90.55 52 GLN C C 1
ATOM 2375 O O . GLN C 1 52 ? 40.028 78.110 -10.168 1.00 84.25 52 GLN C O 1
ATOM 2381 N N . GLU C 1 53 ? 41.148 78.144 -12.125 1.00 82.90 53 GLU C N 1
ATOM 2382 C CA . GLU C 1 53 ? 40.104 77.435 -12.857 1.00 78.98 53 GLU C CA 1
ATOM 2383 C C . GLU C 1 53 ? 40.681 76.431 -13.837 1.00 72.53 53 GLU C C 1
ATOM 2384 O O . GLU C 1 53 ? 41.389 76.798 -14.773 1.00 70.79 53 GLU C O 1
ATOM 2390 N N . ARG C 1 54 ? 40.366 75.160 -13.620 1.00 68.81 54 ARG C N 1
ATOM 2391 C CA . ARG C 1 54 ? 40.849 74.104 -14.496 1.00 71.87 54 ARG C CA 1
ATOM 2392 C C . ARG C 1 54 ? 39.668 73.416 -15.161 1.00 66.29 54 ARG C C 1
ATOM 2393 O O . ARG C 1 54 ? 38.652 73.155 -14.518 1.00 72.46 54 ARG C O 1
ATOM 2401 N N . THR C 1 55 ? 39.800 73.135 -16.454 1.00 64.45 55 THR C N 1
ATOM 2402 C CA . THR C 1 55 ? 38.750 72.449 -17.194 1.00 42.16 55 THR C CA 1
ATOM 2403 C C . THR C 1 55 ? 39.216 71.069 -17.624 1.00 53.14 55 THR C C 1
ATOM 2404 O O . THR C 1 55 ? 40.379 70.875 -17.976 1.00 57.04 55 THR C O 1
ATOM 2408 N N . GLU C 1 56 ? 38.301 70.109 -17.570 1.00 47.03 56 GLU C N 1
ATOM 2409 C CA . GLU C 1 56 ? 38.578 68.756 -18.015 1.00 36.72 56 GLU C CA 1
ATOM 2410 C C . GLU C 1 56 ? 37.667 68.407 -19.184 1.00 41.47 56 GLU C C 1
ATOM 2411 O O . GLU C 1 56 ? 36.465 68.677 -19.148 1.00 47.86 56 GLU C O 1
ATOM 2417 N N . TRP C 1 57 ? 38.238 67.813 -20.224 1.00 43.69 57 TRP C N 1
ATOM 2418 C CA . TRP C 1 57 ? 37.447 67.356 -21.362 1.00 37.73 57 TRP C CA 1
ATOM 2419 C C . TRP C 1 57 ? 37.260 65.848 -21.319 1.00 32.83 57 TRP C C 1
ATOM 2420 O O . TRP C 1 57 ? 38.233 65.100 -21.235 1.00 30.85 57 TRP C O 1
ATOM 2431 N N . HIS C 1 58 ? 36.007 65.407 -21.359 1.00 30.33 58 HIS C N 1
ATOM 2432 C CA . HIS C 1 58 ? 35.709 63.979 -21.314 1.00 36.23 58 HIS C CA 1
ATOM 2433 C C . HIS C 1 58 ? 35.173 63.464 -22.649 1.00 36.95 58 HIS C C 1
ATOM 2434 O O . HIS C 1 58 ? 34.358 64.120 -23.296 1.00 34.50 58 HIS C O 1
ATOM 2441 N N . ARG C 1 59 ? 35.617 62.276 -23.044 1.00 37.20 59 ARG C N 1
ATOM 2442 C CA . ARG C 1 59 ? 35.105 61.640 -24.252 1.00 33.22 59 ARG C CA 1
ATOM 2443 C C . ARG C 1 59 ? 33.965 60.704 -23.892 1.00 33.86 59 ARG C C 1
ATOM 2444 O O . ARG C 1 59 ? 34.145 59.782 -23.094 1.00 33.61 59 ARG C O 1
ATOM 2452 N N . ILE C 1 60 ? 32.801 60.948 -24.492 1.00 37.04 60 ILE C N 1
ATOM 2453 C CA . ILE C 1 60 ? 31.597 60.175 -24.227 1.00 33.87 60 ILE C CA 1
ATOM 2454 C C . ILE C 1 60 ? 31.114 59.421 -25.470 1.00 39.52 60 ILE C C 1
ATOM 2455 O O . ILE C 1 60 ? 31.012 59.983 -26.565 1.00 30.01 60 ILE C O 1
ATOM 2460 N N . ALA C 1 61 ? 30.787 58.150 -25.288 1.00 34.01 61 ALA C N 1
ATOM 2461 C CA . ALA C 1 61 ? 30.214 57.367 -26.363 1.00 29.86 61 ALA C CA 1
ATOM 2462 C C . ALA C 1 61 ? 28.751 57.016 -26.076 1.00 33.76 61 ALA C C 1
ATOM 2463 O O . ALA C 1 61 ? 28.451 56.346 -25.097 1.00 24.18 61 ALA C O 1
ATOM 2465 N N . PHE C 1 62 ? 27.850 57.477 -26.940 1.00 43.47 62 PHE C N 1
ATOM 2466 C CA . PHE C 1 62 ? 26.445 57.091 -26.880 1.00 26.00 62 PHE C CA 1
ATOM 2467 C C . PHE C 1 62 ? 26.147 56.106 -27.997 1.00 37.21 62 PHE C C 1
ATOM 2468 O O . PHE C 1 62 ? 26.533 56.325 -29.149 1.00 41.86 62 PHE C O 1
ATOM 2476 N N . PHE C 1 63 ? 25.459 55.023 -27.662 1.00 39.27 63 PHE C N 1
ATOM 2477 C CA . PHE C 1 63 ? 25.092 54.021 -28.653 1.00 36.95 63 PHE C CA 1
ATOM 2478 C C . PHE C 1 63 ? 23.591 53.853 -28.794 1.00 49.49 63 PHE C C 1
ATOM 2479 O O . PHE C 1 63 ? 22.828 54.120 -27.858 1.00 37.97 63 PHE C O 1
ATOM 2487 N N . ASN C 1 64 ? 23.182 53.411 -29.981 1.00 61.67 64 ASN C N 1
ATOM 2488 C CA . ASN C 1 64 ? 21.790 53.062 -30.251 1.00 44.07 64 ASN C CA 1
ATOM 2489 C C . ASN C 1 64 ? 20.812 54.201 -29.999 1.00 33.25 64 ASN C C 1
ATOM 2490 O O . ASN C 1 64 ? 21.036 55.320 -30.461 1.00 41.58 64 ASN C O 1
ATOM 2495 N N . ARG C 1 65 ? 19.727 53.926 -29.280 1.00 42.36 65 ARG C N 1
ATOM 2496 C CA . ARG C 1 65 ? 18.675 54.931 -29.128 1.00 42.82 65 ARG C CA 1
ATOM 2497 C C . ARG C 1 65 ? 19.187 56.193 -28.441 1.00 56.20 65 ARG C C 1
ATOM 2498 O O . ARG C 1 65 ? 18.827 57.317 -28.817 1.00 44.08 65 ARG C O 1
ATOM 2506 N N . LEU C 1 66 ? 20.043 55.994 -27.443 1.00 55.08 66 LEU C N 1
ATOM 2507 C CA . LEU C 1 66 ? 20.651 57.095 -26.719 1.00 35.28 66 LEU C CA 1
ATOM 2508 C C . LEU C 1 66 ? 21.440 57.958 -27.693 1.00 43.39 66 LEU C C 1
ATOM 2509 O O . LEU C 1 66 ? 21.404 59.192 -27.628 1.00 42.30 66 LEU C O 1
ATOM 2514 N N . ALA C 1 67 ? 22.135 57.297 -28.612 1.00 45.72 67 ALA C N 1
ATOM 2515 C CA . ALA C 1 67 ? 22.870 57.988 -29.663 1.00 41.28 67 ALA C CA 1
ATOM 2516 C C . ALA C 1 67 ? 21.924 58.859 -30.476 1.00 42.35 67 ALA C C 1
ATOM 2517 O O . ALA C 1 67 ? 22.205 60.031 -30.738 1.00 44.48 67 ALA C O 1
ATOM 2519 N N . GLU C 1 68 ? 20.787 58.281 -30.852 1.00 46.34 68 GLU C N 1
ATOM 2520 C CA . GLU C 1 68 ? 19.787 58.988 -31.650 1.00 36.06 68 GLU C CA 1
ATOM 2521 C C . GLU C 1 68 ? 19.124 60.147 -30.908 1.00 46.78 68 GLU C C 1
ATOM 2522 O O . GLU C 1 68 ? 18.966 61.236 -31.465 1.00 51.20 68 GLU C O 1
ATOM 2528 N N . ILE C 1 69 ? 18.759 59.922 -29.647 1.00 48.81 69 ILE C N 1
ATOM 2529 C CA . ILE C 1 69 ? 18.239 60.996 -28.814 1.00 34.37 69 ILE C CA 1
ATOM 2530 C C . ILE C 1 69 ? 19.223 62.143 -28.787 1.00 41.27 69 ILE C C 1
ATOM 2531 O O . ILE C 1 69 ? 18.859 63.298 -28.987 1.00 39.08 69 ILE C O 1
ATOM 2536 N N . VAL C 1 70 ? 20.480 61.813 -28.516 1.00 40.91 70 VAL C N 1
ATOM 2537 C CA . VAL C 1 70 ? 21.512 62.828 -28.409 1.00 39.87 70 VAL C CA 1
ATOM 2538 C C . VAL C 1 70 ? 21.659 63.567 -29.731 1.00 39.94 70 VAL C C 1
ATOM 2539 O O . VAL C 1 70 ? 21.705 64.793 -29.770 1.00 46.08 70 VAL C O 1
ATOM 2543 N N . GLY C 1 71 ? 21.714 62.819 -30.822 1.00 47.05 71 GLY C N 1
ATOM 2544 C CA . GLY C 1 71 ? 21.795 63.437 -32.128 1.00 37.79 71 GLY C CA 1
ATOM 2545 C C . GLY C 1 71 ? 20.625 64.361 -32.396 1.00 51.24 71 GLY C C 1
ATOM 2546 O O . GLY C 1 71 ? 20.756 65.364 -33.097 1.00 60.19 71 GLY C O 1
ATOM 2547 N N . GLU C 1 72 ? 19.473 64.030 -31.829 1.00 45.49 72 GLU C N 1
ATOM 2548 C CA . GLU C 1 72 ? 18.259 64.778 -32.117 1.00 47.77 72 GLU C CA 1
ATOM 2549 C C . GLU C 1 72 ? 17.965 65.945 -31.171 1.00 56.86 72 GLU C C 1
ATOM 2550 O O . GLU C 1 72 ? 17.290 66.900 -31.551 1.00 53.01 72 GLU C O 1
ATOM 2556 N N . TYR C 1 73 ? 18.445 65.875 -29.936 1.00 63.51 73 TYR C N 1
ATOM 2557 C CA . TYR C 1 73 ? 18.088 66.912 -28.974 1.00 59.25 73 TYR C CA 1
ATOM 2558 C C . TYR C 1 73 ? 19.245 67.765 -28.507 1.00 47.16 73 TYR C C 1
ATOM 2559 O O . TYR C 1 73 ? 19.064 68.937 -28.196 1.00 51.03 73 TYR C O 1
ATOM 2568 N N . LEU C 1 74 ? 20.437 67.190 -28.464 1.00 42.24 74 LEU C N 1
ATOM 2569 C CA . LEU C 1 74 ? 21.555 67.912 -27.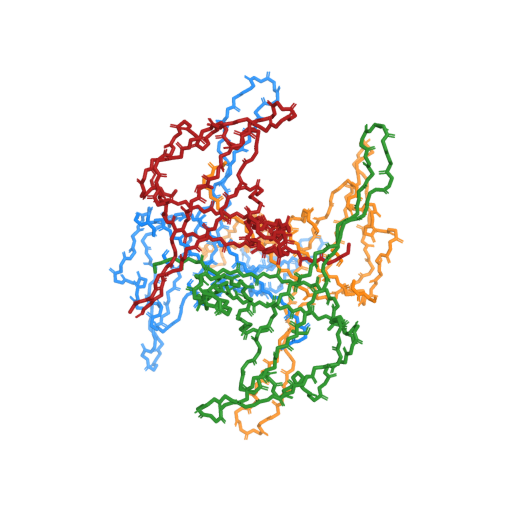887 1.00 49.34 74 LEU C CA 1
ATOM 2570 C C . LEU C 1 74 ? 22.304 68.746 -28.916 1.00 58.93 74 LEU C C 1
ATOM 2571 O O . LEU C 1 74 ? 22.408 68.368 -30.078 1.00 68.78 74 LEU C O 1
ATOM 2576 N N . ARG C 1 75 ? 22.801 69.894 -28.471 1.00 52.79 75 ARG C N 1
ATOM 2577 C CA . ARG C 1 75 ? 23.549 70.807 -29.315 1.00 40.77 75 ARG C CA 1
ATOM 2578 C C . ARG C 1 75 ? 24.786 71.241 -28.557 1.00 55.66 75 ARG C C 1
ATOM 2579 O O . ARG C 1 75 ? 24.924 70.951 -27.370 1.00 52.54 75 ARG C O 1
ATOM 2587 N N . LYS C 1 76 ? 25.689 71.937 -29.237 1.00 54.51 76 LYS C N 1
ATOM 2588 C CA . LYS C 1 76 ? 26.911 72.410 -28.600 1.00 45.64 76 LYS C CA 1
ATOM 2589 C C . LYS C 1 76 ? 26.553 73.221 -27.356 1.00 54.37 76 LYS C C 1
ATOM 2590 O O . LYS C 1 76 ? 25.606 74.011 -27.378 1.00 52.38 76 LYS C O 1
ATOM 2596 N N . GLY C 1 77 ? 27.288 73.003 -26.269 1.00 49.97 77 GLY C N 1
ATOM 2597 C CA . GLY C 1 77 ? 27.069 73.742 -25.039 1.00 31.94 77 GLY C CA 1
ATOM 2598 C C . GLY C 1 77 ? 25.918 73.240 -24.178 1.00 52.85 77 GLY C C 1
ATOM 2599 O O . GLY C 1 77 ? 25.718 73.729 -23.067 1.00 53.91 77 GLY C O 1
ATOM 2600 N N . SER C 1 78 ? 25.151 72.275 -24.680 1.00 46.71 78 SER C N 1
ATOM 2601 C CA . SER C 1 78 ? 24.030 71.725 -23.923 1.00 34.94 78 SER C CA 1
ATOM 2602 C C . SER C 1 78 ? 24.501 71.222 -22.562 1.00 48.19 78 SER C C 1
ATOM 2603 O O . SER C 1 78 ? 25.513 70.540 -22.477 1.00 41.76 78 SER C O 1
ATOM 2606 N N . LYS C 1 79 ? 23.772 71.567 -21.501 1.00 52.59 79 LYS C N 1
ATOM 2607 C CA . LYS C 1 79 ? 24.110 71.104 -20.158 1.00 43.86 79 LYS C CA 1
ATOM 2608 C C . LYS C 1 79 ? 23.440 69.763 -19.907 1.00 46.12 79 LYS C C 1
ATOM 2609 O O . LYS C 1 79 ? 22.215 69.642 -19.940 1.00 53.43 79 LYS C O 1
ATOM 2615 N N . ILE C 1 80 ? 24.246 68.746 -19.652 1.00 43.22 80 ILE C N 1
ATOM 2616 C CA . ILE C 1 80 ? 23.725 67.391 -19.640 1.00 38.76 80 ILE C CA 1
ATOM 2617 C C . ILE C 1 80 ? 24.292 66.560 -1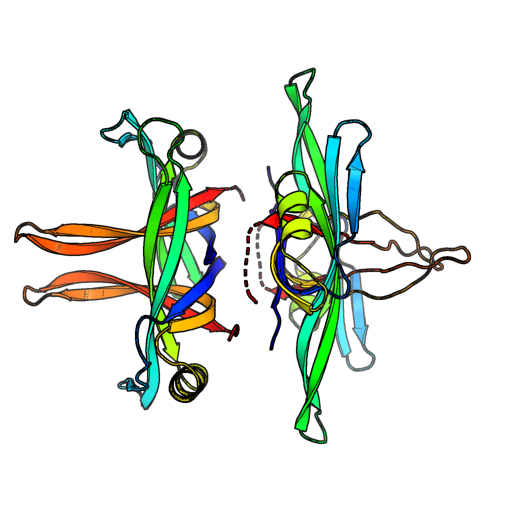8.481 1.00 45.16 80 ILE C C 1
ATOM 2618 O O . ILE C 1 80 ? 25.362 66.852 -17.938 1.00 34.91 80 ILE C O 1
ATOM 2623 N N . TYR C 1 81 ? 23.547 65.539 -18.085 1.00 41.56 81 TYR C N 1
ATOM 2624 C CA . TYR C 1 81 ? 23.938 64.699 -16.967 1.00 31.45 81 TYR C CA 1
ATOM 2625 C C . TYR C 1 81 ? 24.136 63.315 -17.508 1.00 39.28 81 TYR C C 1
ATOM 2626 O O . TYR C 1 81 ? 23.343 62.858 -18.335 1.00 33.46 81 TYR C O 1
ATOM 2635 N N . ILE C 1 82 ? 25.165 62.627 -17.024 1.00 35.55 82 ILE C N 1
ATOM 2636 C CA . ILE C 1 82 ? 25.520 61.347 -17.606 1.00 35.49 82 ILE C CA 1
ATOM 2637 C C . ILE C 1 82 ? 25.924 60.367 -16.540 1.00 24.80 82 ILE C C 1
ATOM 2638 O O . ILE C 1 82 ? 26.642 60.728 -15.621 1.00 37.30 82 ILE C O 1
ATOM 2643 N N . GLU C 1 83 ? 25.426 59.141 -16.652 1.00 27.87 83 GLU C N 1
ATOM 2644 C CA . GLU C 1 83 ? 25.939 58.019 -15.879 1.00 31.58 83 GLU C CA 1
ATOM 2645 C C . GLU C 1 83 ? 26.559 57.067 -16.893 1.00 45.33 83 GLU C C 1
ATOM 2646 O O . GLU C 1 83 ? 26.046 56.931 -18.005 1.00 48.13 83 GLU C O 1
ATOM 2652 N N . GLY C 1 84 ? 27.650 56.404 -16.527 1.00 42.45 84 GLY C N 1
ATOM 2653 C CA . GLY C 1 84 ? 28.269 55.467 -17.440 1.00 38.72 84 GLY C CA 1
ATOM 2654 C C . GLY C 1 84 ? 29.394 54.639 -16.860 1.00 44.16 84 GLY C C 1
ATOM 2655 O O . GLY C 1 84 ? 29.537 54.503 -15.646 1.00 40.56 84 GLY C O 1
ATOM 2656 N N . SER C 1 85 ? 30.200 54.084 -17.754 1.00 31.18 85 SER C N 1
ATOM 2657 C CA . SER C 1 85 ? 31.299 53.217 -17.373 1.00 32.22 85 SER C CA 1
ATOM 2658 C C . SER C 1 85 ? 32.558 53.635 -18.128 1.00 27.10 85 SER C C 1
ATOM 2659 O O . SER C 1 85 ? 32.490 54.162 -19.242 1.00 32.38 85 SER C O 1
ATOM 2662 N N . LEU C 1 86 ? 33.712 53.397 -17.529 1.00 31.68 86 LEU C N 1
ATOM 2663 C CA . LEU C 1 86 ? 34.981 53.701 -18.190 1.00 25.37 86 LEU C CA 1
ATOM 2664 C C . LEU C 1 86 ? 35.445 52.557 -19.076 1.00 31.47 86 LEU C C 1
ATOM 2665 O O . LEU C 1 86 ? 35.496 51.398 -18.647 1.00 28.09 86 LEU C O 1
ATOM 2670 N N . ARG C 1 87 ? 35.775 52.881 -20.319 1.00 30.25 87 ARG C N 1
ATOM 2671 C CA . ARG C 1 87 ? 36.444 51.918 -21.184 1.00 39.35 87 ARG C CA 1
ATOM 2672 C C . ARG C 1 87 ? 37.677 52.532 -21.846 1.00 38.02 87 ARG C C 1
ATOM 2673 O O . ARG C 1 87 ? 37.627 53.623 -22.409 1.00 37.46 87 ARG C O 1
ATOM 2681 N N . THR C 1 88 ? 38.795 51.832 -21.749 1.00 37.63 88 THR C N 1
ATOM 2682 C CA . THR C 1 88 ? 39.998 52.227 -22.465 1.00 40.75 88 THR C CA 1
ATOM 2683 C C . THR C 1 88 ? 40.175 51.299 -23.655 1.00 41.63 88 THR C C 1
ATOM 2684 O O . THR C 1 88 ? 40.079 50.077 -23.514 1.00 45.04 88 THR C O 1
ATOM 2688 N N . ARG C 1 89 ? 40.403 51.853 -24.838 1.00 26.70 89 ARG C N 1
ATOM 2689 C CA . ARG C 1 89 ? 40.736 50.968 -25.955 1.00 42.09 89 ARG C CA 1
ATOM 2690 C C . ARG C 1 89 ? 42.142 51.183 -26.515 1.00 36.47 89 ARG C C 1
ATOM 2691 O O . ARG C 1 89 ? 42.720 52.266 -26.398 1.00 32.04 89 ARG C O 1
ATOM 2699 N N . LYS C 1 90 ? 42.676 50.120 -27.105 1.00 34.55 90 LYS C N 1
ATOM 2700 C CA . LYS C 1 90 ? 44.021 50.102 -27.656 1.00 39.82 90 LYS C CA 1
ATOM 2701 C C . LYS C 1 90 ? 43.977 50.251 -29.179 1.00 41.47 90 LYS C C 1
ATOM 2702 O O . LYS C 1 90 ? 43.200 49.581 -29.860 1.00 44.80 90 LYS C O 1
ATOM 2708 N N . TRP C 1 91 ? 44.787 51.162 -29.700 1.00 41.38 91 TRP C N 1
ATOM 2709 C CA . TRP C 1 91 ? 44.983 51.293 -31.141 1.00 40.44 91 TRP C CA 1
ATOM 2710 C C . TRP C 1 91 ? 46.456 51.522 -31.487 1.00 40.39 91 TRP C C 1
ATOM 2711 O O . TRP C 1 91 ? 47.298 51.687 -30.601 1.00 37.79 91 TRP C O 1
ATOM 2722 N N . GLN C 1 92 ? 46.770 51.540 -32.775 1.00 40.04 92 GLN C N 1
ATOM 2723 C CA . GLN C 1 92 ? 48.142 51.802 -33.191 1.00 49.68 92 GLN C CA 1
ATOM 2724 C C . GLN C 1 92 ? 48.263 53.138 -33.909 1.00 38.83 92 GLN C C 1
ATOM 2725 O O . GLN C 1 92 ? 47.387 53.519 -34.672 1.00 42.74 92 GLN C O 1
ATOM 2731 N N . ASP C 1 93 ? 49.338 53.869 -33.636 1.00 52.61 93 ASP C N 1
ATOM 2732 C CA . ASP C 1 93 ? 49.667 55.025 -34.464 1.00 48.42 93 ASP C CA 1
ATOM 2733 C C . ASP C 1 93 ? 50.233 54.518 -35.782 1.00 52.77 93 ASP C C 1
ATOM 2734 O O . ASP C 1 93 ? 50.360 53.303 -35.988 1.00 47.70 93 ASP C O 1
ATOM 2739 N N . LYS C 1 94 ? 50.572 55.445 -36.672 1.00 57.87 94 LYS C N 1
ATOM 2740 C CA . LYS C 1 94 ? 51.079 55.083 -37.990 1.00 63.03 94 LYS C CA 1
ATOM 2741 C C . LYS C 1 94 ? 52.343 54.226 -37.935 1.00 54.30 94 LYS C C 1
ATOM 2742 O O . LYS C 1 94 ? 52.625 53.492 -38.870 1.00 67.56 94 LYS C O 1
ATOM 2748 N N . ASN C 1 95 ? 53.083 54.298 -36.832 1.00 50.89 95 ASN C N 1
ATOM 2749 C CA . ASN C 1 95 ? 54.286 53.486 -36.682 1.00 45.23 95 ASN C CA 1
ATOM 2750 C C . ASN C 1 95 ? 54.051 52.217 -35.893 1.00 52.95 95 ASN C C 1
ATOM 2751 O O . ASN C 1 95 ? 55.001 51.610 -35.399 1.00 46.37 95 ASN C O 1
ATOM 2756 N N . GLY C 1 96 ? 52.783 51.832 -35.753 1.00 54.00 96 GLY C N 1
ATOM 2757 C CA . GLY C 1 96 ? 52.423 50.582 -35.102 1.00 32.53 96 GLY C CA 1
ATOM 2758 C C . GLY C 1 96 ? 52.539 50.562 -33.590 1.00 44.96 96 GLY C C 1
ATOM 2759 O O . GLY C 1 96 ? 52.413 49.499 -32.972 1.00 55.90 96 GLY C O 1
ATOM 2760 N N . VAL C 1 97 ? 52.786 51.713 -32.973 1.00 34.65 97 VAL C N 1
ATOM 2761 C CA . VAL C 1 97 ? 52.844 51.743 -31.515 1.00 46.48 97 VAL C CA 1
ATOM 2762 C C . VAL C 1 97 ? 51.443 51.712 -30.898 1.00 43.16 97 VAL C C 1
ATOM 2763 O O . VAL C 1 97 ? 50.538 52.426 -31.340 1.00 45.46 97 VAL C O 1
ATOM 2767 N N . ASP C 1 98 ? 51.271 50.857 -29.896 1.00 44.03 98 ASP C N 1
ATOM 2768 C CA 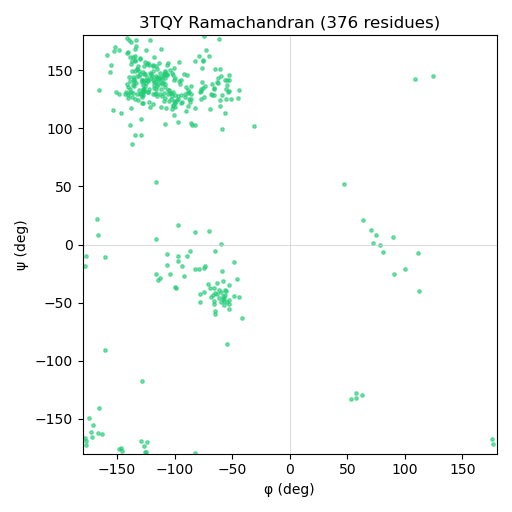. ASP C 1 98 ? 50.043 50.811 -29.109 1.00 41.48 98 ASP C CA 1
ATOM 2769 C C . ASP C 1 98 ? 49.776 52.135 -28.402 1.00 43.66 98 ASP C C 1
ATOM 2770 O O . ASP C 1 98 ? 50.578 52.582 -27.591 1.00 33.21 98 ASP C O 1
ATOM 2775 N N . ARG C 1 99 ? 48.648 52.759 -28.729 1.00 39.16 99 ARG C N 1
ATOM 2776 C CA . ARG C 1 99 ? 48.198 53.971 -28.054 1.00 38.91 99 ARG C CA 1
ATOM 2777 C C . ARG C 1 99 ? 46.847 53.712 -27.371 1.00 36.53 99 ARG C C 1
ATOM 2778 O O . ARG C 1 99 ? 46.123 52.782 -27.716 1.00 36.72 99 ARG C O 1
ATOM 2786 N N . TYR C 1 100 ? 46.488 54.553 -26.418 1.00 37.30 100 TYR C N 1
ATOM 2787 C CA . TYR C 1 100 ? 45.298 54.286 -25.629 1.00 31.41 100 TYR C CA 1
ATOM 2788 C C . TYR C 1 100 ? 44.374 55.482 -25.559 1.00 39.33 100 TYR C C 1
ATOM 2789 O O . TYR C 1 100 ? 44.828 56.627 -25.588 1.00 36.12 100 TYR C O 1
ATOM 2798 N N . THR C 1 101 ? 43.071 55.208 -25.509 1.00 33.12 101 THR C N 1
ATOM 2799 C CA . THR C 1 101 ? 42.071 56.254 -25.319 1.00 23.09 101 THR C CA 1
ATOM 2800 C C . THR C 1 101 ? 41.021 55.778 -24.336 1.00 33.45 101 THR C C 1
ATOM 2801 O O . THR C 1 101 ? 40.483 54.664 -24.461 1.00 36.02 101 THR C O 1
ATOM 2805 N N . THR C 1 102 ? 40.734 56.629 -23.359 1.00 29.53 102 THR C N 1
ATOM 2806 C CA . THR C 1 102 ? 39.736 56.321 -22.354 1.00 22.91 102 THR C CA 1
ATOM 2807 C C . THR C 1 102 ? 38.435 57.083 -22.639 1.00 32.81 102 THR C C 1
ATOM 2808 O O . THR C 1 102 ? 38.419 58.292 -22.897 1.00 25.36 102 THR C O 1
ATOM 2812 N N . GLU C 1 103 ? 37.340 56.347 -22.629 1.00 28.12 103 GLU C N 1
ATOM 2813 C CA . GLU C 1 103 ? 36.058 56.924 -22.962 1.00 32.19 103 GLU C CA 1
ATOM 2814 C C . GLU C 1 103 ? 35.028 56.523 -21.903 1.00 38.12 103 GLU C C 1
ATOM 2815 O O . GLU C 1 103 ? 35.188 55.512 -21.209 1.00 28.65 103 GLU C O 1
ATOM 2821 N N . ILE C 1 104 ? 34.009 57.357 -21.755 1.00 29.57 104 ILE C N 1
ATOM 2822 C CA . ILE C 1 104 ? 32.834 57.040 -20.967 1.00 32.90 104 ILE C CA 1
ATOM 2823 C C . ILE C 1 104 ? 31.799 56.379 -21.872 1.00 31.83 104 ILE C C 1
ATOM 2824 O O . ILE C 1 104 ? 31.299 57.022 -22.796 1.00 29.61 104 ILE C O 1
ATOM 2829 N N . ILE C 1 105 ? 31.487 55.107 -21.620 1.00 29.85 105 ILE C N 1
ATOM 2830 C CA . ILE C 1 105 ? 30.332 54.480 -22.252 1.00 25.58 105 ILE C CA 1
ATOM 2831 C C . ILE C 1 105 ? 29.085 54.846 -21.463 1.00 36.23 105 ILE C C 1
ATOM 2832 O O . ILE C 1 105 ? 28.826 54.280 -20.395 1.00 31.27 105 ILE C O 1
ATOM 2837 N N . ALA C 1 106 ? 28.311 55.785 -21.995 1.00 32.28 106 ALA C N 1
ATOM 2838 C CA . ALA C 1 106 ? 27.107 56.259 -21.323 1.00 34.33 106 ALA C CA 1
ATOM 2839 C C . ALA C 1 106 ? 25.999 55.200 -21.194 1.00 44.30 106 ALA C C 1
ATOM 2840 O O . ALA C 1 106 ? 25.690 54.488 -22.148 1.00 45.52 106 ALA C O 1
ATOM 2842 N N . ASN C 1 107 ? 25.419 55.106 -19.998 1.00 52.13 107 ASN C N 1
ATOM 2843 C CA . ASN C 1 107 ? 24.278 54.230 -19.705 1.00 45.06 107 ASN C CA 1
ATOM 2844 C C . ASN C 1 107 ? 23.004 55.045 -19.734 1.00 36.67 107 ASN C C 1
ATOM 2845 O O . ASN C 1 107 ? 21.959 54.587 -20.153 1.00 38.76 107 ASN C O 1
ATOM 2850 N N . GLU C 1 108 ? 23.116 56.272 -19.262 1.00 40.87 108 GLU C N 1
ATOM 2851 C CA . GLU C 1 108 ? 21.967 57.094 -19.005 1.00 38.09 108 GLU C CA 1
ATOM 2852 C C . GLU C 1 108 ? 22.362 58.544 -19.248 1.00 39.56 108 GLU C C 1
ATOM 2853 O O . GLU C 1 108 ? 23.537 58.895 -19.136 1.00 49.59 108 GLU C O 1
ATOM 2867 N N . HIS C 1 110 ? 20.483 62.761 -18.840 1.00 32.44 110 HIS C N 1
ATOM 2868 C CA . HIS C 1 110 ? 19.342 63.605 -18.568 1.00 33.83 110 HIS C CA 1
ATOM 2869 C C . HIS C 1 110 ? 19.623 65.021 -19.030 1.00 34.30 110 HIS C C 1
ATOM 2870 O O . HIS C 1 110 ? 20.695 65.553 -18.775 1.00 40.17 110 HIS C O 1
ATOM 2885 N N . LEU C 1 112 ? 19.575 68.890 -18.855 1.00 52.21 112 LEU C N 1
ATOM 2886 C CA . LEU C 1 112 ? 19.486 69.879 -17.784 1.00 47.02 112 LEU C CA 1
ATOM 2887 C C . LEU C 1 112 ? 19.191 71.273 -18.306 1.00 61.02 112 LEU C C 1
ATOM 2888 O O . LEU C 1 112 ? 19.250 72.247 -17.555 1.00 62.59 112 LEU C O 1
ATOM 2893 N N . ASP C 1 113 ? 18.895 71.364 -19.599 1.00 57.19 113 ASP C N 1
ATOM 2894 C CA . ASP C 1 113 ? 18.531 72.632 -20.218 1.00 64.92 113 ASP C CA 1
ATOM 2895 C C . ASP C 1 113 ? 17.044 72.653 -20.585 1.00 78.18 113 ASP C C 1
ATOM 2896 O O . ASP C 1 113 ? 16.252 73.391 -19.991 1.00 73.25 113 ASP C O 1
ATOM 2901 N N . ARG D 1 6 ? 31.326 74.412 -10.840 1.00 65.26 6 ARG D N 1
ATOM 2902 C CA . ARG D 1 6 ? 30.302 74.050 -11.822 1.00 88.03 6 ARG D CA 1
ATOM 2903 C C . ARG D 1 6 ? 30.664 72.834 -12.688 1.00 67.33 6 ARG D C 1
ATOM 2904 O O . ARG D 1 6 ? 31.647 72.847 -13.433 1.00 69.39 6 ARG D O 1
ATOM 2912 N N . GLY D 1 7 ? 29.843 71.791 -12.590 1.00 56.61 7 GLY D N 1
ATOM 2913 C CA . GLY D 1 7 ? 30.101 70.531 -13.267 1.00 44.53 7 GLY D CA 1
ATOM 2914 C C . GLY D 1 7 ? 30.498 69.448 -12.277 1.00 39.70 7 GLY D C 1
ATOM 2915 O O . GLY D 1 7 ? 31.185 69.710 -11.297 1.00 40.53 7 GLY D O 1
ATOM 2916 N N . VAL D 1 8 ? 30.051 68.225 -12.521 1.00 45.37 8 VAL D N 1
ATOM 2917 C CA . VAL D 1 8 ? 30.380 67.116 -11.641 1.00 24.95 8 VAL D CA 1
ATOM 2918 C C . VAL D 1 8 ? 31.271 66.156 -12.384 1.00 29.47 8 VAL D C 1
ATOM 2919 O O . VAL D 1 8 ? 30.971 65.746 -13.502 1.00 39.86 8 VAL D O 1
ATOM 2923 N N . ASN D 1 9 ? 32.378 65.812 -11.751 1.00 28.78 9 ASN D N 1
ATOM 2924 C CA . ASN D 1 9 ? 33.356 64.919 -12.316 1.00 23.27 9 ASN D CA 1
ATOM 2925 C C . ASN D 1 9 ? 33.607 63.872 -11.260 1.00 34.45 9 ASN D C 1
ATOM 2926 O O . ASN D 1 9 ? 34.427 64.062 -10.351 1.00 38.19 9 ASN D O 1
ATOM 2931 N N . LYS D 1 10 ? 32.887 62.767 -11.365 1.00 26.18 10 LYS D N 1
ATOM 2932 C CA . LYS D 1 10 ? 32.902 61.791 -10.296 1.00 29.91 10 LYS D CA 1
ATOM 2933 C C . LYS D 1 10 ? 33.038 60.357 -10.784 1.00 33.55 10 LYS D C 1
ATOM 2934 O O . LYS D 1 10 ? 32.377 59.946 -11.731 1.00 41.49 10 LYS D O 1
ATOM 2940 N N . VAL D 1 11 ? 33.888 59.599 -10.103 1.00 30.77 11 VAL D N 1
ATOM 2941 C CA . VAL D 1 11 ? 34.103 58.204 -10.418 1.00 26.54 11 VAL D CA 1
ATOM 2942 C C . VAL D 1 11 ? 33.951 57.358 -9.162 1.00 32.86 11 VAL D C 1
ATOM 2943 O O . VAL D 1 11 ? 34.379 57.756 -8.084 1.00 30.07 11 VAL D O 1
ATOM 2947 N N . ILE D 1 12 ? 33.356 56.183 -9.316 1.00 24.04 12 ILE D N 1
ATOM 2948 C CA . ILE D 1 12 ? 33.252 55.234 -8.230 1.00 22.60 12 ILE D CA 1
ATOM 2949 C C . ILE D 1 12 ? 33.685 53.883 -8.747 1.00 25.49 12 ILE D C 1
ATOM 2950 O O . ILE D 1 12 ? 33.118 53.379 -9.714 1.00 29.08 12 ILE D O 1
ATOM 2955 N N . LEU D 1 13 ? 34.661 53.270 -8.092 1.00 29.11 13 LEU D N 1
ATOM 2956 C CA . LEU D 1 13 ? 35.052 51.927 -8.480 1.00 25.49 13 LEU D CA 1
ATOM 2957 C C . LEU D 1 13 ? 35.210 51.018 -7.291 1.00 21.55 13 LEU D C 1
ATOM 2958 O O . LEU D 1 13 ? 35.404 51.454 -6.173 1.00 28.28 13 LEU D O 1
ATOM 2963 N N . ILE D 1 14 ? 35.109 49.737 -7.585 1.00 26.51 14 ILE D N 1
ATOM 2964 C CA . ILE D 1 14 ? 35.421 48.674 -6.675 1.00 28.65 14 ILE D CA 1
ATOM 2965 C C . ILE D 1 14 ? 36.105 47.627 -7.528 1.00 29.80 14 ILE D C 1
ATOM 2966 O O . ILE D 1 14 ? 35.565 47.209 -8.548 1.00 38.02 14 ILE D O 1
ATOM 2971 N N . GLY D 1 15 ? 37.296 47.221 -7.115 1.00 30.90 15 GLY D N 1
ATOM 2972 C CA . GLY D 1 15 ? 38.086 46.249 -7.847 1.00 48.04 15 GLY D CA 1
ATOM 2973 C C . GLY D 1 15 ? 39.357 45.929 -7.082 1.00 39.50 15 GLY D C 1
ATOM 2974 O O . GLY D 1 15 ? 39.485 46.327 -5.927 1.00 42.98 15 GLY D O 1
ATOM 2975 N N . ASN D 1 16 ? 40.291 45.225 -7.722 1.00 41.49 16 ASN D N 1
ATOM 2976 C CA . ASN D 1 16 ? 41.543 44.811 -7.072 1.00 44.62 16 ASN D CA 1
ATOM 2977 C C . ASN D 1 16 ? 42.797 45.432 -7.688 1.00 34.88 16 ASN D C 1
ATOM 2978 O O . ASN D 1 16 ? 42.889 45.609 -8.901 1.00 35.80 16 ASN D O 1
ATOM 2983 N N . LEU D 1 17 ? 43.762 45.754 -6.839 1.00 49.24 17 LEU D N 1
ATOM 2984 C CA . LEU D 1 17 ? 45.046 46.291 -7.289 1.00 48.43 17 LEU D CA 1
ATOM 2985 C C . LEU D 1 17 ? 45.782 45.284 -8.157 1.00 44.29 17 LEU D C 1
ATOM 2986 O O . LEU D 1 17 ? 45.804 44.095 -7.848 1.00 47.76 17 LEU D O 1
ATOM 2991 N N . GLY D 1 18 ? 46.393 45.771 -9.235 1.00 44.69 18 GLY D N 1
ATOM 2992 C CA . GLY D 1 18 ? 47.186 44.935 -10.117 1.00 39.08 18 GLY D CA 1
ATOM 2993 C C . GLY D 1 18 ? 48.577 44.623 -9.590 1.00 54.20 18 GLY D C 1
ATOM 2994 O O . GLY D 1 18 ? 49.208 43.645 -10.001 1.00 59.58 18 GLY D O 1
ATOM 2995 N N . GLN D 1 19 ? 49.056 45.449 -8.669 1.00 49.50 19 GLN D N 1
ATOM 2996 C CA . GLN D 1 19 ? 50.411 45.303 -8.154 1.00 57.58 19 GLN D CA 1
ATOM 2997 C C . GLN D 1 19 ? 50.538 45.924 -6.776 1.00 51.74 19 GLN D C 1
ATOM 2998 O O . GLN D 1 19 ? 49.868 46.906 -6.469 1.00 53.47 19 GLN D O 1
ATOM 3004 N N . ASP D 1 20 ? 51.408 45.353 -5.952 1.00 53.87 20 ASP D N 1
ATOM 3005 C CA . ASP D 1 20 ? 51.768 45.979 -4.692 1.00 52.70 20 ASP D CA 1
ATOM 3006 C C . ASP D 1 20 ? 52.016 47.458 -4.948 1.00 55.12 20 ASP D C 1
ATOM 3007 O O . ASP D 1 20 ? 52.807 47.824 -5.826 1.00 54.06 20 ASP D O 1
ATOM 3012 N N . PRO D 1 21 ? 51.327 48.318 -4.192 1.00 41.80 21 PRO D N 1
ATOM 3013 C CA . PRO D 1 21 ? 51.454 49.758 -4.407 1.00 47.12 21 PRO D CA 1
ATOM 3014 C C . PRO D 1 21 ? 52.819 50.220 -3.956 1.00 57.11 21 PRO D C 1
ATOM 3015 O O . PRO D 1 21 ? 53.489 49.517 -3.201 1.00 54.19 21 PRO D O 1
ATOM 3019 N N . GLU D 1 22 ? 53.217 51.400 -4.408 1.00 66.99 22 GLU D N 1
ATOM 3020 C CA . GLU D 1 22 ? 54.543 51.907 -4.123 1.00 49.20 22 GLU D CA 1
ATOM 3021 C C . GLU D 1 22 ? 54.507 53.421 -3.992 1.00 50.77 22 GLU D C 1
ATOM 3022 O O . GLU D 1 22 ? 54.239 54.139 -4.956 1.00 50.01 22 GLU D O 1
ATOM 3028 N N . VAL D 1 23 ? 54.765 53.895 -2.781 1.00 49.49 23 VAL D N 1
ATOM 3029 C CA . VAL D 1 23 ? 54.838 55.319 -2.531 1.00 41.81 23 VAL D CA 1
ATOM 3030 C C . VAL D 1 23 ? 56.125 55.906 -3.082 1.00 55.88 23 VAL D C 1
ATOM 3031 O O . VAL D 1 23 ? 57.239 55.438 -2.782 1.00 43.35 23 VAL D O 1
ATOM 3035 N N . ARG D 1 24 ? 55.951 56.940 -3.893 1.00 38.08 24 ARG D N 1
ATOM 3036 C CA . ARG D 1 24 ? 57.061 57.691 -4.435 1.00 42.28 24 ARG D CA 1
ATOM 3037 C C . ARG D 1 24 ? 56.796 59.158 -4.161 1.00 47.64 24 ARG D C 1
ATOM 3038 O O . ARG D 1 24 ? 55.893 59.505 -3.406 1.00 42.79 24 ARG D O 1
ATOM 3046 N N . TYR D 1 25 ? 57.587 60.028 -4.765 1.00 55.94 25 TYR D N 1
ATOM 3047 C CA . TYR D 1 25 ? 57.453 61.444 -4.480 1.00 53.91 25 TYR D CA 1
ATOM 3048 C C . TYR D 1 25 ? 57.508 62.273 -5.746 1.00 54.54 25 TYR D C 1
ATOM 3049 O O . TYR D 1 25 ? 58.304 62.016 -6.650 1.00 51.43 25 TYR D O 1
ATOM 3058 N N . THR D 1 26 ? 56.622 63.255 -5.806 1.00 58.68 26 THR D N 1
ATOM 3059 C CA . THR D 1 26 ? 56.583 64.178 -6.921 1.00 57.11 26 THR D CA 1
ATOM 3060 C C . THR D 1 26 ? 57.785 65.108 -6.817 1.00 56.35 26 THR D C 1
ATOM 3061 O O . THR D 1 26 ? 58.466 65.136 -5.787 1.00 54.38 26 THR D O 1
ATOM 3065 N N . PRO D 1 27 ? 58.068 65.853 -7.890 1.00 55.98 27 PRO D N 1
ATOM 3066 C CA . PRO D 1 27 ? 59.142 66.853 -7.863 1.00 61.55 27 PRO D CA 1
ATOM 3067 C C . PRO D 1 27 ? 58.856 68.003 -6.895 1.00 54.51 27 PRO D C 1
ATOM 3068 O O . PRO D 1 27 ? 59.704 68.873 -6.691 1.00 53.15 27 PRO D O 1
ATOM 3072 N N . ASN D 1 28 ? 57.669 68.009 -6.304 1.00 58.43 28 ASN D N 1
ATOM 3073 C CA . ASN D 1 28 ? 57.338 69.023 -5.312 1.00 55.55 28 ASN D CA 1
ATOM 3074 C C . ASN D 1 28 ? 57.566 68.494 -3.903 1.00 61.38 28 ASN D C 1
ATOM 3075 O O . ASN D 1 28 ? 57.597 69.249 -2.929 1.00 55.61 28 ASN D O 1
ATOM 3080 N N . GLY D 1 29 ? 57.729 67.181 -3.808 1.00 46.58 29 GLY D N 1
ATOM 3081 C CA . GLY D 1 29 ? 58.112 66.561 -2.560 1.00 47.09 29 GLY D CA 1
ATOM 3082 C C . GLY D 1 29 ? 57.007 65.729 -1.971 1.00 50.45 29 GLY D C 1
ATOM 3083 O O . GLY D 1 29 ? 57.209 65.015 -0.990 1.00 67.50 29 GLY D O 1
ATOM 3084 N N . ASN D 1 30 ? 55.833 65.813 -2.578 1.00 49.62 30 ASN D N 1
ATOM 3085 C CA . ASN D 1 30 ? 54.649 65.168 -2.024 1.00 57.33 30 ASN D CA 1
ATOM 3086 C C . ASN D 1 30 ? 54.646 63.655 -2.229 1.00 61.06 30 ASN D C 1
ATOM 3087 O O . ASN D 1 30 ? 55.346 63.134 -3.111 1.00 60.44 30 ASN D O 1
ATOM 3092 N N . ALA D 1 31 ? 53.870 62.956 -1.401 1.00 43.03 31 ALA D N 1
ATOM 3093 C CA . ALA D 1 31 ? 53.681 61.515 -1.557 1.00 44.13 31 ALA D CA 1
ATOM 3094 C C . ALA D 1 31 ? 52.721 61.219 -2.713 1.00 39.56 31 ALA D C 1
ATOM 3095 O O . ALA D 1 31 ? 51.857 62.026 -3.040 1.00 31.10 31 ALA D O 1
ATOM 3097 N N . VAL D 1 32 ? 52.888 60.065 -3.341 1.00 35.26 32 VAL D N 1
ATOM 3098 C CA . VAL D 1 32 ? 52.002 59.671 -4.420 1.00 33.52 32 VAL D CA 1
ATOM 3099 C C . VAL D 1 32 ? 52.185 58.205 -4.711 1.00 41.07 32 VAL D C 1
ATOM 3100 O O . VAL D 1 32 ? 53.320 57.726 -4.817 1.00 47.98 32 VAL D O 1
ATOM 3104 N N . ALA D 1 33 ? 51.067 57.495 -4.831 1.00 33.44 33 ALA D N 1
ATOM 3105 C CA . ALA D 1 33 ? 51.091 56.120 -5.327 1.00 40.11 33 ALA D CA 1
ATOM 3106 C C . ALA D 1 33 ? 50.233 55.951 -6.590 1.00 38.20 33 ALA D C 1
ATOM 3107 O O . ALA D 1 33 ? 49.024 56.172 -6.568 1.00 48.81 33 ALA D O 1
ATOM 3109 N N . ASN D 1 34 ? 50.866 55.575 -7.691 1.00 37.77 34 ASN D N 1
ATOM 3110 C CA . ASN D 1 34 ? 50.129 55.250 -8.895 1.00 37.39 34 ASN D CA 1
ATOM 3111 C C . ASN D 1 34 ? 49.918 53.754 -8.902 1.00 51.72 34 ASN D C 1
ATOM 3112 O O . ASN D 1 34 ? 50.886 52.995 -8.846 1.00 45.79 34 ASN D O 1
ATOM 3117 N N . VAL D 1 35 ? 48.661 53.325 -8.955 1.00 51.15 35 VAL D N 1
ATOM 3118 C CA . VAL D 1 35 ? 48.357 51.901 -9.023 1.00 41.31 35 VAL D CA 1
ATOM 3119 C C . VAL D 1 35 ? 47.308 51.634 -10.084 1.00 49.08 35 VAL D C 1
ATOM 3120 O O . VAL D 1 35 ? 46.597 52.540 -10.516 1.00 40.42 35 VAL D O 1
ATOM 3124 N N . THR D 1 36 ? 47.215 50.381 -10.501 1.00 42.63 36 THR D N 1
ATOM 3125 C CA . THR D 1 36 ? 46.160 49.981 -11.402 1.00 42.87 36 THR D CA 1
ATOM 3126 C C . THR D 1 36 ? 45.122 49.162 -10.662 1.00 40.34 36 THR D C 1
ATOM 3127 O O . THR D 1 36 ? 45.445 48.423 -9.725 1.00 30.97 36 THR D O 1
ATOM 3131 N N . LEU D 1 37 ? 43.872 49.327 -11.087 1.00 35.29 37 LEU D N 1
ATOM 3132 C CA . LEU D 1 37 ? 42.734 48.672 -10.460 1.00 37.90 37 LEU D CA 1
ATOM 3133 C C . LEU D 1 37 ? 41.927 47.913 -11.507 1.00 40.94 37 LEU D C 1
ATOM 3134 O O . LEU D 1 37 ? 41.637 48.422 -12.596 1.00 42.92 37 LEU D O 1
ATOM 3139 N N . ALA D 1 38 ? 41.573 46.684 -11.179 1.00 33.42 38 ALA D N 1
ATOM 3140 C CA . ALA D 1 38 ? 40.842 45.858 -12.119 1.00 40.08 38 ALA D CA 1
ATOM 3141 C C . ALA D 1 38 ? 39.372 45.730 -11.720 1.00 45.09 38 ALA D C 1
ATOM 3142 O O . ALA D 1 38 ? 39.048 45.411 -10.568 1.00 43.16 38 ALA D O 1
ATOM 3144 N N . THR D 1 39 ? 38.496 45.995 -12.685 1.00 35.67 39 THR D N 1
ATOM 3145 C CA . THR D 1 39 ? 37.058 45.797 -12.540 1.00 28.08 39 THR D CA 1
ATOM 3146 C C . THR D 1 39 ? 36.599 44.914 -13.691 1.00 37.12 39 THR D C 1
ATOM 3147 O O . THR D 1 39 ? 37.086 45.056 -14.812 1.00 45.92 39 THR D O 1
ATOM 3151 N N . SER D 1 40 ? 35.667 44.003 -13.430 1.00 47.44 40 SER D N 1
ATOM 3152 C CA . SER D 1 40 ? 35.209 43.097 -14.482 1.00 55.66 40 SER D CA 1
ATOM 3153 C C . SER D 1 40 ? 33.694 43.018 -14.623 1.00 63.09 40 SER D C 1
ATOM 3154 O O . SER D 1 40 ? 32.941 43.361 -13.711 1.00 50.81 40 SER D O 1
ATOM 3157 N N . THR D 1 41 ? 33.270 42.557 -15.794 1.00 65.26 41 THR D N 1
ATOM 3158 C CA . THR D 1 41 ? 31.873 42.282 -16.083 1.00 61.57 41 THR D CA 1
ATOM 3159 C C . THR D 1 41 ? 31.755 40.904 -16.742 1.00 72.99 41 THR D C 1
ATOM 3160 O O . THR D 1 41 ? 32.685 40.450 -17.416 1.00 67.92 41 THR D O 1
ATOM 3164 N N . THR D 1 42 ? 30.615 40.249 -16.529 1.00 75.91 42 THR D N 1
ATOM 3165 C CA . THR D 1 42 ? 30.286 38.964 -17.148 1.00 75.96 42 THR D CA 1
ATOM 3166 C C . THR D 1 42 ? 30.918 38.789 -18.534 1.00 93.73 42 THR D C 1
ATOM 3167 O O . THR D 1 42 ? 30.869 37.707 -19.135 1.00 64.25 42 THR D O 1
ATOM 3171 N N . GLU D 1 53 ? 33.538 37.215 -20.064 1.00 66.53 53 GLU D N 1
ATOM 3172 C CA . GLU D 1 53 ? 34.045 38.135 -19.046 1.00 80.07 53 GLU D CA 1
ATOM 3173 C C . GLU D 1 53 ? 35.160 39.032 -19.573 1.00 74.04 53 GLU D C 1
ATOM 3174 O O . GLU D 1 53 ? 36.096 38.562 -20.216 1.00 75.29 53 GLU D O 1
ATOM 3180 N N . ARG D 1 54 ? 35.050 40.326 -19.288 1.00 67.34 54 ARG D N 1
ATOM 3181 C CA . ARG D 1 54 ? 36.012 41.316 -19.767 1.00 58.09 54 ARG D CA 1
ATOM 3182 C C . ARG D 1 54 ? 36.520 42.179 -18.617 1.00 60.99 54 ARG D C 1
ATOM 3183 O O . ARG D 1 54 ? 35.738 42.716 -17.831 1.00 70.36 54 ARG D O 1
ATOM 3191 N N . THR D 1 55 ? 37.835 42.319 -18.523 1.00 65.38 55 THR D N 1
ATOM 3192 C CA . THR D 1 55 ? 38.427 43.071 -17.424 1.00 54.99 55 THR D CA 1
ATOM 3193 C C . THR D 1 55 ? 38.948 44.436 -17.866 1.00 49.08 55 THR D C 1
ATOM 3194 O O . THR D 1 55 ? 39.635 44.559 -18.875 1.00 56.30 55 THR D O 1
ATOM 3198 N N . GLU D 1 56 ? 38.607 45.460 -17.095 1.00 45.71 56 GLU D N 1
ATOM 3199 C CA . GLU D 1 56 ? 39.013 46.821 -17.391 1.00 32.17 56 GLU D CA 1
ATOM 3200 C C . GLU D 1 56 ? 40.067 47.263 -16.388 1.00 43.14 56 GLU D C 1
ATOM 3201 O O . GLU D 1 56 ? 39.927 47.020 -15.186 1.00 49.43 56 GLU D O 1
ATOM 3207 N N . TRP D 1 57 ? 41.125 47.901 -16.881 1.00 41.65 57 TRP D N 1
ATOM 3208 C CA . TRP D 1 57 ? 42.197 48.384 -16.012 1.00 44.66 57 TRP D CA 1
ATOM 3209 C C . TRP D 1 57 ? 42.186 49.903 -15.898 1.00 36.99 57 TRP D C 1
ATOM 3210 O O . TRP D 1 57 ? 42.207 50.608 -16.905 1.00 39.91 57 TRP D O 1
ATOM 3221 N N . HIS D 1 58 ? 42.147 50.397 -14.666 1.00 38.71 58 HIS D N 1
ATOM 3222 C CA . HIS D 1 58 ? 42.141 51.836 -14.418 1.00 30.69 58 HIS D CA 1
ATOM 3223 C C . HIS D 1 58 ? 43.448 52.274 -13.774 1.00 44.65 58 HIS D C 1
ATOM 3224 O O . HIS D 1 58 ? 43.974 51.592 -12.885 1.00 29.43 58 HIS D O 1
ATOM 3231 N N . ARG D 1 59 ? 43.972 53.409 -14.230 1.00 30.52 59 ARG D N 1
ATOM 3232 C CA . ARG D 1 59 ? 45.088 54.039 -13.554 1.00 24.25 59 ARG D CA 1
ATOM 3233 C C . ARG D 1 59 ? 44.476 54.903 -12.477 1.00 33.83 59 ARG D C 1
ATOM 3234 O O . ARG D 1 59 ? 43.622 55.739 -12.766 1.00 36.59 59 ARG D O 1
ATOM 3242 N N . ILE D 1 60 ? 44.897 54.694 -11.235 1.00 36.01 60 ILE D N 1
ATOM 3243 C CA . ILE D 1 60 ? 44.494 55.562 -10.138 1.00 35.32 60 ILE D CA 1
ATOM 3244 C C . ILE D 1 60 ? 45.690 56.238 -9.495 1.00 38.60 60 ILE D C 1
ATOM 3245 O O . ILE D 1 60 ? 46.789 55.690 -9.458 1.00 40.33 60 ILE D O 1
ATOM 3250 N N . ALA D 1 61 ? 45.461 57.436 -8.978 1.00 33.80 61 ALA D N 1
ATOM 3251 C CA . ALA D 1 61 ? 46.514 58.187 -8.343 1.00 27.51 61 ALA D CA 1
ATOM 3252 C C . ALA D 1 61 ? 46.085 58.660 -6.959 1.00 28.85 61 ALA D C 1
ATOM 3253 O O . ALA D 1 61 ? 45.088 59.347 -6.826 1.00 26.99 61 ALA D O 1
ATOM 3255 N N . PHE D 1 62 ? 46.837 58.276 -5.928 1.00 42.68 62 PHE D N 1
ATOM 3256 C CA . PHE D 1 62 ? 46.619 58.807 -4.582 1.00 40.45 62 PHE D CA 1
ATOM 3257 C C . PHE D 1 62 ? 47.735 59.776 -4.248 1.00 44.08 62 PHE D C 1
ATOM 3258 O O . PHE D 1 62 ? 48.874 59.586 -4.657 1.00 39.89 62 PHE D O 1
ATOM 3266 N N . PHE D 1 63 ? 47.411 60.804 -3.481 1.00 47.63 63 PHE D N 1
ATOM 3267 C CA . PHE D 1 63 ? 48.415 61.752 -3.042 1.00 39.02 63 PHE D CA 1
ATOM 3268 C C . PHE D 1 63 ? 48.447 61.840 -1.530 1.00 51.00 63 PHE D C 1
ATOM 3269 O O . PHE D 1 63 ? 47.467 61.513 -0.857 1.00 43.76 63 PHE D O 1
ATOM 3277 N N . ASN D 1 64 ? 49.595 62.259 -1.006 1.00 54.21 64 ASN D N 1
ATOM 3278 C CA . ASN D 1 64 ? 49.740 62.576 0.411 1.00 42.00 64 ASN D CA 1
ATOM 3279 C C . ASN D 1 64 ? 49.284 61.459 1.342 1.00 42.01 64 ASN D C 1
ATOM 3280 O O . ASN D 1 64 ? 49.650 60.296 1.160 1.00 47.35 64 ASN D O 1
ATOM 3285 N N . ARG D 1 65 ? 48.494 61.826 2.347 1.00 46.86 65 ARG D N 1
ATOM 3286 C CA . ARG D 1 65 ? 47.961 60.873 3.319 1.00 41.01 65 ARG D CA 1
ATOM 3287 C C . ARG D 1 65 ? 47.496 59.557 2.674 1.00 47.99 65 ARG D C 1
ATOM 3288 O O . ARG D 1 65 ? 48.034 58.483 2.961 1.00 39.02 65 ARG D O 1
ATOM 3296 N N . LEU D 1 66 ? 46.485 59.655 1.815 1.00 44.67 66 LEU D N 1
ATOM 3297 C CA . LEU D 1 66 ? 45.920 58.495 1.143 1.00 41.14 66 LEU D CA 1
ATOM 3298 C C . LEU D 1 66 ? 47.008 57.620 0.543 1.00 47.34 66 LEU D C 1
ATOM 3299 O O . LEU D 1 66 ? 46.971 56.392 0.665 1.00 41.23 66 LEU D O 1
ATOM 3304 N N . ALA D 1 67 ? 47.977 58.257 -0.108 1.00 43.37 67 ALA D N 1
ATOM 3305 C CA . ALA D 1 67 ? 49.117 57.537 -0.667 1.00 38.77 67 ALA D CA 1
ATOM 3306 C C . ALA D 1 67 ? 49.880 56.737 0.401 1.00 44.62 67 ALA D C 1
ATOM 3307 O O . ALA D 1 67 ? 50.165 55.544 0.212 1.00 43.13 67 ALA D O 1
ATOM 3309 N N . GLU D 1 68 ? 50.205 57.384 1.523 1.00 38.13 68 GLU D N 1
ATOM 3310 C CA . GLU D 1 68 ? 50.885 56.686 2.617 1.00 34.05 68 GLU D CA 1
ATOM 3311 C C . GLU D 1 68 ? 50.050 55.501 3.068 1.00 58.16 68 GLU D C 1
ATOM 3312 O O . GLU D 1 68 ? 50.557 54.371 3.144 1.00 47.82 68 GLU D O 1
ATOM 3318 N N . ILE D 1 69 ? 48.772 55.768 3.360 1.00 48.47 69 ILE D N 1
ATOM 3319 C CA . ILE D 1 69 ? 47.848 54.737 3.814 1.00 35.29 69 ILE D CA 1
ATOM 3320 C C . ILE D 1 69 ? 47.784 53.602 2.807 1.00 41.88 69 ILE D C 1
ATOM 3321 O O . ILE D 1 69 ? 47.799 52.432 3.174 1.00 42.93 69 ILE D O 1
ATOM 3326 N N . VAL D 1 70 ? 47.716 53.952 1.530 1.00 37.12 70 VAL D N 1
ATOM 3327 C CA . VAL D 1 70 ? 47.652 52.945 0.483 1.00 42.69 70 VAL D CA 1
ATOM 3328 C C . VAL D 1 70 ? 48.915 52.094 0.448 1.00 48.44 70 VAL D C 1
ATOM 3329 O O . VAL D 1 70 ? 48.848 50.876 0.296 1.00 50.70 70 VAL D O 1
ATOM 3333 N N . GLY D 1 71 ? 50.066 52.743 0.587 1.00 51.39 71 GLY D N 1
ATOM 3334 C CA . GLY D 1 71 ? 51.338 52.045 0.568 1.00 46.00 71 GLY D CA 1
ATOM 3335 C C . GLY D 1 71 ? 51.524 51.104 1.744 1.00 48.33 71 GLY D C 1
ATOM 3336 O O . GLY D 1 71 ? 52.092 50.020 1.600 1.00 61.39 71 GLY D O 1
ATOM 3337 N N . GLU D 1 72 ? 51.047 51.512 2.913 1.00 41.25 72 GLU D N 1
ATOM 3338 C CA . GLU D 1 72 ? 51.130 50.651 4.085 1.00 55.39 72 GLU D CA 1
ATOM 3339 C C . GLU D 1 72 ? 50.302 49.383 3.928 1.00 59.95 72 GLU D C 1
ATOM 3340 O O . GLU D 1 72 ? 50.837 48.277 3.958 1.00 72.39 72 GLU D O 1
ATOM 3346 N N . TYR D 1 73 ? 48.996 49.546 3.739 1.00 69.37 73 TYR D N 1
ATOM 3347 C CA . TYR D 1 73 ? 48.067 48.435 3.951 1.00 59.99 73 TYR D CA 1
ATOM 3348 C C . TYR D 1 73 ? 47.717 47.599 2.730 1.00 44.44 73 TYR D C 1
ATOM 3349 O O . TYR D 1 73 ? 47.249 46.475 2.871 1.00 65.54 73 TYR D O 1
ATOM 3358 N N . LEU D 1 74 ? 47.945 48.122 1.535 1.00 37.52 74 LEU D N 1
ATOM 3359 C CA . LEU D 1 74 ? 47.475 47.418 0.351 1.00 39.61 74 LEU D CA 1
ATOM 3360 C C . LEU D 1 74 ? 48.559 46.616 -0.348 1.00 52.01 74 LEU D C 1
ATOM 3361 O O . LEU D 1 74 ? 49.711 47.022 -0.416 1.00 52.27 74 LEU D O 1
ATOM 3366 N N . ARG D 1 75 ? 48.169 45.460 -0.863 1.00 54.14 75 ARG D N 1
ATOM 3367 C CA . ARG D 1 75 ? 49.071 44.614 -1.615 1.00 46.19 75 ARG D CA 1
ATOM 3368 C C . ARG D 1 75 ? 48.431 44.317 -2.952 1.00 51.85 75 ARG D C 1
ATOM 3369 O O . ARG D 1 75 ? 47.344 44.803 -3.243 1.00 55.64 75 ARG D O 1
ATOM 3377 N N . LYS D 1 76 ? 49.105 43.520 -3.770 1.00 49.25 76 LYS D N 1
ATOM 3378 C CA . LYS D 1 76 ? 48.517 43.065 -5.018 1.00 50.04 76 LYS D CA 1
ATOM 3379 C C . LYS D 1 76 ? 47.200 42.368 -4.695 1.00 59.14 76 LYS D C 1
ATOM 3380 O O . LYS D 1 76 ? 47.092 41.673 -3.682 1.00 53.63 76 LYS D O 1
ATOM 3386 N N . GLY D 1 77 ? 46.190 42.574 -5.535 1.00 51.45 77 GLY D N 1
ATOM 3387 C CA . GLY D 1 77 ? 44.933 41.867 -5.377 1.00 32.09 77 GLY D CA 1
ATOM 3388 C C . GLY D 1 77 ? 44.034 42.422 -4.286 1.00 45.03 77 GLY D C 1
ATOM 3389 O O . GLY D 1 77 ? 42.935 41.916 -4.056 1.00 53.97 77 GLY D O 1
ATOM 3390 N N . SER D 1 78 ? 44.484 43.470 -3.610 1.00 42.96 78 SER D N 1
ATOM 3391 C CA . SER D 1 78 ? 43.646 44.114 -2.609 1.00 39.50 78 SER D CA 1
ATOM 3392 C C . SER D 1 78 ? 42.360 44.657 -3.233 1.00 52.40 78 SER D C 1
ATOM 3393 O O . SER D 1 78 ? 42.396 45.428 -4.198 1.00 47.17 78 SER D O 1
ATOM 3396 N N . LYS D 1 79 ? 41.226 44.234 -2.680 1.00 46.77 79 LYS D N 1
ATOM 3397 C CA . LYS D 1 79 ? 39.928 44.726 -3.106 1.00 37.20 79 LYS D CA 1
ATOM 3398 C C . LYS D 1 79 ? 39.597 45.994 -2.348 1.00 38.90 79 LYS D C 1
ATOM 3399 O O . LYS D 1 79 ? 39.581 46.016 -1.118 1.00 43.11 79 LYS D O 1
ATOM 3405 N N . ILE D 1 80 ? 39.345 47.061 -3.089 1.00 38.27 80 ILE D N 1
ATOM 3406 C CA . ILE D 1 80 ? 39.015 48.322 -2.460 1.00 32.19 80 ILE D CA 1
ATOM 3407 C C . ILE D 1 80 ? 37.909 49.065 -3.196 1.00 38.34 80 ILE D C 1
ATOM 3408 O O . ILE D 1 80 ? 37.422 48.656 -4.246 1.00 30.59 80 ILE D O 1
ATOM 3413 N N . TYR D 1 81 ? 37.525 50.177 -2.602 1.00 35.86 81 TYR D N 1
ATOM 3414 C CA . TYR D 1 81 ? 36.478 51.007 -3.115 1.00 28.10 81 TYR D CA 1
ATOM 3415 C C . TYR D 1 81 ? 37.103 52.373 -3.210 1.00 43.75 81 TYR D C 1
ATOM 3416 O O . TYR D 1 81 ? 37.862 52.782 -2.317 1.00 40.63 81 TYR D O 1
ATOM 3425 N N . ILE D 1 82 ? 36.773 53.080 -4.282 1.00 28.60 82 ILE D N 1
ATOM 3426 C CA . ILE D 1 82 ? 37.417 54.336 -4.588 1.00 38.88 82 ILE D CA 1
ATOM 3427 C C . ILE D 1 82 ? 36.390 55.314 -5.062 1.00 29.53 82 ILE D C 1
ATOM 3428 O O . ILE D 1 82 ? 35.483 54.944 -5.793 1.00 37.96 82 ILE D O 1
ATOM 3433 N N . GLU D 1 83 ? 36.531 56.558 -4.642 1.00 25.59 83 GLU D N 1
ATOM 3434 C CA . GLU D 1 83 ? 35.864 57.653 -5.316 1.00 40.72 83 GLU D CA 1
ATOM 3435 C C . GLU D 1 83 ? 36.950 58.589 -5.839 1.00 39.89 83 GLU D C 1
ATOM 3436 O O . GLU D 1 83 ? 38.043 58.642 -5.294 1.00 39.70 83 GLU D O 1
ATOM 3442 N N . GLY D 1 84 ? 36.648 59.335 -6.888 1.00 37.05 84 GLY D N 1
ATOM 3443 C CA . GLY D 1 84 ? 37.602 60.284 -7.403 1.00 26.62 84 GLY D CA 1
ATOM 3444 C C . GLY D 1 84 ? 37.083 61.088 -8.571 1.00 37.06 84 GLY D C 1
ATOM 3445 O O . GLY D 1 84 ? 35.881 61.124 -8.848 1.00 37.96 84 GLY D O 1
ATOM 3446 N N . SER D 1 85 ? 38.015 61.755 -9.240 1.00 43.42 85 SER D N 1
ATOM 3447 C CA . SER D 1 85 ? 37.740 62.554 -10.417 1.00 33.41 85 SER D CA 1
ATOM 3448 C C . SER D 1 85 ? 38.612 62.036 -11.532 1.00 31.03 85 SER D C 1
ATOM 3449 O O . SER D 1 85 ? 39.657 61.442 -11.288 1.00 31.78 85 SER D O 1
ATOM 3452 N N . LEU D 1 86 ? 38.182 62.260 -12.763 1.00 34.66 86 LEU D N 1
ATOM 3453 C CA . LEU D 1 86 ? 38.965 61.857 -13.915 1.00 24.27 86 LEU D CA 1
ATOM 3454 C C . LEU D 1 86 ? 39.878 62.980 -14.313 1.00 35.22 86 LEU D C 1
ATOM 3455 O O . LEU D 1 86 ? 39.449 64.143 -14.372 1.00 31.16 86 LEU D O 1
ATOM 3460 N N . ARG D 1 87 ? 41.131 62.632 -14.597 1.00 29.06 87 ARG D N 1
ATOM 3461 C CA . ARG D 1 87 ? 42.079 63.596 -15.142 1.00 42.63 87 ARG D CA 1
ATOM 3462 C C . ARG D 1 87 ? 42.880 63.040 -16.319 1.00 38.54 87 ARG D C 1
ATOM 3463 O O . ARG D 1 87 ? 43.516 61.997 -16.233 1.00 39.51 87 ARG D O 1
ATOM 3471 N N . THR D 1 88 ? 42.834 63.746 -17.431 1.00 37.83 88 THR D N 1
ATOM 3472 C CA . THR D 1 88 ? 43.641 63.380 -18.576 1.00 43.37 88 THR D CA 1
ATOM 3473 C C . THR D 1 88 ? 44.836 64.323 -18.632 1.00 44.15 88 THR D C 1
ATOM 3474 O O . THR D 1 88 ? 44.664 65.537 -18.748 1.00 36.38 88 THR D O 1
ATOM 3478 N N . ARG D 1 89 ? 46.045 63.788 -18.491 1.00 29.01 89 ARG D N 1
ATOM 3479 C CA . ARG D 1 89 ? 47.218 64.627 -18.719 1.00 38.50 89 ARG D CA 1
ATOM 3480 C C . ARG D 1 89 ? 47.825 64.385 -20.094 1.00 33.30 89 ARG D C 1
ATOM 3481 O O . ARG D 1 89 ? 47.684 63.298 -20.683 1.00 30.86 89 ARG D O 1
ATOM 3489 N N . LYS D 1 90 ? 48.471 65.433 -20.598 1.00 33.22 90 LYS D N 1
ATOM 3490 C CA . LYS D 1 90 ? 49.126 65.428 -21.894 1.00 33.21 90 LYS D CA 1
ATOM 3491 C C . LYS D 1 90 ? 50.618 65.227 -21.711 1.00 35.77 90 LYS D C 1
ATOM 3492 O O . LYS D 1 90 ? 51.214 65.759 -20.776 1.00 45.89 90 LYS D O 1
ATOM 3498 N N . TRP D 1 91 ? 51.219 64.457 -22.607 1.00 39.33 91 TRP D N 1
ATOM 3499 C CA . TRP D 1 91 ? 52.666 64.277 -22.625 1.00 31.32 91 TRP D CA 1
ATOM 3500 C C . TRP D 1 91 ? 53.155 63.957 -24.039 1.00 42.32 91 TRP D C 1
ATOM 3501 O O . TRP D 1 91 ? 52.350 63.638 -24.916 1.00 35.55 91 TRP D O 1
ATOM 3512 N N . GLN D 1 92 ? 54.470 64.048 -24.257 1.00 35.56 92 GLN D N 1
ATOM 3513 C CA . GLN D 1 92 ? 55.055 63.784 -25.574 1.00 38.13 92 GLN D CA 1
ATOM 3514 C C . GLN D 1 92 ? 55.817 62.477 -25.599 1.00 40.00 92 GLN D C 1
ATOM 3515 O O . GLN D 1 92 ? 56.453 62.102 -24.619 1.00 45.48 92 GLN D O 1
ATOM 3521 N N . ASP D 1 93 ? 55.749 61.772 -26.721 1.00 43.93 93 ASP D N 1
ATOM 3522 C CA . ASP D 1 93 ? 56.629 60.629 -26.914 1.00 45.73 93 ASP D CA 1
ATOM 3523 C C . ASP D 1 93 ? 57.982 61.119 -27.402 1.00 49.97 93 ASP D C 1
ATOM 3524 O O . ASP D 1 93 ? 58.200 62.326 -27.553 1.00 46.15 93 ASP D O 1
ATOM 3529 N N . LYS D 1 94 ? 58.885 60.177 -27.640 1.00 50.70 94 LYS D N 1
ATOM 3530 C CA . LYS D 1 94 ? 60.213 60.498 -28.143 1.00 59.77 94 LYS D CA 1
ATOM 3531 C C . LYS D 1 94 ? 60.106 61.526 -29.250 1.00 64.49 94 LYS D C 1
ATOM 3532 O O . LYS D 1 94 ? 60.865 62.493 -29.278 1.00 80.01 94 LYS D O 1
ATOM 3538 N N . ASN D 1 95 ? 59.155 61.317 -30.159 1.00 47.24 95 ASN D N 1
ATOM 3539 C CA . ASN D 1 95 ? 59.032 62.163 -31.342 1.00 49.00 95 ASN D CA 1
ATOM 3540 C C . ASN D 1 95 ? 58.281 63.447 -31.069 1.00 48.27 95 ASN D C 1
ATOM 3541 O O . ASN D 1 95 ? 57.919 64.163 -32.000 1.00 44.93 95 ASN D O 1
ATOM 3546 N N . GLY D 1 96 ? 58.038 63.728 -29.793 1.00 52.09 96 GLY D N 1
ATOM 3547 C CA . GLY D 1 96 ? 57.342 64.939 -29.402 1.00 43.35 96 GLY D CA 1
ATOM 3548 C C . GLY D 1 96 ? 55.906 65.050 -29.887 1.00 44.84 96 GLY D C 1
ATOM 3549 O O . GLY D 1 96 ? 55.361 66.154 -29.958 1.00 46.40 96 GLY D O 1
ATOM 3550 N N . VAL D 1 97 ? 55.281 63.923 -30.226 1.00 37.08 97 VAL D N 1
ATOM 3551 C CA . VAL D 1 97 ? 53.840 63.932 -30.489 1.00 53.33 97 VAL D CA 1
ATOM 3552 C C . VAL D 1 97 ? 53.030 63.961 -29.184 1.00 42.68 97 VAL D C 1
ATOM 3553 O O . VAL D 1 97 ? 53.284 63.176 -28.270 1.00 44.22 97 VAL D O 1
ATOM 3557 N N . ASP D 1 98 ? 52.065 64.869 -29.103 1.00 46.35 98 ASP D N 1
ATOM 3558 C CA . ASP D 1 98 ? 51.130 64.915 -27.971 1.00 51.48 98 ASP D CA 1
ATOM 3559 C C . ASP D 1 98 ? 50.391 63.592 -27.769 1.00 39.76 98 ASP D C 1
ATOM 3560 O O . ASP D 1 98 ? 49.593 63.191 -28.611 1.00 42.34 98 ASP D O 1
ATOM 3565 N N . ARG D 1 99 ? 50.674 62.919 -26.656 1.00 41.50 99 ARG D N 1
ATOM 3566 C CA . ARG D 1 99 ? 49.940 61.727 -26.241 1.00 29.71 99 ARG D CA 1
ATOM 3567 C C . ARG D 1 99 ? 49.128 62.045 -24.970 1.00 35.32 99 ARG D C 1
ATOM 3568 O O . ARG D 1 99 ? 49.318 63.091 -24.343 1.00 40.00 99 ARG D O 1
ATOM 3576 N N . TYR D 1 100 ? 48.218 61.160 -24.587 1.00 32.61 100 TYR D N 1
ATOM 3577 C CA . TYR D 1 100 ? 47.302 61.479 -23.495 1.00 30.15 100 TYR D CA 1
ATOM 3578 C C . TYR D 1 100 ? 47.056 60.274 -22.627 1.00 37.49 100 TYR D C 1
ATOM 3579 O O . TYR D 1 100 ? 46.883 59.168 -23.140 1.00 26.87 100 TYR D O 1
ATOM 3588 N N . THR D 1 101 ? 47.040 60.490 -21.312 1.00 32.73 101 THR D N 1
ATOM 3589 C CA . THR D 1 101 ? 46.698 59.430 -20.364 1.00 27.46 101 THR D CA 1
ATOM 3590 C C . THR D 1 101 ? 45.571 59.843 -19.409 1.00 26.52 101 THR D C 1
ATOM 3591 O O . THR D 1 101 ? 45.601 60.923 -18.825 1.00 32.26 101 THR D O 1
ATOM 3595 N N . THR D 1 102 ? 44.580 58.972 -19.251 1.00 40.04 102 THR D N 1
ATOM 3596 C CA . THR D 1 102 ? 43.468 59.229 -18.330 1.00 32.49 102 THR D CA 1
ATOM 3597 C C . THR D 1 102 ? 43.671 58.482 -17.017 1.00 28.00 102 THR D C 1
ATOM 3598 O O . THR D 1 102 ? 43.818 57.260 -16.992 1.00 23.61 102 THR D O 1
ATOM 3602 N N . GLU D 1 103 ? 43.695 59.241 -15.930 1.00 28.95 103 GLU D N 1
ATOM 3603 C CA . GLU D 1 103 ? 43.943 58.701 -14.605 1.00 28.27 103 GLU D CA 1
ATOM 3604 C C . GLU D 1 103 ? 42.801 59.119 -13.698 1.00 39.61 103 GLU D C 1
ATOM 3605 O O . GLU D 1 103 ? 42.091 60.103 -13.970 1.00 26.67 103 GLU D O 1
ATOM 3611 N N . ILE D 1 104 ? 42.610 58.355 -12.630 1.00 36.82 104 ILE D N 1
ATOM 3612 C CA . ILE D 1 104 ? 41.611 58.688 -11.632 1.00 29.84 104 ILE D CA 1
ATOM 3613 C C . ILE D 1 104 ? 42.296 59.311 -10.436 1.00 27.04 104 ILE D C 1
ATOM 3614 O O . ILE D 1 104 ? 43.134 58.674 -9.802 1.00 34.38 104 ILE D O 1
ATOM 3619 N N . ILE D 1 105 ? 41.948 60.552 -10.126 1.00 23.80 105 ILE D N 1
ATOM 3620 C CA . ILE D 1 105 ? 42.433 61.173 -8.902 1.00 21.50 105 ILE D CA 1
ATOM 3621 C C . ILE D 1 105 ? 41.522 60.822 -7.734 1.00 37.01 105 ILE D C 1
ATOM 3622 O O . ILE D 1 105 ? 40.434 61.393 -7.604 1.00 33.97 105 ILE D O 1
ATOM 3627 N N . ALA D 1 106 ? 41.974 59.914 -6.871 1.00 32.93 106 ALA D N 1
ATOM 3628 C CA . ALA D 1 106 ? 41.136 59.410 -5.774 1.00 29.58 106 ALA D CA 1
ATOM 3629 C C . ALA D 1 106 ? 40.969 60.390 -4.610 1.00 37.56 106 ALA D C 1
ATOM 3630 O O . ALA D 1 106 ? 41.935 61.003 -4.157 1.00 37.34 106 ALA D O 1
ATOM 3632 N N . ASN D 1 107 ? 39.727 60.524 -4.142 1.00 48.46 107 ASN D N 1
ATOM 3633 C CA . ASN D 1 107 ? 39.367 61.404 -3.029 1.00 39.80 107 ASN D CA 1
ATOM 3634 C C . ASN D 1 107 ? 39.256 60.598 -1.752 1.00 39.62 107 ASN D C 1
ATOM 3635 O O . ASN D 1 107 ? 39.629 61.055 -0.682 1.00 54.26 107 ASN D O 1
ATOM 3640 N N . GLU D 1 108 ? 38.727 59.390 -1.879 1.00 39.27 108 GLU D N 1
ATOM 3641 C CA . GLU D 1 108 ? 38.412 58.559 -0.736 1.00 31.30 108 GLU D CA 1
ATOM 3642 C C . GLU D 1 108 ? 38.652 57.116 -1.124 1.00 34.47 108 GLU D C 1
ATOM 3643 O O . GLU D 1 108 ? 38.503 56.753 -2.289 1.00 45.26 108 GLU D O 1
ATOM 3657 N N . HIS D 1 110 ? 38.293 52.881 0.534 1.00 36.15 110 HIS D N 1
ATOM 3658 C CA . HIS D 1 110 ? 37.909 51.956 1.589 1.00 21.81 110 HIS D CA 1
ATOM 3659 C C . HIS D 1 110 ? 38.335 50.550 1.268 1.00 22.44 110 HIS D C 1
ATOM 3660 O O . HIS D 1 110 ? 38.186 50.080 0.146 1.00 34.07 110 HIS D O 1
ATOM 3675 N N . LEU D 1 112 ? 37.973 46.596 1.402 1.00 34.57 112 LEU D N 1
ATOM 3676 C CA . LEU D 1 112 ? 36.824 45.706 1.444 1.00 50.06 112 LEU D CA 1
ATOM 3677 C C . LEU D 1 112 ? 37.200 44.328 1.947 1.00 60.13 112 LEU D C 1
ATOM 3678 O O . LEU D 1 112 ? 36.331 43.508 2.231 1.00 62.81 112 LEU D O 1
ATOM 3683 N N . ASP D 1 113 ? 38.500 44.084 2.056 1.00 56.34 113 ASP D N 1
ATOM 3684 C CA . ASP D 1 113 ? 39.004 42.808 2.536 1.00 67.14 113 ASP D CA 1
ATOM 3685 C C . ASP D 1 113 ? 38.702 42.605 4.023 1.00 67.67 113 ASP D C 1
ATOM 3686 O O . ASP D 1 113 ? 39.222 43.323 4.878 1.00 64.77 113 ASP D O 1
#